Protein AF-A0A7S4MG39-F1 (afdb_monomer_lite)

Organism: NCBI:txid1487602

Radius of gyration: 35.63 Å; chains: 1; bounding box: 141×68×91 Å

Sequence (708 aa):
AGLAMSFFAPLKNFLKEFMDDNQGQSVKWNILSMRLEEVLQLLRQITNKKNCSSAPNVVKNCFRQFIHQMNDINPVLQSRHIQYGRDPQIFQQIRAGLLEIWNSLIIIIKSNNKYKHYLWRQERKKKAKLKATKEDKNAVLIPEDPASPVSPSAVLGSLPNMNDLSVIYNAVAFIMVREEFNIKHFQADTMDDIELRLAHSYRSLLCRTQGVAQSCLSAHVRSGQNGSRITFLFLAKVFAVCCFRLPKVLSLIVSAVGLSEDLHNEIACHLTDKIFEHSNNDTYYSTPQREMSTYYITSDSEQETNFLHDSVESTPVRDDDSPFGHNSGPKELTLPLTVSEGNVLPIPPQTDETPQSRVLKMAVEHPNLFQWNQFHSMVLEDKMDHDDDFITSGEWLEEFTKRDSMLYFLFLDEWVKHVRLVTGDSFNNIDWSTIRGFRAFVPAFVYCMNKTSNTFTKDLQDCSCSMLLTEPGLINFYFHHMFSRTNVYDTFSTANAITTTEIWLKFLDDNGRSLPKNFDHKFFGKALDIMFQTDHHQIMTRALSMLYSILQIFTGDARVYIVIDLLLHKYFFRLFLHWDTSVRNCYHQLLLFKSLHSRRSHLVSIRLSNDRNINGPSMHNLEHITDTVIYSKIESYLRMLEDQVLSDTKRQRKDFPQELEVYTRRSIEEFTSYKKFYFYWERTQSQKPNKVIPYSLLAEEFKPNKKQ

Foldseek 3Di:
DVVVVVPCVVVVVVVVVPPPPDPDQVVQLVVLVVLLVLLLVLLCCLLPPVNLPPDLVVNLVSLVVNLVSLVVCLVVLQPQDDDDPPDVVSLLVVLVSLLSSLVSLLSLLLVLLVLVLVVLVVVVVVVVVVVVCVVCVPDDDDDDDPPDDDDPCPNSVSDDDLVSNLSSLSSNLSSLLHPSLACVQVDPVDDDPSNLVSLLSSLLSLLSLLLSLLSNLLSVLVSVDADDLSSLLSSLSSLLLCVQQPVLSVVLLLVLLFDPPVLVVVLVCVCCVFQPVPDDPDDPDDDDDDDDDDDDDDDDDDDDDDDDDDDDDDDDDDDDDDDDDDDDDDDDDDDDDDPPDDCPPPPPPPPPCPLVNLLVVCCVLQVSQPVSVVSVVVSCVVPDDPSCVSDDDDPSSVQSNVLLHLSVLSNLLSNLVSCCSRNPPCLQVDPLVSGRSSSSSVSSLLVSLLPDALDDDPSNLSSVLSVCSSPVSCLSVLLCSNLVRADLVPLVSLLVSLVSNLSNLVSCVVVVHAHDPSPPLVSVLVSVVVQVVVLPVSSLLSNLQSCLQRVVSDDDPSLCCNQVVRLQPPCPLCQLLPPDQSSNLSSLLCLLFPNAPDQPVLLVVLVPDPDVVSVPDCVVVPSSVSRNVSVVSVVVVLVVLVVLVVCPDDPDDPPDDPVSNVRSVVSNQLSQLVNVVSVVCVVVVDPRPSGRDRSVRRDVVSHDDPPD

InterPro domains:
  IPR013887 Uncharacterised protein family UPF0592 [PF08578] (477-594)

Secondary structure (DSSP, 8-state):
-HHHHHHHHHHHHHHHHTTSS-TTTHHHHHHHHHHHHHHHHHHHHHH-TTTTTS-HHHHHHHHHHHHHHHHHHHHHHTSSS----S-HHHHHHHHHHHHHHHHHHHHHHHHHHHHHHHHHHHHHHHHHHHHHHHH-TT---PPPPTT----TTTTTTT---HHHHHHHHHHHHHHHH-GGG-GGG--GGG--HHHHHHHHHHHHHHHHHHHHHHHHHHHHHHHTPPPPHHHHHHHHHHHHHHHHH-HHHHHHHHHHHPPPHHHHHHHHHHHIIIIITTS----SS---------------------------------------------------------------------HHHHHHHHHHH-HHHHTHHHHHHHHHTT----GGGG---SGGGHHHHSTTSHHHHHHHHHHHHHHHHHHGGGGGG--GGGSTTHHHHHHHHHHHHHHS-SS--HHHHHHHHHHHTT-TTHHHHHHHHHHHH--TT-HHHHHHHHHHHHHHHHHHHHTTPPPPTT--HHHHHHHHHHHHHT--HHHHHHHHHHHHHHGGG--HHHHIIIIIIIIIIITHHHHHT-SSHHHHHHHHHIIIIIS-SS-HHHHHHHHH---TTTTSGGGG-HHHHHHHHHHHHHHHHHHHHHHHHH--S----TTS-GGGGGGHHHHHHHHHHHHHHHHHHHHHTPPPPSSPPPGGGS-TTTS--TT-

pLDDT: mean 80.45, std 21.55, range [23.78, 98.75]

Structure (mmCIF, N/CA/C/O backbone):
data_AF-A0A7S4MG39-F1
#
_entry.id   AF-A0A7S4MG39-F1
#
loop_
_atom_site.group_PDB
_atom_site.id
_atom_site.type_symbol
_atom_site.label_atom_id
_atom_site.label_alt_id
_atom_site.label_comp_id
_atom_site.label_asym_id
_atom_site.label_entity_id
_atom_site.label_seq_id
_atom_site.pdbx_PDB_ins_code
_atom_site.Cartn_x
_atom_site.Cartn_y
_atom_site.Cartn_z
_atom_site.occupancy
_atom_site.B_iso_or_equiv
_atom_site.auth_seq_id
_atom_site.auth_comp_id
_atom_site.auth_asym_id
_atom_site.auth_atom_id
_atom_site.pdbx_PDB_model_num
ATOM 1 N N . ALA A 1 1 ? 23.284 7.982 -35.932 1.00 32.84 1 ALA A N 1
ATOM 2 C CA . ALA A 1 1 ? 24.226 9.083 -36.236 1.00 32.84 1 ALA A CA 1
ATOM 3 C C . ALA A 1 1 ? 23.903 9.713 -37.592 1.00 32.84 1 ALA A C 1
ATOM 5 O O . ALA A 1 1 ? 23.135 10.662 -37.589 1.00 32.84 1 ALA A O 1
ATOM 6 N N . GLY A 1 2 ? 24.373 9.171 -38.728 1.00 30.27 2 GLY A N 1
ATOM 7 C CA . GLY A 1 2 ? 24.106 9.751 -40.061 1.00 30.27 2 GLY A CA 1
ATOM 8 C C . GLY A 1 2 ? 22.615 9.943 -40.382 1.00 30.27 2 GLY A C 1
ATOM 9 O O . GLY A 1 2 ? 22.191 11.061 -40.643 1.00 30.27 2 GLY A O 1
ATOM 10 N N . LEU A 1 3 ? 21.811 8.884 -40.230 1.00 28.36 3 LEU A N 1
ATOM 11 C CA . LEU A 1 3 ? 20.353 8.912 -40.454 1.00 28.36 3 LEU A CA 1
ATOM 12 C C . LEU A 1 3 ? 19.560 9.832 -39.505 1.00 28.36 3 LEU A C 1
ATOM 14 O O . LEU A 1 3 ? 18.456 10.238 -39.845 1.00 28.36 3 LEU A O 1
ATOM 18 N N . ALA A 1 4 ? 20.102 10.183 -38.334 1.00 32.12 4 ALA A N 1
ATOM 19 C CA . ALA A 1 4 ? 19.431 11.119 -37.428 1.00 32.12 4 ALA A CA 1
ATOM 20 C C . ALA A 1 4 ? 19.599 12.569 -37.918 1.00 32.12 4 ALA A C 1
ATOM 22 O O . ALA A 1 4 ? 18.647 13.341 -37.934 1.00 32.12 4 ALA A O 1
ATOM 23 N N . MET A 1 5 ? 20.794 12.926 -38.401 1.00 35.22 5 MET A N 1
ATOM 24 C CA . MET A 1 5 ? 21.089 14.284 -38.879 1.00 35.22 5 MET A CA 1
ATOM 25 C C . MET A 1 5 ? 20.243 14.686 -40.101 1.00 35.22 5 MET A C 1
ATOM 27 O O . MET A 1 5 ? 19.916 15.861 -40.242 1.00 35.22 5 MET A O 1
ATOM 31 N N . SER A 1 6 ? 19.853 13.735 -40.961 1.00 38.44 6 SER A N 1
ATOM 32 C CA . SER A 1 6 ? 19.002 14.011 -42.130 1.00 38.44 6 SER A CA 1
ATOM 33 C C . SER A 1 6 ? 17.514 14.176 -41.799 1.00 38.44 6 SER A C 1
ATOM 35 O O . SER A 1 6 ? 16.818 14.869 -42.532 1.00 38.44 6 SER A O 1
ATOM 37 N N . PHE A 1 7 ? 17.020 13.574 -40.711 1.00 38.91 7 PHE A N 1
ATOM 38 C CA . PHE A 1 7 ? 15.600 13.635 -40.327 1.00 38.91 7 PHE A CA 1
ATOM 39 C C . PHE A 1 7 ? 15.219 14.922 -39.575 1.00 38.91 7 PHE A C 1
ATOM 41 O O . PHE A 1 7 ? 14.099 15.404 -39.715 1.00 38.91 7 PHE A O 1
ATOM 48 N N . PHE A 1 8 ? 16.138 15.508 -38.800 1.00 40.91 8 PHE A N 1
ATOM 49 C CA . PHE A 1 8 ? 15.832 16.665 -37.942 1.00 40.91 8 PHE A CA 1
ATOM 50 C C . PHE A 1 8 ? 16.060 18.041 -38.598 1.00 40.91 8 PHE A C 1
ATOM 52 O O . PHE A 1 8 ? 15.508 19.038 -38.132 1.00 40.91 8 PHE A O 1
ATOM 59 N N . ALA A 1 9 ? 16.822 18.129 -39.695 1.00 45.44 9 ALA A N 1
ATOM 60 C CA . ALA A 1 9 ? 17.009 19.395 -40.413 1.00 45.44 9 ALA A CA 1
ATOM 61 C C . ALA A 1 9 ? 15.716 19.922 -41.087 1.00 45.44 9 ALA A C 1
ATOM 63 O O . ALA A 1 9 ? 15.439 21.114 -40.932 1.00 45.44 9 ALA A O 1
ATOM 64 N N . PRO A 1 10 ? 14.879 19.087 -41.745 1.00 42.19 10 PRO A N 1
ATOM 65 C CA . PRO A 1 10 ? 13.562 19.513 -42.230 1.00 42.19 10 PRO A CA 1
ATOM 66 C C . PRO A 1 10 ? 12.629 19.941 -41.093 1.00 42.19 10 PRO A C 1
ATOM 68 O O . PRO A 1 10 ? 11.932 20.945 -41.220 1.00 42.19 10 PRO A O 1
ATOM 71 N N . LEU A 1 11 ? 12.669 19.237 -39.952 1.00 40.06 11 LEU A N 1
ATOM 72 C CA . LEU A 1 11 ? 11.806 19.521 -38.804 1.00 40.06 11 LEU A CA 1
ATOM 73 C C . LEU A 1 11 ? 12.001 20.943 -38.258 1.00 40.06 11 LEU A C 1
ATOM 75 O O . LEU A 1 11 ? 11.028 21.603 -37.912 1.00 40.06 11 LEU A O 1
ATOM 79 N N . LYS A 1 12 ? 13.239 21.451 -38.233 1.00 44.31 12 LYS A N 1
ATOM 80 C CA . LYS A 1 12 ? 13.530 22.823 -37.784 1.00 44.31 12 LYS A CA 1
ATOM 81 C C . LYS A 1 12 ? 12.923 23.904 -38.692 1.00 44.31 12 LYS A C 1
ATOM 83 O O . LYS A 1 12 ? 12.639 24.998 -38.212 1.00 44.31 12 LYS A O 1
ATOM 88 N N . ASN A 1 13 ? 12.724 23.604 -39.976 1.00 46.12 13 ASN A N 1
ATOM 89 C CA . ASN A 1 13 ? 12.078 24.513 -40.925 1.00 46.12 13 ASN A CA 1
ATOM 90 C C . ASN A 1 13 ? 10.549 24.353 -40.889 1.00 46.12 13 ASN A C 1
ATOM 92 O O . ASN A 1 13 ? 9.845 25.352 -40.801 1.00 46.12 13 ASN A O 1
ATOM 96 N N . PHE A 1 14 ? 10.044 23.117 -40.831 1.00 44.31 14 PHE A N 1
ATOM 97 C CA . PHE A 1 14 ? 8.615 22.818 -40.675 1.00 44.31 14 PHE A CA 1
ATOM 98 C C . PHE A 1 14 ? 8.030 23.429 -39.390 1.00 44.31 14 PHE A C 1
ATOM 100 O O . PHE A 1 14 ? 7.019 24.124 -39.430 1.00 44.31 14 PHE A O 1
ATOM 107 N N . LEU A 1 15 ? 8.729 23.286 -38.255 1.00 40.50 15 LEU A N 1
ATOM 108 C CA . LEU A 1 15 ? 8.365 23.926 -36.984 1.00 40.50 15 LEU A CA 1
ATOM 109 C C . LEU A 1 15 ? 8.418 25.458 -37.023 1.00 40.50 15 LEU A C 1
ATOM 111 O O . LEU A 1 15 ? 7.944 26.077 -36.079 1.00 40.50 15 LEU A O 1
ATOM 115 N N . LYS A 1 16 ? 9.001 26.076 -38.059 1.00 45.59 16 LYS A N 1
ATOM 116 C CA . LYS A 1 16 ? 9.014 27.533 -38.241 1.00 45.59 16 LYS A CA 1
ATOM 117 C C . LYS A 1 16 ? 7.816 28.019 -39.063 1.00 45.59 16 LYS A C 1
ATOM 119 O O . LYS A 1 16 ? 7.329 29.108 -38.791 1.00 45.59 16 LYS A O 1
ATOM 124 N N . GLU A 1 17 ? 7.345 27.225 -40.024 1.00 42.69 17 GLU A N 1
ATOM 125 C CA . GLU A 1 17 ? 6.156 27.528 -40.841 1.00 42.69 17 GLU A CA 1
ATOM 126 C C . GLU A 1 17 ? 4.845 27.170 -40.120 1.00 42.69 17 GLU A C 1
ATOM 128 O O . GLU A 1 17 ? 3.853 27.875 -40.256 1.00 42.69 17 GLU A O 1
ATOM 133 N N . PHE A 1 18 ? 4.839 26.135 -39.274 1.00 41.53 18 PHE A N 1
ATOM 134 C CA . PHE A 1 18 ? 3.648 25.697 -38.528 1.00 41.53 18 PHE A CA 1
ATOM 135 C C . PHE A 1 18 ? 3.299 26.583 -37.303 1.00 41.53 18 PHE A C 1
ATOM 137 O O . PHE A 1 18 ? 2.414 26.239 -36.518 1.00 41.53 18 PHE A O 1
ATOM 144 N N . MET A 1 19 ? 4.007 27.700 -37.076 1.00 42.50 19 MET A N 1
ATOM 145 C CA . MET A 1 19 ? 3.851 28.507 -35.852 1.00 42.50 19 MET A CA 1
ATOM 146 C C . MET A 1 19 ? 2.641 29.449 -35.843 1.00 42.50 19 MET A C 1
ATOM 148 O O . MET A 1 19 ? 2.218 29.841 -34.754 1.00 42.50 19 MET A O 1
ATOM 152 N N . ASP A 1 20 ? 2.077 29.798 -37.000 1.00 46.97 20 ASP A N 1
ATOM 153 C CA . ASP A 1 20 ? 1.128 30.917 -37.080 1.00 46.97 20 ASP A CA 1
ATOM 154 C C . ASP A 1 20 ? -0.337 30.547 -36.737 1.00 46.97 20 ASP A C 1
ATOM 156 O O . ASP A 1 20 ? -1.082 31.416 -36.286 1.00 46.97 20 ASP A O 1
ATOM 160 N N . ASP A 1 21 ? -0.745 29.269 -36.829 1.00 44.06 21 ASP A N 1
ATOM 161 C CA . ASP A 1 21 ? -2.179 28.891 -36.869 1.00 44.06 21 ASP A CA 1
ATOM 162 C C . ASP A 1 21 ? -2.780 28.166 -35.633 1.00 44.06 21 ASP A C 1
ATOM 164 O O . ASP A 1 21 ? -3.986 27.923 -35.606 1.00 44.06 21 ASP A O 1
ATOM 168 N N . ASN A 1 22 ? -2.022 27.784 -34.588 1.00 43.00 22 ASN A N 1
ATOM 169 C CA . ASN A 1 22 ? -2.578 26.972 -33.474 1.00 43.00 22 ASN A CA 1
ATOM 170 C C . ASN A 1 22 ? -2.005 27.279 -32.068 1.00 43.00 22 ASN A C 1
ATOM 172 O O . ASN A 1 22 ? -1.153 26.559 -31.541 1.00 43.00 22 ASN A O 1
ATOM 176 N N . GLN A 1 23 ? -2.526 28.313 -31.396 1.00 49.12 23 GLN A N 1
ATOM 177 C CA . GLN A 1 23 ? -1.893 28.896 -30.194 1.00 49.12 23 GLN A CA 1
ATOM 178 C C . GLN A 1 23 ? -2.156 28.203 -28.834 1.00 49.12 23 GLN A C 1
ATOM 180 O O . GLN A 1 23 ? -1.520 28.560 -27.845 1.00 49.12 23 GLN A O 1
ATOM 185 N N . GLY A 1 24 ? -3.057 27.216 -28.734 1.00 49.66 24 GLY A N 1
ATOM 186 C CA . GLY A 1 24 ? -3.436 26.618 -27.436 1.00 49.66 24 GLY A CA 1
ATOM 187 C C . GLY A 1 24 ? -2.593 25.415 -26.982 1.00 49.66 24 GLY A C 1
ATOM 188 O O . GLY A 1 24 ? -2.059 25.392 -25.874 1.00 49.66 24 GLY A O 1
ATOM 189 N N . GLN A 1 25 ? -2.504 24.378 -27.822 1.00 50.22 25 GLN A N 1
ATOM 190 C CA . GLN A 1 25 ? -1.887 23.089 -27.457 1.00 50.22 25 GLN A CA 1
ATOM 191 C C . GLN A 1 25 ? -0.446 22.937 -27.982 1.00 50.22 25 GLN A C 1
ATOM 193 O O . GLN A 1 25 ? 0.374 22.302 -27.319 1.00 50.22 25 GLN A O 1
ATOM 198 N N . SER A 1 26 ? -0.110 23.591 -29.103 1.00 52.16 26 SER A N 1
ATOM 199 C CA . SER A 1 26 ? 1.224 23.567 -29.737 1.00 52.16 26 SER A CA 1
ATOM 200 C C . SER A 1 26 ? 2.353 24.007 -28.788 1.00 52.16 26 SER A C 1
ATOM 202 O O . SER A 1 26 ? 3.418 23.389 -28.725 1.00 52.16 26 SER A O 1
ATOM 204 N N . VAL A 1 27 ? 2.087 25.020 -27.953 1.00 54.56 27 VAL A N 1
ATOM 205 C CA . VAL A 1 27 ? 3.071 25.632 -27.041 1.00 54.56 27 VAL A CA 1
ATOM 206 C C . VAL A 1 27 ? 3.700 24.617 -26.075 1.00 54.56 27 VAL A C 1
ATOM 208 O O . VAL A 1 27 ? 4.893 24.704 -25.784 1.00 54.56 27 VAL A O 1
ATOM 211 N N . LYS A 1 28 ? 2.941 23.613 -25.607 1.00 65.81 28 LYS A N 1
ATOM 212 C CA . LYS A 1 28 ? 3.472 22.581 -24.698 1.00 65.81 28 LYS A CA 1
ATOM 213 C C . LYS A 1 28 ? 4.449 21.633 -25.394 1.00 65.81 28 LYS A C 1
ATOM 215 O O . LYS A 1 28 ? 5.446 21.252 -24.782 1.00 65.81 28 LYS A O 1
ATOM 220 N N . TRP A 1 29 ? 4.185 21.267 -26.651 1.00 71.69 29 TRP A N 1
ATOM 221 C CA . TRP A 1 29 ? 5.087 20.401 -27.410 1.00 71.69 29 TRP A CA 1
ATOM 222 C C . TRP A 1 29 ? 6.390 21.122 -27.754 1.00 71.69 29 TRP A C 1
ATOM 224 O O . TRP A 1 29 ? 7.453 20.551 -27.547 1.00 71.69 29 TRP A O 1
ATOM 234 N N . ASN A 1 30 ? 6.335 22.389 -28.171 1.00 71.50 30 ASN A N 1
ATOM 235 C CA . ASN A 1 30 ? 7.536 23.146 -28.547 1.00 71.50 30 ASN A CA 1
ATOM 236 C C . ASN A 1 30 ? 8.523 23.318 -27.377 1.00 71.50 30 ASN A C 1
ATOM 238 O O . ASN A 1 30 ? 9.731 23.180 -27.554 1.00 71.50 30 ASN A O 1
ATOM 242 N N . ILE A 1 31 ? 8.020 23.540 -26.157 1.00 79.12 31 ILE A N 1
ATOM 243 C CA . ILE A 1 31 ? 8.861 23.588 -24.948 1.00 79.12 31 ILE A CA 1
ATOM 244 C C . ILE A 1 31 ? 9.462 22.206 -24.642 1.00 79.12 31 ILE A C 1
ATOM 246 O O . ILE A 1 31 ? 10.627 22.107 -24.249 1.00 79.12 31 ILE A O 1
ATOM 250 N N . LEU A 1 32 ? 8.688 21.130 -24.819 1.00 79.06 32 LEU A N 1
ATOM 251 C CA . LEU A 1 32 ? 9.154 19.769 -24.563 1.00 79.06 32 LEU A CA 1
ATOM 252 C C . LEU A 1 32 ? 10.189 19.308 -25.599 1.00 79.06 32 LEU A C 1
ATOM 254 O O . LEU A 1 32 ? 11.209 18.747 -25.214 1.00 79.06 32 LEU A O 1
ATOM 258 N N . SER A 1 33 ? 9.971 19.572 -26.888 1.00 82.50 33 SER A N 1
ATOM 259 C CA . SER A 1 33 ? 10.872 19.172 -27.972 1.00 82.50 33 SER A CA 1
ATOM 260 C C . SER A 1 33 ? 12.232 19.867 -27.874 1.00 82.50 33 SER A C 1
ATOM 262 O O . SER A 1 33 ? 13.257 19.200 -28.013 1.00 82.50 33 SER A O 1
ATOM 264 N N . MET A 1 34 ? 12.263 21.158 -27.516 1.00 85.19 34 MET A N 1
ATOM 265 C CA . MET A 1 34 ? 13.507 21.871 -27.202 1.00 85.19 34 MET A CA 1
ATOM 266 C C . MET A 1 34 ? 14.271 21.209 -26.048 1.00 85.19 34 MET A C 1
ATOM 268 O O . MET A 1 34 ? 15.453 20.907 -26.195 1.00 85.19 34 MET A O 1
ATOM 272 N N . ARG A 1 35 ? 13.598 20.908 -24.928 1.00 84.75 35 ARG A N 1
ATOM 273 C CA . ARG A 1 35 ? 14.222 20.245 -23.766 1.00 84.75 35 ARG A CA 1
ATOM 274 C C . ARG A 1 35 ? 14.710 18.826 -24.075 1.00 84.75 35 ARG A C 1
ATOM 276 O O . ARG A 1 35 ? 15.774 18.426 -23.606 1.00 84.75 35 ARG A O 1
ATOM 283 N N . LEU A 1 36 ? 13.958 18.064 -24.871 1.00 83.75 36 LEU A N 1
ATOM 284 C CA . LEU A 1 36 ? 14.363 16.731 -25.325 1.00 83.75 36 LEU A CA 1
ATOM 285 C C . LEU A 1 36 ? 15.614 16.804 -26.213 1.00 83.75 36 LEU A C 1
ATOM 287 O O . LEU A 1 36 ? 16.524 15.999 -26.028 1.00 83.75 36 LEU A O 1
ATOM 291 N N . GLU A 1 37 ? 15.703 17.777 -27.123 1.00 88.06 37 GLU A N 1
ATOM 292 C CA . GLU A 1 37 ? 16.888 17.969 -27.968 1.00 88.06 37 GLU A CA 1
ATOM 293 C C . GLU A 1 37 ? 18.097 18.492 -27.166 1.00 88.06 37 GLU A C 1
ATOM 295 O O . GLU A 1 37 ? 19.208 18.014 -27.384 1.00 88.06 37 GLU A O 1
ATOM 300 N N . GLU A 1 38 ? 17.914 19.370 -26.170 1.00 89.94 38 GLU A N 1
ATOM 301 C CA . GLU A 1 38 ? 18.977 19.747 -25.216 1.00 89.94 38 GLU A CA 1
ATOM 302 C C . GLU A 1 38 ? 19.531 18.518 -24.472 1.00 89.94 38 GLU A C 1
ATOM 304 O O . GLU A 1 38 ? 20.749 18.316 -24.394 1.00 89.94 38 GLU A O 1
ATOM 309 N N . VAL A 1 39 ? 18.648 17.645 -23.975 1.00 87.38 39 VAL A N 1
ATOM 310 C CA . VAL A 1 39 ? 19.038 16.381 -23.335 1.00 87.38 39 VAL A CA 1
ATOM 311 C C . VAL A 1 39 ? 19.731 15.436 -24.313 1.00 87.38 39 VAL A C 1
ATOM 313 O O . VAL A 1 39 ? 20.758 14.854 -23.957 1.00 87.38 39 VAL A O 1
ATOM 316 N N . LEU A 1 40 ? 19.241 15.304 -25.547 1.00 87.75 40 LEU A N 1
ATOM 317 C CA . LEU A 1 40 ? 19.889 14.500 -26.584 1.00 87.75 40 LEU A CA 1
ATOM 318 C C . LEU A 1 40 ? 21.276 15.041 -26.938 1.00 87.75 40 LEU A C 1
ATOM 320 O O . LEU A 1 40 ? 22.209 14.255 -27.085 1.00 87.75 40 LEU A O 1
ATOM 324 N N . GLN A 1 41 ? 21.465 16.357 -27.016 1.00 90.69 41 GLN A N 1
ATOM 325 C CA . GLN A 1 41 ? 22.776 16.963 -27.256 1.00 90.69 41 GLN A CA 1
ATOM 326 C C . GLN A 1 41 ? 23.751 16.678 -26.111 1.00 90.69 41 GLN A C 1
ATOM 328 O O . GLN A 1 41 ? 24.877 16.247 -26.374 1.00 90.69 41 GLN A O 1
ATOM 333 N N . LEU A 1 42 ? 23.323 16.816 -24.853 1.00 87.75 42 LEU A N 1
ATOM 334 C CA . LEU A 1 42 ? 24.136 16.443 -23.690 1.00 87.75 42 LEU A CA 1
ATOM 335 C C . LEU A 1 42 ? 24.464 14.939 -23.682 1.00 87.75 42 LEU A C 1
ATOM 337 O O . LEU A 1 42 ? 25.617 14.559 -23.477 1.00 87.75 42 LEU A O 1
ATOM 341 N N . LEU A 1 43 ? 23.497 14.068 -23.983 1.00 85.50 43 LEU A N 1
ATOM 342 C CA . LEU A 1 43 ? 23.706 12.618 -24.087 1.00 85.50 43 LEU A CA 1
ATOM 343 C C . LEU A 1 43 ? 24.673 12.248 -25.219 1.00 85.50 43 LEU A C 1
ATOM 345 O O . LEU A 1 43 ? 25.573 11.430 -25.014 1.00 85.50 43 LEU A O 1
ATOM 349 N N . ARG A 1 44 ? 24.551 12.875 -26.394 1.00 88.62 44 ARG A N 1
ATOM 350 C CA . ARG A 1 44 ? 25.479 12.718 -27.528 1.00 88.62 44 ARG A CA 1
ATOM 351 C C . ARG A 1 44 ? 26.890 13.192 -27.147 1.00 88.62 44 ARG A C 1
ATOM 353 O O . ARG A 1 44 ? 27.860 12.518 -27.487 1.00 88.62 44 ARG A O 1
ATOM 360 N N . GLN A 1 45 ? 27.034 14.281 -26.385 1.00 87.50 45 GLN A N 1
ATOM 361 C CA . GLN A 1 45 ? 28.332 14.738 -25.861 1.00 87.50 45 GLN A CA 1
ATOM 362 C C . GLN A 1 45 ? 28.948 13.750 -24.854 1.00 87.50 45 GLN A C 1
ATOM 364 O O . GLN A 1 45 ? 30.144 13.474 -24.943 1.00 87.50 45 GLN A O 1
ATOM 369 N N . ILE A 1 46 ? 28.145 13.200 -23.934 1.00 83.56 46 ILE A N 1
ATOM 370 C CA . ILE A 1 46 ? 28.574 12.247 -22.892 1.00 83.56 46 ILE A CA 1
ATOM 371 C C . ILE A 1 46 ? 28.951 10.879 -23.486 1.00 83.56 46 ILE A C 1
ATOM 373 O O . ILE A 1 46 ? 29.896 10.241 -23.025 1.00 83.56 46 ILE A O 1
ATOM 377 N N . THR A 1 47 ? 28.219 10.408 -24.500 1.00 83.88 47 THR A N 1
ATOM 378 C CA . THR A 1 47 ? 28.414 9.074 -25.102 1.00 83.88 47 THR A CA 1
ATOM 379 C C . THR A 1 47 ? 29.445 9.048 -26.237 1.00 83.88 47 THR A C 1
ATOM 381 O O . THR A 1 47 ? 29.961 7.976 -26.575 1.00 83.88 47 THR A O 1
ATOM 384 N N . ASN A 1 48 ? 29.796 10.198 -26.823 1.00 86.06 48 ASN A N 1
ATOM 385 C CA . ASN A 1 48 ? 30.797 10.273 -27.885 1.00 86.06 48 ASN A CA 1
ATOM 386 C C . ASN A 1 48 ? 32.222 10.061 -27.343 1.00 86.06 48 ASN A C 1
ATOM 388 O O . ASN A 1 48 ? 32.846 10.965 -26.787 1.00 86.06 48 ASN A O 1
ATOM 392 N N . LYS A 1 49 ? 32.775 8.870 -27.612 1.00 70.25 49 LYS A N 1
ATOM 393 C CA . LYS A 1 49 ? 34.129 8.443 -27.212 1.00 70.25 49 LYS A CA 1
ATOM 394 C C . LYS A 1 49 ? 35.238 9.464 -27.498 1.00 70.25 49 LYS A C 1
ATOM 396 O O . LYS A 1 49 ? 36.199 9.503 -26.736 1.00 70.25 49 LYS A O 1
ATOM 401 N N . LYS A 1 50 ? 35.133 10.268 -28.567 1.00 73.62 50 LYS A N 1
ATOM 402 C CA . LYS A 1 50 ? 36.154 11.275 -28.923 1.00 73.62 50 LYS A CA 1
ATOM 403 C C . LYS A 1 50 ? 36.225 12.443 -27.931 1.00 73.62 50 LYS A C 1
ATOM 405 O O . LYS A 1 50 ? 37.269 13.074 -27.831 1.00 73.62 50 LYS A O 1
ATOM 410 N N . ASN A 1 51 ? 35.153 12.708 -27.185 1.00 60.94 51 ASN A N 1
ATOM 411 C CA . ASN A 1 51 ? 35.111 13.791 -26.201 1.00 60.94 51 ASN A CA 1
ATOM 412 C C . ASN A 1 51 ? 35.604 13.335 -24.818 1.00 60.94 51 ASN A C 1
ATOM 414 O O . ASN A 1 51 ? 36.101 14.152 -24.046 1.00 60.94 51 ASN A O 1
ATOM 418 N N . CYS A 1 52 ? 35.530 12.036 -24.507 1.00 58.06 52 CYS A N 1
ATOM 419 C CA . CYS A 1 52 ? 35.945 11.478 -23.214 1.00 58.06 52 CYS A CA 1
ATOM 420 C C . CYS A 1 52 ? 37.460 11.550 -22.942 1.00 58.06 52 CYS A C 1
ATOM 422 O O . CYS A 1 52 ? 37.874 11.300 -21.815 1.00 58.06 52 CYS A O 1
ATOM 424 N N . SER A 1 53 ? 38.285 11.870 -23.944 1.00 61.44 53 SER A N 1
ATOM 425 C CA . SER A 1 53 ? 39.715 12.173 -23.774 1.00 61.44 53 SER A CA 1
ATOM 426 C C . SER A 1 53 ? 39.994 13.627 -23.369 1.00 61.44 53 SER A C 1
ATOM 428 O O . SER A 1 53 ? 41.133 13.955 -23.050 1.00 61.44 53 SER A O 1
ATOM 430 N N . SER A 1 54 ? 38.981 14.502 -23.377 1.00 59.69 54 SER A N 1
ATOM 431 C CA . SER A 1 54 ? 39.080 15.852 -22.807 1.00 59.69 54 SER A CA 1
ATOM 432 C C . SER A 1 54 ? 38.925 15.826 -21.277 1.00 59.69 54 SER A C 1
ATOM 434 O O . SER A 1 54 ? 38.523 14.816 -20.697 1.00 59.69 54 SER A O 1
ATOM 436 N N . ALA A 1 55 ? 39.295 16.922 -20.605 1.00 73.69 55 ALA A N 1
ATOM 437 C CA . ALA A 1 55 ? 39.465 16.967 -19.150 1.00 73.69 55 ALA A CA 1
ATOM 438 C C . ALA A 1 55 ? 38.258 16.383 -18.363 1.00 73.69 55 ALA A C 1
ATOM 440 O O . ALA A 1 55 ? 37.128 16.824 -18.588 1.00 73.69 55 ALA A O 1
ATOM 441 N N . PRO A 1 56 ? 38.465 15.478 -17.375 1.00 75.44 56 PRO A N 1
ATOM 442 C CA . PRO A 1 56 ? 37.383 14.793 -16.645 1.00 75.44 56 PRO A CA 1
ATOM 443 C C . PRO A 1 56 ? 36.319 15.708 -16.013 1.00 75.44 56 PRO A C 1
ATOM 445 O O . PRO A 1 56 ? 35.171 15.300 -15.827 1.00 75.44 56 PRO A O 1
ATOM 448 N N . ASN A 1 57 ? 36.686 16.955 -15.702 1.00 78.19 57 ASN A N 1
ATOM 449 C CA . ASN A 1 57 ? 35.777 17.975 -15.178 1.00 78.19 57 ASN A CA 1
ATOM 450 C C . ASN A 1 57 ? 34.692 18.391 -16.188 1.00 78.19 57 ASN A C 1
ATOM 452 O O . ASN A 1 57 ? 33.575 18.687 -15.771 1.00 78.19 57 ASN A O 1
ATOM 456 N N . VAL A 1 58 ? 34.982 18.374 -17.495 1.00 78.75 58 VAL A N 1
ATOM 457 C CA . VAL A 1 58 ? 34.008 18.701 -18.550 1.00 78.75 58 VAL A CA 1
ATOM 458 C C . VAL A 1 58 ? 32.913 17.640 -18.583 1.00 78.75 58 VAL A C 1
ATOM 460 O O . VAL A 1 58 ? 31.745 17.971 -18.409 1.00 78.75 58 VAL A O 1
ATOM 463 N N . VAL A 1 59 ? 33.289 16.357 -18.670 1.00 75.44 59 VAL A N 1
ATOM 464 C CA . VAL A 1 59 ? 32.340 15.227 -18.643 1.00 75.44 59 VAL A CA 1
ATOM 465 C C . VAL A 1 59 ? 31.480 15.259 -17.375 1.00 75.44 59 VAL A C 1
ATOM 467 O O . VAL A 1 59 ? 30.264 15.094 -17.451 1.00 75.44 59 VAL A O 1
ATOM 470 N N . LYS A 1 60 ? 32.083 15.548 -16.213 1.00 79.50 60 LYS A N 1
ATOM 471 C CA . LYS A 1 60 ? 31.370 15.687 -14.933 1.00 79.50 60 LYS A CA 1
ATOM 472 C C . LYS A 1 60 ? 30.361 16.844 -14.936 1.00 79.50 60 LYS A C 1
ATOM 474 O O . LYS A 1 60 ? 29.278 16.701 -14.370 1.00 79.50 60 LYS A O 1
ATOM 479 N N . ASN A 1 61 ? 30.689 17.972 -15.563 1.00 84.25 61 ASN A N 1
ATOM 480 C CA . ASN A 1 61 ? 29.795 19.127 -15.661 1.00 84.25 61 ASN A CA 1
ATOM 481 C C . ASN A 1 61 ? 28.654 18.887 -16.662 1.00 84.25 61 ASN A C 1
ATOM 483 O O . ASN A 1 61 ? 27.501 19.099 -16.293 1.00 84.25 61 ASN A O 1
ATOM 487 N N . CYS A 1 62 ? 28.940 18.350 -17.854 1.00 82.88 62 CYS A N 1
ATOM 488 C CA . CYS A 1 62 ? 27.915 17.926 -18.817 1.00 82.88 62 CYS A CA 1
ATOM 489 C C . CYS A 1 62 ? 26.952 16.908 -18.190 1.00 82.88 62 CYS A C 1
ATOM 491 O O . CYS A 1 62 ? 25.740 17.015 -18.346 1.00 82.88 62 CYS A O 1
ATOM 493 N N . PHE A 1 63 ? 27.478 15.948 -17.422 1.00 81.81 63 PHE A N 1
ATOM 494 C CA . PHE A 1 63 ? 26.665 14.956 -16.726 1.00 81.81 63 PHE A CA 1
ATOM 495 C C . PHE A 1 63 ? 25.783 15.576 -15.627 1.00 81.81 63 PHE A C 1
ATOM 497 O O . PHE A 1 63 ? 24.614 15.222 -15.515 1.00 81.81 63 PHE A O 1
ATOM 504 N N . ARG A 1 64 ? 26.287 16.547 -14.852 1.00 84.88 64 ARG A N 1
ATOM 505 C CA . ARG A 1 64 ? 25.476 17.301 -13.873 1.00 84.88 64 ARG A CA 1
ATOM 506 C C . ARG A 1 64 ? 24.359 18.113 -14.532 1.00 84.88 64 ARG A C 1
ATOM 508 O O . ARG A 1 64 ? 23.235 18.086 -14.041 1.00 84.88 64 ARG A O 1
ATOM 515 N N . GLN A 1 65 ? 24.655 18.798 -15.638 1.00 87.75 65 GLN A N 1
ATOM 516 C CA . GLN A 1 65 ? 23.655 19.523 -16.434 1.00 87.75 65 GLN A CA 1
ATOM 517 C C . GLN A 1 65 ? 22.588 18.567 -16.977 1.00 87.75 65 GLN A C 1
ATOM 519 O O . GLN A 1 65 ? 21.398 18.841 -16.861 1.00 87.75 65 GLN A O 1
ATOM 524 N N . PHE A 1 66 ? 23.007 17.408 -17.483 1.00 88.06 66 PHE A N 1
ATOM 525 C CA . PHE A 1 66 ? 22.108 16.350 -17.926 1.00 88.06 66 PHE A CA 1
ATOM 526 C C . PHE A 1 66 ? 21.201 15.840 -16.788 1.00 88.06 66 PHE A C 1
ATOM 528 O O . PHE A 1 66 ? 19.995 15.744 -16.984 1.00 88.06 66 PHE A O 1
ATOM 535 N N . ILE A 1 67 ? 21.728 15.580 -15.584 1.00 84.69 67 ILE A N 1
ATOM 536 C CA . ILE A 1 67 ? 20.909 15.168 -14.428 1.00 84.69 67 ILE A CA 1
ATOM 537 C C . ILE A 1 67 ? 19.895 16.254 -14.028 1.00 84.69 67 ILE A C 1
ATOM 539 O O . ILE A 1 67 ? 18.760 15.916 -13.700 1.00 84.69 67 ILE A O 1
ATOM 543 N N . HIS A 1 68 ? 20.264 17.539 -14.093 1.00 87.12 68 HIS A N 1
ATOM 544 C CA . HIS A 1 68 ? 19.328 18.647 -13.860 1.00 87.12 68 HIS A CA 1
ATOM 545 C C . HIS A 1 68 ? 18.180 18.626 -14.877 1.00 87.12 68 HIS A C 1
ATOM 547 O O . HIS A 1 68 ? 17.022 18.516 -14.489 1.00 87.12 68 HIS A O 1
ATOM 553 N N . GLN A 1 69 ? 18.506 18.620 -16.171 1.00 86.12 69 GLN A N 1
ATOM 554 C CA . GLN A 1 69 ? 17.518 18.590 -17.254 1.00 86.12 69 GLN A CA 1
ATOM 555 C C . GLN A 1 69 ? 16.624 17.338 -17.193 1.00 86.12 69 GLN A C 1
ATOM 557 O O . GLN A 1 69 ? 15.420 17.413 -17.425 1.00 86.12 69 GLN A O 1
ATOM 562 N N . MET A 1 70 ? 17.169 16.182 -16.800 1.00 80.38 70 MET A N 1
ATOM 563 C CA . MET A 1 70 ? 16.367 14.978 -16.568 1.00 80.38 70 MET A CA 1
ATOM 564 C C . MET A 1 70 ? 15.420 15.108 -15.375 1.00 80.38 70 MET A C 1
ATOM 566 O O . MET A 1 70 ? 14.317 14.575 -15.439 1.00 80.38 70 MET A O 1
ATOM 570 N N . ASN A 1 71 ? 15.796 15.813 -14.305 1.00 82.62 71 ASN A N 1
ATOM 571 C CA . ASN A 1 71 ? 14.869 16.107 -13.210 1.00 82.62 71 ASN A CA 1
ATOM 572 C C . ASN A 1 71 ? 13.738 17.044 -13.660 1.00 82.62 71 ASN A C 1
ATOM 574 O O . ASN A 1 71 ? 12.600 16.834 -13.250 1.00 82.62 71 ASN A O 1
ATOM 578 N N . ASP A 1 72 ? 14.019 18.002 -14.546 1.00 82.50 72 ASP A N 1
ATOM 579 C CA . ASP A 1 72 ? 13.010 18.905 -15.118 1.00 82.50 72 ASP A CA 1
ATOM 580 C C . ASP A 1 72 ? 12.064 18.199 -16.110 1.00 82.50 72 ASP A C 1
ATOM 582 O O . ASP A 1 72 ? 10.911 18.604 -16.275 1.00 82.50 72 ASP A O 1
ATOM 586 N N . ILE A 1 73 ? 12.541 17.144 -16.781 1.00 81.31 73 ILE A N 1
ATOM 587 C CA . ILE A 1 73 ? 11.782 16.350 -17.762 1.00 81.31 73 ILE A CA 1
ATOM 588 C C . ILE A 1 73 ? 11.057 15.156 -17.117 1.00 81.31 73 ILE A C 1
ATOM 590 O O . ILE A 1 73 ? 9.996 14.758 -17.596 1.00 81.31 73 ILE A O 1
ATOM 594 N N . ASN A 1 74 ? 11.561 14.597 -16.012 1.00 77.00 74 ASN A N 1
ATOM 595 C CA . ASN A 1 74 ? 10.976 13.427 -15.342 1.00 77.00 74 ASN A CA 1
ATOM 596 C C . ASN A 1 74 ? 9.477 13.569 -14.993 1.00 77.00 74 ASN A C 1
ATOM 598 O O . ASN A 1 74 ? 8.752 12.608 -15.241 1.00 77.00 74 ASN A O 1
ATOM 602 N N . PRO A 1 75 ? 8.959 14.717 -14.504 1.00 80.62 75 PRO A N 1
ATOM 603 C CA . PRO A 1 75 ? 7.520 14.911 -14.298 1.00 80.62 75 PRO A CA 1
ATOM 604 C C . PRO A 1 75 ? 6.690 14.775 -15.584 1.00 80.62 75 PRO A C 1
ATOM 606 O O . PRO A 1 75 ? 5.556 14.303 -15.539 1.00 80.62 75 PRO A O 1
ATOM 609 N N . VAL A 1 76 ? 7.260 15.140 -16.738 1.00 79.06 76 VAL A N 1
ATOM 610 C CA . VAL A 1 76 ? 6.633 14.964 -18.058 1.00 79.06 76 VAL A CA 1
ATOM 611 C C . VAL A 1 76 ? 6.763 13.515 -18.537 1.00 79.06 76 VAL A C 1
ATOM 613 O O . VAL A 1 76 ? 5.816 12.958 -19.078 1.00 79.06 76 VAL A O 1
ATOM 616 N N . LEU A 1 77 ? 7.890 12.847 -18.269 1.00 76.69 77 LEU A N 1
ATOM 617 C CA . LEU A 1 77 ? 8.025 11.407 -18.534 1.00 76.69 77 LEU A CA 1
ATOM 618 C C . LEU A 1 77 ? 7.105 10.551 -17.651 1.00 76.69 77 LEU A C 1
ATOM 620 O O . LEU A 1 77 ? 6.738 9.449 -18.055 1.00 76.69 77 LEU A O 1
ATOM 624 N N . GLN A 1 78 ? 6.723 11.058 -16.478 1.00 75.81 78 GLN A N 1
ATOM 625 C CA . GLN A 1 78 ? 5.776 10.440 -15.555 1.00 75.81 78 GLN A CA 1
ATOM 626 C C . GLN A 1 78 ? 4.306 10.683 -15.951 1.00 75.81 78 GLN A C 1
ATOM 628 O O . GLN A 1 78 ? 3.436 9.934 -15.501 1.00 75.81 78 GLN A O 1
ATOM 633 N N . SER A 1 79 ? 3.992 11.677 -16.797 1.00 80.56 79 SER A N 1
ATOM 634 C CA . SER A 1 79 ? 2.629 11.812 -17.323 1.00 80.56 79 SER A CA 1
ATOM 635 C C . SER A 1 79 ? 2.326 10.642 -18.262 1.00 80.56 79 SER A C 1
ATOM 637 O O . SER A 1 79 ? 3.110 10.350 -19.171 1.00 80.56 79 SER A O 1
ATOM 639 N N . ARG A 1 80 ? 1.183 9.973 -18.030 1.00 72.81 80 ARG A N 1
ATOM 640 C CA . ARG A 1 80 ? 0.731 8.796 -18.801 1.00 72.81 80 ARG A CA 1
ATOM 641 C C . ARG A 1 80 ? 0.811 9.032 -20.314 1.00 72.81 80 ARG A C 1
ATOM 643 O O . ARG A 1 80 ? 1.347 8.198 -21.037 1.00 72.81 80 ARG A O 1
ATOM 650 N N . HIS A 1 81 ? 0.369 10.217 -20.730 1.00 78.50 81 HIS A N 1
ATOM 651 C CA . HIS A 1 81 ? 0.322 10.684 -22.109 1.00 78.50 81 HIS A CA 1
ATOM 652 C C . HIS A 1 81 ? 1.075 12.017 -22.247 1.00 78.50 81 HIS A C 1
ATOM 654 O O . HIS A 1 81 ? 0.953 12.884 -21.369 1.00 78.50 81 HIS A O 1
ATOM 660 N N . ILE A 1 82 ? 1.829 12.217 -23.332 1.00 79.12 82 ILE A N 1
ATOM 661 C CA . ILE A 1 82 ? 2.185 13.562 -23.816 1.00 79.12 82 ILE A CA 1
ATOM 662 C C . ILE A 1 82 ? 1.032 14.055 -24.690 1.00 79.12 82 ILE A C 1
ATOM 664 O O . ILE A 1 82 ? 0.605 13.353 -25.593 1.00 79.12 82 ILE A O 1
ATOM 668 N N . GLN A 1 83 ? 0.542 15.276 -24.465 1.00 76.00 83 GLN A N 1
ATOM 669 C CA . GLN A 1 83 ? -0.431 15.899 -25.369 1.00 76.00 83 GLN A CA 1
ATOM 670 C C . GLN A 1 83 ? 0.269 16.342 -26.664 1.00 76.00 83 GLN A C 1
ATOM 672 O O . GLN A 1 83 ? 0.731 17.479 -26.762 1.00 76.00 83 GLN A O 1
ATOM 677 N N . TYR A 1 84 ? 0.355 15.440 -27.641 1.00 71.56 84 TYR A N 1
ATOM 678 C CA . TYR A 1 84 ? 0.628 15.766 -29.040 1.00 71.56 84 TYR A CA 1
ATOM 679 C C . TYR A 1 84 ? -0.704 15.947 -29.787 1.00 71.56 84 TYR A C 1
ATOM 681 O O . TYR A 1 84 ? -1.726 15.378 -29.405 1.00 71.56 84 TYR A O 1
ATOM 689 N N . GLY A 1 85 ? -0.720 16.798 -30.818 1.00 74.38 85 GLY A N 1
ATOM 690 C CA . GLY A 1 85 ? -1.920 17.022 -31.634 1.00 74.38 85 GLY A CA 1
ATOM 691 C C . GLY A 1 85 ? -2.297 15.791 -32.469 1.00 74.38 85 GLY A C 1
ATOM 692 O O . GLY A 1 85 ? -1.641 14.757 -32.408 1.00 74.38 85 GLY A O 1
ATOM 693 N N . ARG A 1 86 ? -3.311 15.906 -33.333 1.00 81.62 86 ARG A N 1
ATOM 694 C CA . ARG A 1 86 ? -3.721 14.815 -34.249 1.00 81.62 86 ARG A CA 1
ATOM 695 C C . ARG A 1 86 ? -2.717 14.517 -35.384 1.00 81.62 86 ARG A C 1
ATOM 697 O O . ARG A 1 86 ? -3.098 13.891 -36.364 1.00 81.62 86 ARG A O 1
ATOM 704 N N . ASP A 1 87 ? -1.474 14.980 -35.275 1.00 86.62 87 ASP A N 1
ATOM 705 C CA . ASP A 1 87 ? -0.422 14.812 -36.281 1.00 86.62 87 ASP A CA 1
ATOM 706 C C . ASP A 1 87 ? 0.391 13.525 -36.011 1.00 86.62 87 ASP A C 1
ATOM 708 O O . ASP A 1 87 ? 1.116 13.457 -35.007 1.00 86.62 87 ASP A O 1
ATOM 712 N N . PRO A 1 88 ? 0.315 12.505 -36.893 1.00 86.69 88 PRO A N 1
ATOM 713 C CA . PRO A 1 88 ? 1.085 11.272 -36.749 1.00 86.69 88 PRO A CA 1
ATOM 714 C C . PRO A 1 88 ? 2.604 11.484 -36.825 1.00 86.69 88 PRO A C 1
ATOM 716 O O . PRO A 1 88 ? 3.351 10.745 -36.185 1.00 86.69 88 PRO A O 1
ATOM 719 N N . GLN A 1 89 ? 3.086 12.499 -37.552 1.00 88.88 89 GLN A N 1
ATOM 720 C CA . GLN A 1 89 ? 4.524 12.748 -37.697 1.00 88.88 89 GLN A CA 1
ATOM 721 C C . GLN A 1 89 ? 5.135 13.230 -36.381 1.00 88.88 89 GLN A C 1
ATOM 723 O O . GLN A 1 89 ? 6.203 12.760 -35.985 1.00 88.88 89 GLN A O 1
ATOM 728 N N . ILE A 1 90 ? 4.437 14.112 -35.657 1.00 86.94 90 ILE A N 1
ATOM 729 C CA . ILE A 1 90 ? 4.855 14.557 -34.319 1.00 86.94 90 ILE A CA 1
ATOM 730 C C . ILE A 1 90 ? 4.891 13.365 -33.350 1.00 86.94 90 ILE A C 1
ATOM 732 O O . ILE A 1 90 ? 5.853 13.213 -32.595 1.00 86.94 90 ILE A O 1
ATOM 736 N N . PHE A 1 91 ? 3.899 12.472 -33.407 1.00 88.06 91 PHE A N 1
ATOM 737 C CA . PHE A 1 91 ? 3.870 11.250 -32.596 1.00 88.06 91 PHE A CA 1
ATOM 738 C C . PHE A 1 91 ? 5.052 10.307 -32.885 1.00 88.06 91 PHE A C 1
ATOM 740 O O . PHE A 1 91 ? 5.718 9.829 -31.959 1.00 88.06 91 PHE A O 1
ATOM 747 N N . GLN A 1 92 ? 5.365 10.077 -34.163 1.00 89.81 92 GLN A N 1
ATOM 748 C CA . GLN A 1 92 ? 6.523 9.284 -34.587 1.00 89.81 92 GLN A CA 1
ATOM 749 C C . GLN A 1 92 ? 7.847 9.911 -34.121 1.00 89.81 92 GLN A C 1
ATOM 751 O O . GLN A 1 92 ? 8.717 9.204 -33.606 1.00 89.81 92 GLN A O 1
ATOM 756 N N . GLN A 1 93 ? 7.988 11.237 -34.215 1.00 88.44 93 GLN A N 1
ATOM 757 C CA . GLN A 1 93 ? 9.170 11.971 -33.743 1.00 88.44 93 GLN A CA 1
ATOM 758 C C . GLN A 1 93 ? 9.342 11.897 -32.220 1.00 88.44 93 GLN A C 1
ATOM 760 O O . GLN A 1 93 ? 10.461 11.679 -31.750 1.00 88.44 93 GLN A O 1
ATOM 765 N N . ILE A 1 94 ? 8.253 12.011 -31.446 1.00 88.44 94 ILE A N 1
ATOM 766 C CA . ILE A 1 94 ? 8.253 11.804 -29.987 1.00 88.44 94 ILE A CA 1
ATOM 767 C C . ILE A 1 94 ? 8.826 10.427 -29.655 1.00 88.44 94 ILE A C 1
ATOM 769 O O . ILE A 1 94 ? 9.763 10.315 -28.863 1.00 88.44 94 ILE A O 1
ATOM 773 N N . ARG A 1 95 ? 8.307 9.376 -30.297 1.00 91.75 95 ARG A N 1
ATOM 774 C CA . ARG A 1 95 ? 8.730 7.991 -30.054 1.00 91.75 95 ARG A CA 1
ATOM 775 C C . ARG A 1 95 ? 10.184 7.772 -30.457 1.00 91.75 95 ARG A C 1
ATOM 777 O O . ARG A 1 95 ? 10.945 7.231 -29.658 1.00 91.75 95 ARG A O 1
ATOM 784 N N . ALA A 1 96 ? 10.609 8.268 -31.618 1.00 92.62 96 ALA A N 1
ATOM 785 C CA . ALA A 1 96 ? 12.007 8.218 -32.049 1.00 92.62 96 ALA A CA 1
ATOM 786 C C . ALA A 1 96 ? 12.959 8.900 -31.043 1.00 92.62 96 ALA A C 1
ATOM 788 O O . ALA A 1 96 ? 13.971 8.312 -30.654 1.00 92.62 96 ALA A O 1
ATOM 789 N N . GLY A 1 97 ? 12.614 10.103 -30.569 1.00 89.31 97 GLY A N 1
ATOM 790 C CA . GLY A 1 97 ? 13.402 10.842 -29.578 1.00 89.31 97 GLY A CA 1
ATOM 791 C C . GLY A 1 97 ? 13.483 10.127 -28.226 1.00 89.31 97 GLY A C 1
ATOM 792 O O . GLY A 1 97 ? 14.571 9.983 -27.667 1.00 89.31 97 GLY A O 1
ATOM 793 N N . LEU A 1 98 ? 12.359 9.602 -27.726 1.00 91.50 98 LEU A N 1
ATOM 794 C CA . LEU A 1 98 ? 12.305 8.810 -26.491 1.00 91.50 98 LEU A CA 1
ATOM 795 C C . LEU A 1 98 ? 13.179 7.545 -26.576 1.00 91.50 98 LEU A C 1
ATOM 797 O O . LEU A 1 98 ? 13.884 7.223 -25.616 1.00 91.50 98 LEU A O 1
ATOM 801 N N . LEU A 1 99 ? 13.187 6.860 -27.724 1.00 94.56 99 LEU A N 1
ATOM 802 C CA . LEU A 1 99 ? 14.042 5.693 -27.972 1.00 94.56 99 LEU A CA 1
ATOM 803 C C . LEU A 1 99 ? 15.536 6.071 -28.032 1.00 94.56 99 LEU A C 1
ATOM 805 O O . LEU A 1 99 ? 16.364 5.351 -27.468 1.00 94.56 99 LEU A O 1
ATOM 809 N N . GLU A 1 100 ? 15.909 7.204 -28.645 1.00 93.50 100 GLU A N 1
ATOM 810 C CA . GLU A 1 100 ? 17.307 7.675 -28.659 1.00 93.50 100 GLU A CA 1
ATOM 811 C C . GLU A 1 100 ? 17.797 8.060 -27.249 1.00 93.50 100 GLU A C 1
ATOM 813 O O . GLU A 1 100 ? 18.914 7.683 -26.860 1.00 93.50 100 GLU A O 1
ATOM 818 N N . ILE A 1 101 ? 16.955 8.733 -26.453 1.00 90.25 101 ILE A N 1
ATOM 819 C CA . ILE A 1 101 ? 17.234 9.019 -25.037 1.00 90.25 101 ILE A CA 1
ATOM 820 C C . ILE A 1 101 ? 17.457 7.702 -24.295 1.00 90.25 101 ILE A C 1
ATOM 822 O O . ILE A 1 101 ? 18.537 7.492 -23.741 1.00 90.25 101 ILE A O 1
ATOM 826 N N . TRP A 1 102 ? 16.489 6.782 -24.331 1.00 95.00 102 TRP A N 1
ATOM 827 C CA . TRP A 1 102 ? 16.561 5.504 -23.619 1.00 95.00 102 TRP A CA 1
ATOM 828 C C . TRP A 1 102 ? 17.811 4.696 -23.993 1.00 95.00 102 TRP A C 1
ATOM 830 O O . TRP A 1 102 ? 18.558 4.293 -23.099 1.00 95.00 102 TRP A O 1
ATOM 840 N N . ASN A 1 103 ? 18.123 4.541 -25.284 1.00 94.75 103 ASN A N 1
ATOM 841 C CA . ASN A 1 103 ? 19.353 3.884 -25.739 1.00 94.75 103 ASN A CA 1
ATOM 842 C C . ASN A 1 103 ? 20.613 4.496 -25.097 1.00 94.75 103 ASN A C 1
ATOM 844 O O . ASN A 1 103 ? 21.493 3.781 -24.608 1.00 94.75 103 ASN A O 1
ATOM 848 N N . SER A 1 104 ? 20.678 5.826 -25.047 1.00 91.62 104 SER A N 1
ATOM 849 C CA . SER A 1 104 ? 21.798 6.561 -24.455 1.00 91.62 104 SER A CA 1
ATOM 850 C C . SER A 1 104 ? 21.897 6.344 -22.939 1.00 91.62 104 SER A C 1
ATOM 852 O O . SER A 1 104 ? 22.994 6.112 -22.424 1.00 91.62 104 SER A O 1
ATOM 854 N N . LEU A 1 105 ? 20.765 6.315 -22.222 1.00 92.06 105 LEU A N 1
ATOM 855 C CA . LEU A 1 105 ? 20.719 5.976 -20.791 1.00 92.06 105 LEU A CA 1
ATOM 856 C C . LEU A 1 105 ? 21.232 4.551 -20.531 1.00 92.06 105 LEU A C 1
ATOM 858 O O . LEU A 1 105 ? 22.042 4.341 -19.626 1.00 92.06 105 LEU A O 1
ATOM 862 N N . ILE A 1 106 ? 20.838 3.572 -21.353 1.00 94.44 106 ILE A N 1
ATOM 863 C CA . ILE A 1 106 ? 21.301 2.179 -21.238 1.00 94.44 106 ILE A CA 1
ATOM 864 C C . ILE A 1 106 ? 22.812 2.064 -21.472 1.00 94.44 106 ILE A C 1
ATOM 866 O O . ILE A 1 106 ? 23.488 1.326 -20.749 1.00 94.44 106 ILE A O 1
ATOM 870 N N . ILE A 1 107 ? 23.378 2.826 -22.413 1.00 91.44 107 ILE A N 1
ATOM 871 C CA . ILE A 1 107 ? 24.833 2.898 -22.628 1.00 91.44 107 ILE A CA 1
ATOM 872 C C . ILE A 1 107 ? 25.547 3.444 -21.380 1.00 91.44 107 ILE A C 1
ATOM 874 O O . ILE A 1 107 ? 26.576 2.886 -20.975 1.00 91.44 107 ILE A O 1
ATOM 878 N N . ILE A 1 108 ? 24.998 4.475 -20.729 1.00 89.25 108 ILE A N 1
ATOM 879 C CA . ILE A 1 108 ? 25.541 5.044 -19.485 1.00 89.25 108 ILE A CA 1
ATOM 880 C C . ILE A 1 108 ? 25.483 4.017 -18.341 1.00 89.25 108 ILE A C 1
ATOM 882 O O . ILE A 1 108 ? 26.509 3.758 -17.706 1.00 89.25 108 ILE A O 1
ATOM 886 N N . ILE A 1 109 ? 24.335 3.362 -18.121 1.00 92.00 109 ILE A N 1
ATOM 887 C CA . ILE A 1 109 ? 24.169 2.319 -17.091 1.00 92.00 109 ILE A CA 1
ATOM 888 C C . ILE A 1 109 ? 25.158 1.165 -17.327 1.00 92.00 109 ILE A C 1
ATOM 890 O O . ILE A 1 109 ? 25.920 0.794 -16.431 1.00 92.00 109 ILE A O 1
ATOM 894 N N . LYS A 1 110 ? 25.222 0.632 -18.555 1.00 92.12 110 LYS A N 1
ATOM 895 C CA . LYS A 1 110 ? 26.137 -0.460 -18.939 1.00 92.12 110 LYS A CA 1
ATOM 896 C C . LYS A 1 110 ? 27.606 -0.088 -18.707 1.00 92.12 110 LYS A C 1
ATOM 898 O O . LYS A 1 110 ? 28.394 -0.942 -18.298 1.00 92.12 110 LYS A O 1
ATOM 903 N N . SER A 1 111 ? 27.970 1.174 -18.925 1.00 88.88 111 SER A N 1
ATOM 904 C CA . SER A 1 111 ? 29.324 1.688 -18.683 1.00 88.88 111 SER A CA 1
ATOM 905 C C . SER A 1 111 ? 29.638 1.823 -17.187 1.00 88.88 111 SER A C 1
ATOM 907 O O . SER A 1 111 ? 30.704 1.383 -16.752 1.00 88.88 111 SER A O 1
ATOM 909 N N . ASN A 1 112 ? 28.692 2.320 -16.379 1.00 88.31 112 ASN A N 1
ATOM 910 C CA . ASN A 1 112 ? 28.805 2.378 -14.915 1.00 88.31 112 ASN A CA 1
ATOM 911 C C . ASN A 1 112 ? 29.029 0.977 -14.311 1.00 88.31 112 ASN A C 1
ATOM 913 O O . ASN A 1 112 ? 29.958 0.778 -13.529 1.00 88.31 112 ASN A O 1
ATOM 917 N N . ASN A 1 113 ? 28.247 -0.017 -14.742 1.00 87.94 113 ASN A N 1
ATOM 918 C CA . ASN A 1 113 ? 28.359 -1.397 -14.257 1.00 87.94 113 ASN A CA 1
ATOM 919 C C . ASN A 1 113 ? 29.705 -2.044 -14.608 1.00 87.94 113 ASN A C 1
ATOM 921 O O . ASN A 1 113 ? 30.336 -2.668 -13.751 1.00 87.94 113 ASN A O 1
ATOM 925 N N . LYS A 1 114 ? 30.187 -1.853 -15.845 1.00 88.44 114 LYS A N 1
ATOM 926 C CA . LYS A 1 114 ? 31.526 -2.309 -16.255 1.00 88.44 114 LYS A CA 1
ATOM 927 C C . LYS A 1 114 ? 32.621 -1.711 -15.370 1.00 88.44 114 LYS A C 1
ATOM 929 O O . LYS A 1 114 ? 33.541 -2.431 -14.984 1.00 88.44 114 LYS A O 1
ATOM 934 N N . TYR A 1 115 ? 32.509 -0.430 -15.017 1.00 86.19 115 TYR A N 1
ATOM 935 C CA . TYR A 1 115 ? 33.474 0.227 -14.140 1.00 86.19 115 TYR A CA 1
ATOM 936 C C . TYR A 1 115 ? 33.399 -0.253 -12.685 1.00 86.19 115 TYR A C 1
ATOM 938 O O . TYR A 1 115 ? 34.436 -0.570 -12.108 1.00 86.19 115 TYR A O 1
ATOM 946 N N . LYS A 1 116 ? 32.200 -0.401 -12.104 1.00 85.19 116 LYS A N 1
ATOM 947 C CA . LYS A 1 116 ? 32.029 -0.976 -10.754 1.00 85.19 116 LYS A CA 1
ATOM 948 C C . LYS A 1 116 ? 32.663 -2.364 -10.643 1.00 85.19 116 LYS A C 1
ATOM 950 O O . LYS A 1 116 ? 33.409 -2.633 -9.705 1.00 85.19 116 LYS A O 1
ATOM 955 N N . HIS A 1 117 ? 32.444 -3.218 -11.641 1.00 85.38 117 HIS A N 1
ATOM 956 C CA . HIS A 1 117 ? 33.061 -4.542 -11.704 1.00 85.38 117 HIS A CA 1
ATOM 957 C C . HIS A 1 117 ? 34.593 -4.482 -11.891 1.00 85.38 117 HIS A C 1
ATOM 959 O O . HIS A 1 117 ? 35.312 -5.299 -11.314 1.00 85.38 117 HIS A O 1
ATOM 965 N N . TYR A 1 118 ? 35.118 -3.499 -12.634 1.00 87.81 118 TYR A N 1
ATOM 966 C CA . TYR A 1 118 ? 36.561 -3.240 -12.712 1.00 87.81 118 TYR A CA 1
ATOM 967 C C . TYR A 1 118 ? 37.148 -2.824 -11.352 1.00 87.81 118 TYR A C 1
ATOM 969 O O . TYR A 1 118 ? 38.136 -3.420 -10.921 1.00 87.81 118 TYR A O 1
ATOM 977 N N . LEU A 1 119 ? 36.525 -1.873 -10.644 1.00 85.38 119 LEU A N 1
ATOM 978 C CA . LEU A 1 119 ? 36.952 -1.455 -9.304 1.00 85.38 119 LEU A CA 1
ATOM 979 C C . LEU A 1 119 ? 36.950 -2.625 -8.316 1.00 85.38 119 LEU A C 1
ATOM 981 O O . LEU A 1 119 ? 37.964 -2.873 -7.668 1.00 85.38 119 LEU A O 1
ATOM 985 N N . TRP A 1 120 ? 35.867 -3.404 -8.269 1.00 87.31 120 TRP A N 1
ATOM 986 C CA . TRP A 1 120 ? 35.768 -4.593 -7.418 1.00 87.31 120 TRP A CA 1
ATOM 987 C C . TRP A 1 120 ? 36.885 -5.611 -7.706 1.00 87.31 120 TRP A C 1
ATOM 989 O O . TRP A 1 120 ? 37.499 -6.138 -6.777 1.00 87.31 120 TRP A O 1
ATOM 999 N N . ARG A 1 121 ? 37.234 -5.842 -8.983 1.00 88.62 121 ARG A N 1
ATOM 1000 C CA . ARG A 1 121 ? 38.385 -6.689 -9.353 1.00 88.62 121 ARG A CA 1
ATOM 1001 C C . ARG A 1 121 ? 39.710 -6.129 -8.826 1.00 88.62 121 ARG A C 1
ATOM 1003 O O . ARG A 1 121 ? 40.536 -6.911 -8.354 1.00 88.62 121 ARG A O 1
ATOM 1010 N N . GLN A 1 122 ? 39.922 -4.813 -8.885 1.00 90.12 122 GLN A N 1
ATOM 1011 C CA . GLN A 1 122 ? 41.144 -4.184 -8.370 1.00 90.12 122 GLN A CA 1
ATOM 1012 C C . GLN A 1 122 ? 41.218 -4.230 -6.837 1.00 90.12 122 GLN A C 1
ATOM 1014 O O . GLN A 1 122 ? 42.265 -4.572 -6.288 1.00 90.12 122 GLN A O 1
ATOM 1019 N N . GLU A 1 123 ? 40.110 -3.997 -6.129 1.00 88.94 123 GLU A N 1
ATOM 1020 C CA . GLU A 1 123 ? 40.047 -4.186 -4.675 1.00 88.94 123 GLU A CA 1
ATOM 1021 C C . GLU A 1 123 ? 40.339 -5.631 -4.268 1.00 88.94 123 GLU A C 1
ATOM 1023 O O . GLU A 1 123 ? 41.087 -5.866 -3.317 1.00 88.94 123 GLU A O 1
ATOM 1028 N N . ARG A 1 124 ? 39.789 -6.613 -4.995 1.00 88.94 124 ARG A N 1
ATOM 1029 C CA . ARG A 1 124 ? 40.017 -8.036 -4.716 1.00 88.94 124 ARG A CA 1
ATOM 1030 C C . ARG A 1 124 ? 41.484 -8.417 -4.939 1.00 88.94 124 ARG A C 1
ATOM 1032 O O . ARG A 1 124 ? 42.052 -9.103 -4.094 1.00 88.94 124 ARG A O 1
ATOM 1039 N N . LYS A 1 125 ? 42.131 -7.888 -5.987 1.00 93.81 125 LYS A N 1
ATOM 1040 C CA . LYS A 1 125 ? 43.589 -8.000 -6.197 1.00 93.81 125 LYS A CA 1
ATOM 1041 C C . LYS A 1 125 ? 44.396 -7.347 -5.069 1.00 93.81 125 LYS A C 1
ATOM 1043 O O . LYS A 1 125 ? 45.333 -7.964 -4.573 1.00 93.81 125 LYS A O 1
ATOM 1048 N N . LYS A 1 126 ? 44.023 -6.143 -4.618 1.00 93.12 126 LYS A N 1
ATOM 1049 C CA . LYS A 1 126 ? 44.693 -5.446 -3.503 1.00 93.12 126 LYS A CA 1
ATOM 1050 C C . LYS A 1 126 ? 44.569 -6.223 -2.187 1.00 93.12 126 LYS A C 1
ATOM 1052 O O . LYS A 1 126 ? 45.559 -6.371 -1.477 1.00 93.12 126 LYS A O 1
ATOM 1057 N N . LYS A 1 127 ? 43.384 -6.768 -1.886 1.00 93.19 127 LYS A N 1
ATOM 1058 C CA . LYS A 1 127 ? 43.144 -7.639 -0.719 1.00 93.19 127 LYS A CA 1
ATOM 1059 C C . LYS A 1 127 ? 43.934 -8.950 -0.811 1.00 93.19 127 LYS A C 1
ATOM 1061 O O . LYS A 1 127 ? 44.487 -9.375 0.196 1.00 93.19 127 LYS A O 1
ATOM 1066 N N . ALA A 1 128 ? 44.042 -9.550 -2.000 1.00 93.75 128 ALA A N 1
ATOM 1067 C CA . ALA A 1 128 ? 44.856 -10.745 -2.225 1.00 93.75 128 ALA A CA 1
ATOM 1068 C C . ALA A 1 128 ? 46.360 -10.476 -2.027 1.00 93.75 128 ALA A C 1
ATOM 1070 O O . ALA A 1 128 ? 46.988 -11.201 -1.260 1.00 93.75 128 ALA A O 1
ATOM 1071 N N . LYS A 1 129 ? 46.911 -9.397 -2.617 1.00 93.62 129 LYS A N 1
ATOM 1072 C CA . LYS A 1 129 ? 48.295 -8.948 -2.354 1.00 93.62 129 LYS A CA 1
ATOM 1073 C C . LYS A 1 129 ? 48.532 -8.768 -0.848 1.00 93.62 129 LYS A C 1
ATOM 1075 O O . LYS A 1 129 ? 49.443 -9.372 -0.301 1.00 93.62 129 LYS A O 1
ATOM 1080 N N . LEU A 1 130 ? 47.661 -8.021 -0.160 1.00 93.19 130 LEU A N 1
ATOM 1081 C CA . LEU A 1 130 ? 47.791 -7.758 1.280 1.00 93.19 130 LEU A CA 1
ATOM 1082 C C . LEU A 1 130 ? 47.700 -9.027 2.150 1.00 93.19 130 LEU A C 1
ATOM 1084 O O . LEU A 1 130 ? 48.304 -9.064 3.218 1.00 93.19 130 LEU A O 1
ATOM 1088 N N . LYS A 1 131 ? 46.951 -10.055 1.725 1.00 94.00 131 LYS A N 1
ATOM 1089 C CA . LYS A 1 131 ? 46.906 -11.355 2.414 1.00 94.00 131 LYS A CA 1
ATOM 1090 C C . LYS A 1 131 ? 48.211 -12.127 2.214 1.00 94.00 131 LYS A C 1
ATOM 1092 O O . LYS A 1 131 ? 48.788 -12.561 3.203 1.00 94.00 131 LYS A O 1
ATOM 1097 N N . ALA A 1 132 ? 48.720 -12.193 0.981 1.00 91.94 132 ALA A N 1
ATOM 1098 C CA . ALA A 1 132 ? 50.002 -12.829 0.678 1.00 91.94 132 ALA A CA 1
ATOM 1099 C C . ALA A 1 132 ? 51.165 -12.191 1.465 1.00 91.94 132 ALA A C 1
ATOM 1101 O O . ALA A 1 132 ? 51.908 -12.901 2.132 1.00 91.94 132 ALA A O 1
ATOM 1102 N N . THR A 1 133 ? 51.256 -10.855 1.510 1.00 90.69 133 THR A N 1
ATOM 1103 C CA . THR A 1 133 ? 52.281 -10.135 2.301 1.00 90.69 133 THR A CA 1
ATOM 1104 C C . THR A 1 133 ? 52.146 -10.337 3.820 1.00 90.69 133 THR A C 1
ATOM 1106 O O . THR A 1 133 ? 53.093 -10.091 4.556 1.00 90.69 133 THR A O 1
ATOM 1109 N N . LYS A 1 134 ? 50.981 -10.766 4.329 1.00 89.88 134 LYS A N 1
ATOM 1110 C CA . LYS A 1 134 ? 50.805 -11.114 5.754 1.00 89.88 134 LYS A CA 1
ATOM 1111 C C . LYS A 1 134 ? 51.162 -12.564 6.074 1.00 89.88 134 LYS A C 1
ATOM 1113 O O . LYS A 1 134 ? 51.475 -12.861 7.227 1.00 89.88 134 LYS A O 1
ATOM 1118 N N . GLU A 1 135 ? 51.061 -13.450 5.090 1.00 88.38 135 GLU A N 1
ATOM 1119 C CA . GLU A 1 135 ? 51.421 -14.864 5.211 1.00 88.38 135 GLU A CA 1
ATOM 1120 C C . GLU A 1 135 ? 52.938 -15.047 5.038 1.00 88.38 135 GLU A C 1
ATOM 1122 O O . GLU A 1 135 ? 53.552 -15.781 5.810 1.00 88.38 135 GLU A O 1
ATOM 1127 N N . ASP A 1 136 ? 53.565 -14.283 4.138 1.00 85.25 136 ASP A N 1
ATOM 1128 C CA . ASP A 1 136 ? 55.020 -14.230 3.976 1.00 85.25 136 ASP A CA 1
ATOM 1129 C C . ASP A 1 136 ? 55.667 -13.160 4.875 1.00 85.25 136 ASP A C 1
ATOM 1131 O O . ASP A 1 136 ? 56.017 -12.058 4.448 1.00 85.25 136 ASP A O 1
ATOM 1135 N N . LYS A 1 137 ? 55.817 -13.487 6.165 1.00 72.62 137 LYS A N 1
ATOM 1136 C CA . LYS A 1 137 ? 56.386 -12.581 7.184 1.00 72.62 137 LYS A CA 1
ATOM 1137 C C . LYS A 1 137 ? 57.860 -12.199 6.966 1.00 72.62 137 LYS A C 1
ATOM 1139 O O . LYS A 1 137 ? 58.336 -11.316 7.677 1.00 72.62 137 LYS A O 1
ATOM 1144 N N . ASN A 1 138 ? 58.563 -12.838 6.028 1.00 72.62 138 ASN A N 1
ATOM 1145 C CA . ASN A 1 138 ? 59.989 -12.612 5.770 1.00 72.62 138 ASN A CA 1
ATOM 1146 C C . ASN A 1 138 ? 60.271 -11.965 4.397 1.00 72.62 138 ASN A C 1
ATOM 1148 O O . ASN A 1 138 ? 61.428 -11.661 4.102 1.00 72.62 138 ASN A O 1
ATOM 1152 N N . ALA A 1 139 ? 59.252 -11.716 3.566 1.00 61.53 139 ALA A N 1
ATOM 1153 C CA . ALA A 1 139 ? 59.429 -11.047 2.280 1.00 61.53 139 ALA A CA 1
ATOM 1154 C C . ALA A 1 139 ? 59.777 -9.556 2.443 1.00 61.53 139 ALA A C 1
ATOM 1156 O O . ALA A 1 139 ? 58.940 -8.727 2.810 1.00 61.53 139 ALA A O 1
ATOM 1157 N N . VAL A 1 140 ? 61.018 -9.201 2.103 1.00 67.69 140 VAL A N 1
ATOM 1158 C CA . VAL A 1 140 ? 61.475 -7.808 2.015 1.00 67.69 140 VAL A CA 1
ATOM 1159 C C . VAL A 1 140 ? 60.683 -7.075 0.926 1.00 67.69 140 VAL A C 1
ATOM 1161 O O . VAL A 1 140 ? 60.697 -7.465 -0.241 1.00 67.69 140 VAL A O 1
ATOM 1164 N N . LEU A 1 141 ? 60.000 -5.993 1.308 1.00 57.22 141 LEU A N 1
ATOM 1165 C CA . LEU A 1 141 ? 59.231 -5.144 0.396 1.00 57.22 141 LEU A CA 1
ATOM 1166 C C . LEU A 1 141 ? 60.154 -4.411 -0.589 1.00 57.22 141 LEU A C 1
ATOM 1168 O O . LEU A 1 141 ? 60.735 -3.379 -0.256 1.00 57.22 141 LEU A O 1
ATOM 1172 N N . ILE A 1 142 ? 60.233 -4.909 -1.823 1.00 71.69 142 ILE A N 1
ATOM 1173 C CA . ILE A 1 142 ? 60.771 -4.147 -2.955 1.00 71.69 142 ILE A CA 1
ATOM 1174 C C . ILE A 1 142 ? 59.716 -3.091 -3.346 1.00 71.69 142 ILE A C 1
ATOM 1176 O O . ILE A 1 142 ? 58.564 -3.465 -3.591 1.00 71.69 142 ILE A O 1
ATOM 1180 N N . PRO A 1 143 ? 60.049 -1.787 -3.392 1.00 62.25 143 PRO A N 1
ATOM 1181 C CA . PRO A 1 143 ? 59.094 -0.753 -3.787 1.00 62.25 143 PRO A CA 1
ATOM 1182 C C . PRO A 1 143 ? 58.674 -0.917 -5.259 1.00 62.25 143 PRO A C 1
ATOM 1184 O O . PRO A 1 143 ? 59.524 -1.013 -6.141 1.00 62.25 143 PRO A O 1
ATOM 1187 N N . GLU A 1 144 ? 57.361 -0.945 -5.526 1.00 58.69 144 GLU A N 1
ATOM 1188 C CA . GLU A 1 144 ? 56.829 -1.003 -6.898 1.00 58.69 144 GLU A CA 1
ATOM 1189 C C . GLU A 1 144 ? 57.095 0.319 -7.646 1.00 58.69 144 GLU A C 1
ATOM 1191 O O . GLU A 1 144 ? 56.859 1.410 -7.125 1.00 58.69 144 GLU A O 1
ATOM 1196 N N . ASP A 1 145 ? 57.575 0.191 -8.883 1.00 58.50 145 ASP A N 1
ATOM 1197 C CA . ASP A 1 145 ? 58.019 1.278 -9.760 1.00 58.50 145 ASP A CA 1
ATOM 1198 C C . ASP A 1 145 ? 56.847 2.222 -10.146 1.00 58.50 145 ASP A C 1
ATOM 1200 O O . ASP A 1 145 ? 55.824 1.744 -10.656 1.00 58.50 145 ASP A O 1
ATOM 1204 N N . PRO A 1 146 ? 56.928 3.553 -9.924 1.00 53.06 146 PRO A N 1
ATOM 1205 C CA . PRO A 1 146 ? 55.790 4.469 -10.098 1.00 53.06 146 PRO A CA 1
ATOM 1206 C C . PRO A 1 146 ? 55.326 4.689 -11.553 1.00 53.06 146 PRO A C 1
ATOM 1208 O O . PRO A 1 146 ? 54.352 5.409 -11.777 1.00 53.06 146 PRO A O 1
ATOM 1211 N N . ALA A 1 147 ? 55.980 4.083 -12.547 1.00 48.41 147 ALA A N 1
ATOM 1212 C CA . ALA A 1 147 ? 55.773 4.345 -13.974 1.00 48.41 147 ALA A CA 1
ATOM 1213 C C . ALA A 1 147 ? 54.697 3.476 -14.676 1.00 48.41 147 ALA A C 1
ATOM 1215 O O . ALA A 1 147 ? 54.697 3.364 -15.904 1.00 48.41 147 ALA A O 1
ATOM 1216 N N . SER A 1 148 ? 53.754 2.856 -13.950 1.00 53.47 148 SER A N 1
ATOM 1217 C CA . SER A 1 148 ? 52.668 2.100 -14.605 1.00 53.47 148 SER A CA 1
ATOM 1218 C C . SER A 1 148 ? 51.726 3.042 -15.385 1.00 53.47 148 SER A C 1
ATOM 1220 O O . SER A 1 148 ? 51.339 4.084 -14.845 1.00 53.47 148 SER A O 1
ATOM 1222 N N . PRO A 1 149 ? 51.311 2.707 -16.624 1.00 50.00 149 PRO A N 1
ATOM 1223 C CA . PRO A 1 149 ? 50.557 3.622 -17.479 1.00 50.00 149 PRO A CA 1
ATOM 1224 C C . PRO A 1 149 ? 49.219 4.034 -16.856 1.00 50.00 149 PRO A C 1
ATOM 1226 O O . PRO A 1 149 ? 48.493 3.206 -16.298 1.00 50.00 149 PRO A O 1
ATOM 1229 N N . VAL A 1 150 ? 48.873 5.320 -17.001 1.00 49.41 150 VAL A N 1
ATOM 1230 C CA . VAL A 1 150 ? 47.633 5.921 -16.484 1.00 49.41 150 VAL A CA 1
ATOM 1231 C C . VAL A 1 150 ? 46.426 5.136 -16.996 1.00 49.41 150 VAL A C 1
ATOM 1233 O O . VAL A 1 150 ? 46.004 5.271 -18.144 1.00 49.41 150 VAL A O 1
ATOM 1236 N N . SER A 1 151 ? 45.878 4.275 -16.135 1.00 54.28 151 SER A N 1
ATOM 1237 C CA . SER A 1 151 ? 44.776 3.396 -16.523 1.00 54.28 151 SER A CA 1
ATOM 1238 C C . SER A 1 151 ? 43.534 4.205 -16.941 1.00 54.28 151 SER A C 1
ATOM 1240 O O . SER A 1 151 ? 43.334 5.311 -16.426 1.00 54.28 151 SER A O 1
ATOM 1242 N N . PRO A 1 152 ? 42.615 3.641 -17.755 1.00 52.12 152 PRO A N 1
ATOM 1243 C CA . PRO A 1 152 ? 41.345 4.283 -18.146 1.00 52.12 152 PRO A CA 1
ATOM 1244 C C . PRO A 1 152 ? 40.392 4.674 -16.991 1.00 52.12 152 PRO A C 1
ATOM 1246 O O . PRO A 1 152 ? 39.258 5.085 -17.223 1.00 52.12 152 PRO A O 1
ATOM 1249 N N . SER A 1 153 ? 40.828 4.524 -15.737 1.00 51.19 153 SER A N 1
ATOM 1250 C CA . SER A 1 153 ? 40.082 4.791 -14.511 1.00 51.19 153 SER A CA 1
ATOM 1251 C C . SER A 1 153 ? 39.784 6.276 -14.268 1.00 51.19 153 SER A C 1
ATOM 1253 O O . SER A 1 153 ? 38.741 6.590 -13.699 1.00 51.19 153 SER A O 1
ATOM 1255 N N . ALA A 1 154 ? 40.652 7.202 -14.697 1.00 53.28 154 ALA A N 1
ATOM 1256 C CA . ALA A 1 154 ? 40.570 8.613 -14.291 1.00 53.28 154 ALA A CA 1
ATOM 1257 C C . ALA A 1 154 ? 39.274 9.330 -14.732 1.00 53.28 154 ALA A C 1
ATOM 1259 O O . ALA A 1 154 ? 38.751 10.162 -13.995 1.00 53.28 154 ALA A O 1
ATOM 1260 N N . VAL A 1 155 ? 38.724 8.978 -15.900 1.00 52.19 155 VAL A N 1
ATOM 1261 C CA . VAL A 1 155 ? 37.475 9.565 -16.432 1.00 52.19 155 VAL A CA 1
ATOM 1262 C C . VAL A 1 155 ? 36.225 8.904 -15.831 1.00 52.19 155 VAL A C 1
ATOM 1264 O O . VAL A 1 155 ? 35.162 9.510 -15.799 1.00 52.19 155 VAL A O 1
ATOM 1267 N N . LEU A 1 156 ? 36.342 7.675 -15.318 1.00 53.25 156 LEU A N 1
ATOM 1268 C CA . LEU A 1 156 ? 35.239 6.938 -14.685 1.00 53.25 156 LEU A CA 1
ATOM 1269 C C . LEU A 1 156 ? 35.226 7.082 -13.149 1.00 53.25 156 LEU A C 1
ATOM 1271 O O . LEU A 1 156 ? 34.209 6.822 -12.515 1.00 53.25 156 LEU A O 1
ATOM 1275 N N . GLY A 1 157 ? 36.302 7.580 -12.535 1.00 56.91 157 GLY A N 1
ATOM 1276 C CA . GLY A 1 157 ? 36.329 7.930 -11.108 1.00 56.91 157 GLY A CA 1
ATOM 1277 C C . GLY A 1 157 ? 35.418 9.109 -10.730 1.00 56.91 157 GLY A C 1
ATOM 1278 O O . GLY A 1 157 ? 35.188 9.351 -9.550 1.00 56.91 157 GLY A O 1
ATOM 1279 N N . SER A 1 158 ? 34.882 9.837 -11.716 1.00 59.16 158 SER A N 1
ATOM 1280 C CA . SER A 1 158 ? 33.948 10.959 -11.545 1.00 59.16 158 SER A CA 1
ATOM 1281 C C . SER A 1 158 ? 32.471 10.588 -11.751 1.00 59.16 158 SER A C 1
ATOM 1283 O O . SER A 1 158 ? 31.640 11.495 -11.837 1.00 59.16 158 SER A O 1
ATOM 1285 N N . LEU A 1 159 ? 32.148 9.288 -11.852 1.00 60.94 159 LEU A N 1
ATOM 1286 C CA . LEU A 1 159 ? 30.796 8.778 -12.119 1.00 60.94 159 LEU A CA 1
ATOM 1287 C C . LEU A 1 159 ? 29.722 9.326 -11.151 1.00 60.94 159 LEU A C 1
ATOM 1289 O O . LEU A 1 159 ? 30.045 9.699 -10.019 1.00 60.94 159 LEU A O 1
ATOM 1293 N N . PRO A 1 160 ? 28.439 9.309 -11.577 1.00 65.25 160 PRO A N 1
ATOM 1294 C CA . PRO A 1 160 ? 27.279 9.619 -10.750 1.00 65.25 160 PRO A CA 1
ATOM 1295 C C . PRO A 1 160 ? 27.361 9.075 -9.325 1.00 65.25 160 PRO A C 1
ATOM 1297 O O . PRO A 1 160 ? 27.672 7.897 -9.107 1.00 65.25 160 PRO A O 1
ATOM 1300 N N . ASN A 1 161 ? 26.965 9.916 -8.372 1.00 80.44 161 ASN A N 1
ATOM 1301 C CA . ASN A 1 161 ? 26.626 9.452 -7.034 1.00 80.44 161 ASN A CA 1
ATOM 1302 C C . ASN A 1 161 ? 25.355 8.564 -7.091 1.00 80.44 161 ASN A C 1
ATOM 1304 O O . ASN A 1 161 ? 24.700 8.429 -8.129 1.00 80.44 161 ASN A O 1
ATOM 1308 N N . MET A 1 162 ? 24.986 7.928 -5.977 1.00 72.94 162 MET A N 1
ATOM 1309 C CA . MET A 1 162 ? 23.831 7.015 -5.960 1.00 72.94 162 MET A CA 1
ATOM 1310 C C . MET A 1 162 ? 22.483 7.699 -6.259 1.00 72.94 162 MET A C 1
ATOM 1312 O O . MET A 1 162 ? 21.589 7.046 -6.799 1.00 72.94 162 MET A O 1
ATOM 1316 N N . ASN A 1 163 ? 22.349 8.997 -5.975 1.00 81.38 163 ASN A N 1
ATOM 1317 C CA . ASN A 1 163 ? 21.154 9.784 -6.282 1.00 81.38 163 ASN A CA 1
ATOM 1318 C C . ASN A 1 163 ? 21.086 10.072 -7.789 1.00 81.38 163 ASN A C 1
ATOM 1320 O O . ASN A 1 163 ? 20.045 9.853 -8.401 1.00 81.38 163 ASN A O 1
ATOM 1324 N N . ASP A 1 164 ? 22.199 10.448 -8.418 1.00 84.69 164 ASP A N 1
ATOM 1325 C CA . ASP A 1 164 ? 22.269 10.666 -9.868 1.00 84.69 164 ASP A CA 1
ATOM 1326 C C . ASP A 1 164 ? 21.892 9.388 -10.657 1.00 84.69 164 ASP A C 1
ATOM 1328 O O . ASP A 1 164 ? 21.179 9.447 -11.659 1.00 84.69 164 ASP A O 1
ATOM 1332 N N . LEU A 1 165 ? 22.318 8.204 -10.187 1.00 87.31 165 LEU A N 1
ATOM 1333 C CA . LEU A 1 165 ? 21.891 6.923 -10.774 1.00 87.31 165 LEU A CA 1
ATOM 1334 C C . LEU A 1 165 ? 20.382 6.688 -10.632 1.00 87.31 165 LEU A C 1
ATOM 1336 O O . LEU A 1 165 ? 19.772 6.151 -11.553 1.00 87.31 165 LEU A O 1
ATOM 1340 N N . SER A 1 166 ? 19.773 7.102 -9.518 1.00 89.62 166 SER A N 1
ATOM 1341 C CA . SER A 1 166 ? 18.326 6.965 -9.306 1.00 89.62 166 SER A CA 1
ATOM 1342 C C . SER A 1 166 ? 17.503 7.774 -10.317 1.00 89.62 166 SER A C 1
ATOM 1344 O O . SER A 1 166 ? 16.464 7.299 -10.773 1.00 89.62 166 SER A O 1
ATOM 1346 N N . VAL A 1 167 ? 17.999 8.947 -10.733 1.00 88.75 167 VAL A N 1
ATOM 1347 C CA . VAL A 1 167 ? 17.373 9.793 -11.763 1.00 88.75 167 VAL A CA 1
ATOM 1348 C C . VAL A 1 167 ? 17.375 9.068 -13.109 1.00 88.75 167 VAL A C 1
ATOM 1350 O O . VAL A 1 167 ? 16.331 8.954 -13.747 1.00 88.75 167 VAL A O 1
ATOM 1353 N N . ILE A 1 168 ? 18.523 8.507 -13.505 1.00 91.25 168 ILE A N 1
ATOM 1354 C CA . ILE A 1 168 ? 18.671 7.745 -14.757 1.00 91.25 168 ILE A CA 1
ATOM 1355 C C . ILE A 1 168 ? 17.802 6.481 -14.747 1.00 91.25 168 ILE A C 1
ATOM 1357 O O . ILE A 1 168 ? 17.128 6.185 -15.732 1.00 91.25 168 ILE A O 1
ATOM 1361 N N . TYR A 1 169 ? 17.801 5.737 -13.641 1.00 94.62 169 TYR A N 1
ATOM 1362 C CA . TYR A 1 169 ? 16.999 4.526 -13.483 1.00 94.62 169 TYR A CA 1
ATOM 1363 C C . TYR A 1 169 ? 15.495 4.803 -13.572 1.00 94.62 169 TYR A C 1
ATOM 1365 O O . TYR A 1 169 ? 14.782 4.076 -14.264 1.00 94.62 169 TYR A O 1
ATOM 1373 N N . ASN A 1 170 ? 15.010 5.857 -12.907 1.00 90.56 170 ASN A N 1
ATOM 1374 C CA . ASN A 1 170 ? 13.608 6.254 -12.999 1.00 90.56 170 ASN A CA 1
ATOM 1375 C C . ASN A 1 170 ? 13.251 6.717 -14.416 1.00 90.56 170 ASN A C 1
ATOM 1377 O O . ASN A 1 170 ? 12.230 6.279 -14.930 1.00 90.56 170 ASN A O 1
ATOM 1381 N N . ALA A 1 171 ? 14.107 7.499 -15.081 1.00 91.00 171 ALA A N 1
ATOM 1382 C CA . ALA A 1 171 ? 13.880 7.918 -16.463 1.00 91.00 171 ALA A CA 1
ATOM 1383 C C . ALA A 1 171 ? 13.755 6.733 -17.436 1.00 91.00 171 ALA A C 1
ATOM 1385 O O . ALA A 1 171 ? 12.817 6.694 -18.226 1.00 91.00 171 ALA A O 1
ATOM 1386 N N . VAL A 1 172 ? 14.645 5.733 -17.349 1.00 95.44 172 VAL A N 1
ATOM 1387 C CA . VAL A 1 172 ? 14.533 4.496 -18.147 1.00 95.44 172 VAL A CA 1
ATOM 1388 C C . VAL A 1 172 ? 13.210 3.785 -17.866 1.00 95.44 172 VAL A C 1
ATOM 1390 O O . VAL A 1 172 ? 12.485 3.461 -18.803 1.00 95.44 172 VAL A O 1
ATOM 1393 N N . ALA A 1 173 ? 12.865 3.577 -16.592 1.00 94.06 173 ALA A N 1
ATOM 1394 C CA . ALA A 1 173 ? 11.632 2.887 -16.225 1.00 94.06 173 ALA A CA 1
ATOM 1395 C C . ALA A 1 173 ? 10.367 3.648 -16.668 1.00 94.06 173 ALA A C 1
ATOM 1397 O O . ALA A 1 173 ? 9.409 3.020 -17.114 1.00 94.06 173 ALA A O 1
ATOM 1398 N N . PHE A 1 174 ? 10.370 4.984 -16.599 1.00 92.44 174 PHE A N 1
ATOM 1399 C CA . PHE A 1 174 ? 9.277 5.818 -17.096 1.00 92.44 174 PHE A CA 1
ATOM 1400 C C . PHE A 1 174 ? 9.157 5.746 -18.618 1.00 92.44 174 PHE A C 1
ATOM 1402 O O . PHE A 1 174 ? 8.055 5.513 -19.100 1.00 92.44 174 PHE A O 1
ATOM 1409 N N . ILE A 1 175 ? 10.261 5.864 -19.373 1.00 93.94 175 ILE A N 1
ATOM 1410 C CA . ILE A 1 175 ? 10.242 5.751 -20.844 1.00 93.94 175 ILE A CA 1
ATOM 1411 C C . ILE A 1 175 ? 9.749 4.368 -21.286 1.00 93.94 175 ILE A C 1
ATOM 1413 O O . ILE A 1 175 ? 8.977 4.283 -22.238 1.00 93.94 175 ILE A O 1
ATOM 1417 N N . MET A 1 176 ? 10.127 3.299 -20.575 1.00 94.88 176 MET A N 1
ATOM 1418 C CA . MET A 1 176 ? 9.598 1.962 -20.841 1.00 94.88 176 MET A CA 1
ATOM 1419 C C . MET A 1 176 ? 8.067 1.955 -20.775 1.00 94.88 176 MET A C 1
ATOM 1421 O O . MET A 1 176 ? 7.426 1.562 -21.743 1.00 94.88 176 MET A O 1
ATOM 1425 N N . VAL A 1 177 ? 7.449 2.376 -19.668 1.00 93.06 177 VAL A N 1
ATOM 1426 C CA . VAL A 1 177 ? 6.003 2.170 -19.431 1.00 93.06 177 VAL A CA 1
ATOM 1427 C C . VAL A 1 177 ? 5.052 3.083 -20.215 1.00 93.06 177 VAL A C 1
ATOM 1429 O O . VAL A 1 177 ? 3.844 2.915 -20.071 1.00 93.06 177 VAL A O 1
ATOM 1432 N N . ARG A 1 178 ? 5.549 4.022 -21.028 1.00 91.00 178 ARG A N 1
ATOM 1433 C CA . ARG A 1 178 ? 4.705 5.061 -21.639 1.00 91.00 178 ARG A CA 1
ATOM 1434 C C . ARG A 1 178 ? 3.632 4.531 -22.591 1.00 91.00 178 ARG A C 1
ATOM 1436 O O . ARG A 1 178 ? 3.814 3.511 -23.261 1.00 91.00 178 ARG A O 1
ATOM 1443 N N . GLU A 1 179 ? 2.539 5.286 -22.696 1.00 89.25 179 GLU A N 1
ATOM 1444 C CA . GLU A 1 179 ? 1.431 4.986 -23.606 1.00 89.25 179 GLU A CA 1
ATOM 1445 C C . GLU A 1 179 ? 1.823 5.082 -25.083 1.00 89.25 179 GLU A C 1
ATOM 1447 O O . GLU A 1 179 ? 1.259 4.353 -25.890 1.00 89.25 179 GLU A O 1
ATOM 1452 N N . GLU A 1 180 ? 2.831 5.870 -25.470 1.00 90.38 180 GLU A N 1
ATOM 1453 C CA . GLU A 1 180 ? 3.253 5.929 -26.878 1.00 90.38 180 GLU A CA 1
ATOM 1454 C C . GLU A 1 180 ? 3.907 4.615 -27.373 1.00 90.38 180 GLU A C 1
ATOM 1456 O O . GLU A 1 180 ? 4.115 4.434 -28.572 1.00 90.38 180 GLU A O 1
ATOM 1461 N N . PHE A 1 181 ? 4.184 3.660 -26.476 1.00 91.38 181 PHE A N 1
ATOM 1462 C CA . PHE A 1 181 ? 4.614 2.291 -26.801 1.00 91.38 181 PHE A CA 1
ATOM 1463 C C . PHE A 1 181 ? 3.551 1.226 -26.459 1.00 91.38 181 PHE A C 1
ATOM 1465 O O . PHE A 1 181 ? 3.862 0.048 -26.272 1.00 91.38 181 PHE A O 1
ATOM 1472 N N . ASN A 1 182 ? 2.288 1.642 -26.350 1.00 88.44 182 ASN A N 1
ATOM 1473 C CA . ASN A 1 182 ? 1.118 0.780 -26.191 1.00 88.44 182 ASN A CA 1
ATOM 1474 C C . ASN A 1 182 ? 0.873 -0.044 -27.467 1.00 88.44 182 ASN A C 1
ATOM 1476 O O . ASN A 1 182 ? 0.924 0.485 -28.577 1.00 88.44 182 ASN A O 1
ATOM 1480 N N . ILE A 1 183 ? 0.548 -1.329 -27.307 1.00 84.19 183 ILE A N 1
ATOM 1481 C CA . ILE A 1 183 ? 0.341 -2.261 -28.426 1.00 84.19 183 ILE A CA 1
ATOM 1482 C C . ILE A 1 183 ? -0.790 -1.842 -29.378 1.00 84.19 183 ILE A C 1
ATOM 1484 O O . ILE A 1 183 ? -0.749 -2.174 -30.559 1.00 84.19 183 ILE A O 1
ATOM 1488 N N . LYS A 1 184 ? -1.751 -1.034 -28.906 1.00 84.94 184 LYS A N 1
ATOM 1489 C CA . LYS A 1 184 ? -2.818 -0.451 -29.740 1.00 84.94 184 LYS A CA 1
ATOM 1490 C C . LYS A 1 184 ? -2.291 0.441 -30.878 1.00 84.94 184 LYS A C 1
ATOM 1492 O O . LYS A 1 184 ? -3.032 0.682 -31.821 1.00 84.94 184 LYS A O 1
ATOM 1497 N N . HIS A 1 185 ? -1.042 0.912 -30.811 1.00 83.12 185 HIS A N 1
ATOM 1498 C CA . HIS A 1 185 ? -0.398 1.692 -31.877 1.00 83.12 185 HIS A CA 1
ATOM 1499 C C . HIS A 1 185 ? 0.383 0.836 -32.892 1.00 83.12 185 HIS A C 1
ATOM 1501 O O . HIS A 1 185 ? 0.896 1.377 -33.863 1.00 83.12 185 HIS A O 1
ATOM 1507 N N . PHE A 1 186 ? 0.471 -0.483 -32.689 1.00 80.06 186 PHE A N 1
ATOM 1508 C CA . PHE A 1 186 ? 1.201 -1.425 -33.548 1.00 80.06 186 PHE A CA 1
ATOM 1509 C C . PHE A 1 186 ? 0.243 -2.415 -34.251 1.00 80.06 186 PHE A C 1
ATOM 1511 O O . PHE A 1 186 ? 0.515 -3.612 -34.318 1.00 80.06 186 PHE A O 1
ATOM 1518 N N . GLN A 1 187 ? -0.924 -1.944 -34.710 1.00 77.44 187 GLN A N 1
ATOM 1519 C CA . GLN A 1 187 ? -1.924 -2.798 -35.368 1.00 77.44 187 GLN A CA 1
ATOM 1520 C C . GLN A 1 187 ? -1.483 -3.188 -36.786 1.00 77.44 187 GLN A C 1
ATOM 1522 O O . GLN A 1 187 ? -1.214 -2.315 -37.610 1.00 77.44 187 GLN A O 1
ATOM 1527 N N . ALA A 1 188 ? -1.437 -4.501 -37.046 1.00 68.56 188 ALA A N 1
ATOM 1528 C CA . ALA A 1 188 ? -0.846 -5.118 -38.237 1.00 68.56 188 ALA A CA 1
ATOM 1529 C C . ALA A 1 188 ? -1.298 -4.491 -39.564 1.00 68.56 188 ALA A C 1
ATOM 1531 O O . ALA A 1 188 ? -0.464 -4.156 -40.400 1.00 68.56 188 ALA A O 1
ATOM 1532 N N . ASP A 1 189 ? -2.606 -4.282 -39.717 1.00 75.81 189 ASP A N 1
ATOM 1533 C CA . ASP A 1 189 ? -3.232 -3.879 -40.981 1.00 75.81 189 ASP A CA 1
ATOM 1534 C C . ASP A 1 189 ? -2.897 -2.435 -41.411 1.00 75.81 189 ASP A C 1
ATOM 1536 O O . ASP A 1 189 ? -3.261 -2.014 -42.509 1.00 75.81 189 ASP A O 1
ATOM 1540 N N . THR A 1 190 ? -2.224 -1.658 -40.552 1.00 74.69 190 THR A N 1
ATOM 1541 C CA . THR A 1 190 ? -1.944 -0.227 -40.766 1.00 74.69 190 THR A CA 1
ATOM 1542 C C . THR A 1 190 ? -0.501 0.191 -40.463 1.00 74.69 190 THR A C 1
ATOM 1544 O O . THR A 1 190 ? -0.228 1.389 -40.394 1.00 74.69 190 THR A O 1
ATOM 1547 N N . MET A 1 191 ? 0.431 -0.741 -40.231 1.00 80.75 191 MET A N 1
ATOM 1548 C CA . MET A 1 191 ? 1.825 -0.374 -39.939 1.00 80.75 191 MET A CA 1
ATOM 1549 C C . MET A 1 191 ? 2.563 0.073 -41.206 1.00 80.75 191 MET A C 1
ATOM 1551 O O . MET A 1 191 ? 2.764 -0.718 -42.123 1.00 80.75 191 MET A O 1
ATOM 1555 N N . ASP A 1 192 ? 3.016 1.328 -41.230 1.00 88.94 192 ASP A N 1
ATOM 1556 C CA . ASP A 1 192 ? 3.990 1.795 -42.219 1.00 88.94 192 ASP A CA 1
ATOM 1557 C C . ASP A 1 192 ? 5.429 1.346 -41.855 1.00 88.94 192 ASP A C 1
ATOM 1559 O O . ASP A 1 192 ? 5.716 0.904 -40.735 1.00 88.94 192 ASP A O 1
ATOM 1563 N N . ASP A 1 193 ? 6.371 1.493 -42.794 1.00 89.88 193 ASP A N 1
ATOM 1564 C CA . ASP A 1 193 ? 7.787 1.154 -42.578 1.00 89.88 193 ASP A CA 1
ATOM 1565 C C . ASP A 1 193 ? 8.434 1.931 -41.413 1.00 89.88 193 ASP A C 1
ATOM 1567 O O . ASP A 1 193 ? 9.486 1.539 -40.898 1.00 89.88 193 ASP A O 1
ATOM 1571 N N . ILE A 1 194 ? 7.902 3.095 -41.027 1.00 90.31 194 ILE A N 1
ATOM 1572 C CA . ILE A 1 194 ? 8.417 3.912 -39.918 1.00 90.31 194 ILE A CA 1
ATOM 1573 C C . ILE A 1 194 ? 7.946 3.309 -38.592 1.00 90.31 194 ILE A C 1
ATOM 1575 O O . ILE A 1 194 ? 8.775 3.065 -37.715 1.00 90.31 194 ILE A O 1
ATOM 1579 N N . GLU A 1 195 ? 6.659 2.994 -38.469 1.00 89.69 195 GLU A N 1
ATOM 1580 C CA . GLU A 1 195 ? 6.051 2.298 -37.336 1.00 89.69 195 GLU A CA 1
ATOM 1581 C C . GLU A 1 195 ? 6.705 0.943 -37.082 1.00 89.69 195 GLU A C 1
ATOM 1583 O O . GLU A 1 195 ? 7.049 0.636 -35.938 1.00 89.69 195 GLU A O 1
ATOM 1588 N N . LEU A 1 196 ? 6.966 0.164 -38.136 1.00 88.88 196 LEU A N 1
ATOM 1589 C CA . LEU A 1 196 ? 7.673 -1.110 -38.014 1.00 88.88 196 LEU A CA 1
ATOM 1590 C C . LEU A 1 196 ? 9.098 -0.895 -37.477 1.00 88.88 196 LEU A C 1
ATOM 1592 O O . LEU A 1 196 ? 9.494 -1.507 -36.484 1.00 88.88 196 LEU A O 1
ATOM 1596 N N . ARG A 1 197 ? 9.861 0.061 -38.022 1.00 90.25 197 ARG A N 1
ATOM 1597 C CA . ARG A 1 197 ? 11.206 0.388 -37.503 1.00 90.25 197 ARG A CA 1
ATOM 1598 C C . ARG A 1 197 ? 11.189 0.912 -36.063 1.00 90.25 197 ARG A C 1
ATOM 1600 O O . ARG A 1 197 ? 12.115 0.607 -35.303 1.00 90.25 197 ARG A O 1
ATOM 1607 N N . LEU A 1 198 ? 10.161 1.659 -35.656 1.00 91.75 198 LEU A N 1
ATOM 1608 C CA . LEU A 1 198 ? 9.964 2.087 -34.266 1.00 91.75 198 LEU A CA 1
ATOM 1609 C C . LEU A 1 198 ? 9.648 0.891 -33.354 1.00 91.75 198 LEU A C 1
ATOM 1611 O O . LEU A 1 198 ? 10.240 0.789 -32.278 1.00 91.75 198 LEU A O 1
ATOM 1615 N N . ALA A 1 199 ? 8.808 -0.048 -33.799 1.00 90.69 199 ALA A N 1
ATOM 1616 C CA . ALA A 1 199 ? 8.495 -1.295 -33.098 1.00 90.69 199 ALA A CA 1
ATOM 1617 C C . ALA A 1 199 ? 9.740 -2.172 -32.874 1.00 90.69 199 ALA A C 1
ATOM 1619 O O . ALA A 1 199 ? 10.014 -2.576 -31.740 1.00 90.69 199 ALA A O 1
ATOM 1620 N N . HIS A 1 200 ? 10.543 -2.401 -33.921 1.00 90.12 200 HIS A N 1
ATOM 1621 C CA . HIS A 1 200 ? 11.823 -3.116 -33.828 1.00 90.12 200 HIS A CA 1
ATOM 1622 C C . HIS A 1 200 ? 12.798 -2.414 -32.872 1.00 90.12 200 HIS A C 1
ATOM 1624 O O . HIS A 1 200 ? 13.361 -3.051 -31.979 1.00 90.12 200 HIS A O 1
ATOM 1630 N N . SER A 1 201 ? 12.960 -1.093 -33.005 1.00 92.06 201 SER A N 1
ATOM 1631 C CA . SER A 1 201 ? 13.852 -0.296 -32.149 1.00 92.06 201 SER A CA 1
ATOM 1632 C C . SER A 1 201 ? 13.448 -0.368 -30.674 1.00 92.06 201 SER A C 1
ATOM 1634 O O . SER A 1 201 ? 14.296 -0.540 -29.797 1.00 92.06 201 SER A O 1
ATOM 1636 N N . TYR A 1 202 ? 12.146 -0.291 -30.400 1.00 93.69 202 TYR A N 1
ATOM 1637 C CA . TYR A 1 202 ? 11.566 -0.438 -29.071 1.00 93.69 202 TYR A CA 1
ATOM 1638 C C . TYR A 1 202 ? 11.775 -1.848 -28.494 1.00 93.69 202 TYR A C 1
ATOM 1640 O O . TYR A 1 202 ? 12.254 -1.979 -27.365 1.00 93.69 202 TYR A O 1
ATOM 1648 N N . ARG A 1 203 ? 11.514 -2.910 -29.273 1.00 92.00 203 ARG A N 1
ATOM 1649 C CA . ARG A 1 203 ? 11.765 -4.301 -28.856 1.00 92.00 203 ARG A CA 1
ATOM 1650 C C . ARG A 1 203 ? 13.248 -4.546 -28.558 1.00 92.00 203 ARG A C 1
ATOM 1652 O O . ARG A 1 203 ? 13.568 -5.068 -27.494 1.00 92.00 203 ARG A O 1
ATOM 1659 N N . SER A 1 204 ? 14.156 -4.134 -29.444 1.00 91.62 204 SER A N 1
ATOM 1660 C CA . SER A 1 204 ? 15.601 -4.288 -29.223 1.00 91.62 204 SER A CA 1
ATOM 1661 C C . SER A 1 204 ? 16.062 -3.522 -27.972 1.00 91.62 204 SER A C 1
ATOM 1663 O O . SER A 1 204 ? 16.878 -4.023 -27.195 1.00 91.62 204 SER A O 1
ATOM 1665 N N . LEU A 1 205 ? 15.487 -2.346 -27.683 1.00 94.00 205 LEU A N 1
ATOM 1666 C CA . LEU A 1 205 ? 15.764 -1.620 -26.438 1.00 94.00 205 LEU A CA 1
ATOM 1667 C C . LEU A 1 205 ? 15.189 -2.291 -25.185 1.00 94.00 205 LEU A C 1
ATOM 1669 O O . LEU A 1 205 ? 15.882 -2.288 -24.162 1.00 94.00 205 LEU A O 1
ATOM 1673 N N . LEU A 1 206 ? 14.018 -2.936 -25.246 1.00 94.19 206 LEU A N 1
ATOM 1674 C CA . LEU A 1 206 ? 13.536 -3.813 -24.169 1.00 94.19 206 LEU A CA 1
ATOM 1675 C C . LEU A 1 206 ? 14.537 -4.950 -23.907 1.00 94.19 206 LEU A C 1
ATOM 1677 O O . LEU A 1 206 ? 15.019 -5.077 -22.779 1.00 94.19 206 LEU A O 1
ATOM 1681 N N . CYS A 1 207 ? 14.923 -5.719 -24.933 1.00 93.56 207 CYS A N 1
ATOM 1682 C CA . CYS A 1 207 ? 15.857 -6.846 -24.792 1.00 93.56 207 CYS A CA 1
ATOM 1683 C C . CYS A 1 207 ? 17.229 -6.400 -24.256 1.00 93.56 207 CYS A C 1
ATOM 1685 O O . CYS A 1 207 ? 17.782 -7.014 -23.341 1.00 93.56 207 CYS A O 1
ATOM 1687 N N . ARG A 1 208 ? 17.765 -5.271 -24.738 1.00 94.25 208 ARG A N 1
ATOM 1688 C CA . ARG A 1 208 ? 19.031 -4.694 -24.244 1.00 94.25 208 ARG A CA 1
ATOM 1689 C C . ARG A 1 208 ? 18.934 -4.194 -22.805 1.00 94.25 208 ARG A C 1
ATOM 1691 O O . ARG A 1 208 ? 19.893 -4.353 -22.049 1.00 94.25 208 ARG A O 1
ATOM 1698 N N . THR A 1 209 ? 17.804 -3.608 -22.416 1.00 95.81 209 THR A N 1
ATOM 1699 C CA . THR A 1 209 ? 17.556 -3.147 -21.039 1.00 95.81 209 THR A CA 1
ATOM 1700 C C . THR A 1 209 ? 17.446 -4.329 -20.085 1.00 95.81 209 THR A C 1
ATOM 1702 O O . THR A 1 209 ? 18.114 -4.339 -19.051 1.00 95.81 209 THR A O 1
ATOM 1705 N N . GLN A 1 210 ? 16.709 -5.368 -20.483 1.00 95.88 210 GLN A N 1
ATOM 1706 C CA . GLN A 1 210 ? 16.622 -6.648 -19.786 1.00 95.88 210 GLN A CA 1
ATOM 1707 C C . GLN A 1 210 ? 18.007 -7.294 -19.615 1.00 95.88 210 GLN A C 1
ATOM 1709 O O . GLN A 1 210 ? 18.393 -7.626 -18.496 1.00 95.88 210 GLN A O 1
ATOM 1714 N N . GLY A 1 211 ? 18.808 -7.398 -20.680 1.00 94.69 211 GLY A N 1
ATOM 1715 C CA . GLY A 1 211 ? 20.165 -7.954 -20.608 1.00 94.69 211 GLY A CA 1
ATOM 1716 C C . GLY A 1 211 ? 21.117 -7.136 -19.722 1.00 94.69 211 GLY A C 1
ATOM 1717 O O . GLY A 1 211 ? 21.986 -7.693 -19.045 1.00 94.69 211 GLY A O 1
ATOM 1718 N N . VAL A 1 212 ? 20.944 -5.809 -19.654 1.00 94.69 212 VAL A N 1
ATOM 1719 C CA . VAL A 1 212 ? 21.660 -4.960 -18.686 1.00 94.69 212 VAL A CA 1
ATOM 1720 C C . VAL A 1 212 ? 21.179 -5.220 -17.258 1.00 94.69 212 VAL A C 1
ATOM 1722 O O . VAL A 1 212 ? 22.030 -5.344 -16.380 1.00 94.69 212 VAL A O 1
ATOM 1725 N N . ALA A 1 213 ? 19.876 -5.377 -17.016 1.00 95.94 213 ALA A N 1
ATOM 1726 C CA . ALA A 1 213 ? 19.327 -5.728 -15.705 1.00 95.94 213 ALA A CA 1
ATOM 1727 C C . ALA A 1 213 ? 19.827 -7.101 -15.207 1.00 95.94 213 ALA A C 1
ATOM 1729 O O . ALA A 1 213 ? 20.333 -7.210 -14.089 1.00 95.94 213 ALA A O 1
ATOM 1730 N N . GLN A 1 214 ? 19.818 -8.125 -16.064 1.00 94.94 214 GLN A N 1
ATOM 1731 C CA . GLN A 1 214 ? 20.399 -9.445 -15.779 1.00 94.94 214 GLN A CA 1
ATOM 1732 C C . GLN A 1 214 ? 21.905 -9.358 -15.484 1.00 94.94 214 GLN A C 1
ATOM 1734 O O . GLN A 1 214 ? 22.397 -9.981 -14.539 1.00 94.94 214 GLN A O 1
ATOM 1739 N N . SER A 1 215 ? 22.643 -8.540 -16.245 1.00 93.25 215 SER A N 1
ATOM 1740 C CA . SER A 1 215 ? 24.077 -8.302 -16.021 1.00 93.25 215 SER A CA 1
ATOM 1741 C C . SER A 1 215 ? 24.355 -7.593 -14.690 1.00 93.25 215 SER A C 1
ATOM 1743 O O . SER A 1 215 ? 25.308 -7.958 -14.001 1.00 93.25 215 SER A O 1
ATOM 1745 N N . CYS A 1 216 ? 23.539 -6.600 -14.310 1.00 93.50 216 CYS A N 1
ATOM 1746 C CA . CYS A 1 216 ? 23.597 -5.953 -12.994 1.00 93.50 216 CYS A CA 1
ATOM 1747 C C . CYS A 1 216 ? 23.425 -6.982 -11.878 1.00 93.50 216 CYS A C 1
ATOM 1749 O O . CYS A 1 216 ? 24.205 -6.995 -10.929 1.00 93.50 216 CYS A O 1
ATOM 1751 N N . LEU A 1 217 ? 22.405 -7.834 -12.002 1.00 94.19 217 LEU A N 1
ATOM 1752 C CA . LEU A 1 217 ? 22.018 -8.776 -10.962 1.00 94.19 217 LEU A CA 1
ATOM 1753 C C . LEU A 1 217 ? 23.016 -9.935 -10.835 1.00 94.19 217 LEU A C 1
ATOM 1755 O O . LEU A 1 217 ? 23.445 -10.239 -9.731 1.00 94.19 217 LEU A O 1
ATOM 1759 N N . SER A 1 218 ? 23.518 -10.486 -11.943 1.00 93.50 218 SER A N 1
ATOM 1760 C CA . SER A 1 218 ? 24.597 -11.490 -11.898 1.00 93.50 218 SER A CA 1
ATOM 1761 C C . SER A 1 218 ? 25.892 -10.907 -11.314 1.00 93.50 218 SER A C 1
ATOM 1763 O O . SER A 1 218 ? 26.569 -11.538 -10.505 1.00 93.50 218 SER A O 1
ATOM 1765 N N . ALA A 1 219 ? 26.250 -9.666 -11.673 1.00 91.06 219 ALA A N 1
ATOM 1766 C CA . ALA A 1 219 ? 27.391 -8.984 -11.057 1.00 91.06 219 ALA A CA 1
ATOM 1767 C C . ALA A 1 219 ? 27.178 -8.755 -9.552 1.00 91.06 219 ALA A C 1
ATOM 1769 O O . ALA A 1 219 ? 28.144 -8.783 -8.788 1.00 91.06 219 ALA A O 1
ATOM 1770 N N . HIS A 1 220 ? 25.927 -8.562 -9.132 1.00 91.06 220 HIS A N 1
ATOM 1771 C CA . HIS A 1 220 ? 25.550 -8.441 -7.737 1.00 91.06 220 HIS A CA 1
ATOM 1772 C C . HIS A 1 220 ? 25.746 -9.758 -6.971 1.00 91.06 220 HIS A C 1
ATOM 1774 O O . HIS A 1 220 ? 26.542 -9.774 -6.030 1.00 91.06 220 HIS A O 1
ATOM 1780 N N . VAL A 1 221 ? 25.147 -10.858 -7.445 1.00 91.50 221 VAL A N 1
ATOM 1781 C CA . VAL A 1 221 ? 25.307 -12.225 -6.905 1.00 91.50 221 VAL A CA 1
ATOM 1782 C C . VAL A 1 221 ? 26.786 -12.567 -6.708 1.00 91.50 221 VAL A C 1
ATOM 1784 O O . VAL A 1 221 ? 27.229 -12.842 -5.594 1.00 91.50 221 VAL A O 1
ATOM 1787 N N . ARG A 1 222 ? 27.596 -12.423 -7.767 1.00 91.19 222 ARG A N 1
ATOM 1788 C CA . ARG A 1 222 ? 29.048 -12.697 -7.751 1.00 91.19 222 ARG A CA 1
ATOM 1789 C C . ARG A 1 222 ? 29.845 -11.833 -6.776 1.00 91.19 222 ARG A C 1
ATOM 1791 O O . ARG A 1 222 ? 30.950 -12.214 -6.384 1.00 91.19 222 ARG A O 1
ATOM 1798 N N . SER A 1 223 ? 29.347 -10.642 -6.447 1.00 89.19 223 SER A N 1
ATOM 1799 C CA . SER A 1 223 ? 30.035 -9.714 -5.549 1.00 89.19 223 SER A CA 1
ATOM 1800 C C . SER A 1 223 ? 29.848 -10.062 -4.073 1.00 89.19 223 SER A C 1
ATOM 1802 O O . SER A 1 223 ? 30.712 -9.695 -3.273 1.00 89.19 223 SER A O 1
ATOM 1804 N N . GLY A 1 224 ? 28.740 -10.730 -3.719 1.00 87.56 224 GLY A N 1
ATOM 1805 C CA . GLY A 1 224 ? 28.329 -10.987 -2.335 1.00 87.56 224 GLY A CA 1
ATOM 1806 C C . GLY A 1 224 ? 28.085 -9.724 -1.496 1.00 87.56 224 GLY A C 1
ATOM 1807 O O . GLY A 1 224 ? 28.049 -9.804 -0.272 1.00 87.56 224 GLY A O 1
ATOM 1808 N N . GLN A 1 225 ? 27.991 -8.546 -2.121 1.00 86.19 225 GLN A N 1
ATOM 1809 C CA . GLN A 1 225 ? 27.634 -7.299 -1.438 1.00 86.19 225 GLN A CA 1
ATOM 1810 C C . GLN A 1 225 ? 26.112 -7.222 -1.259 1.00 86.19 225 GLN A C 1
ATOM 1812 O O . GLN A 1 225 ? 25.385 -7.891 -1.980 1.00 86.19 225 GLN A O 1
ATOM 1817 N N . ASN A 1 226 ? 25.616 -6.367 -0.360 1.00 84.31 226 ASN A N 1
ATOM 1818 C CA . ASN A 1 226 ? 24.177 -6.097 -0.258 1.00 84.31 226 ASN A CA 1
ATOM 1819 C C . ASN A 1 226 ? 23.738 -5.082 -1.320 1.00 84.31 226 ASN A C 1
ATOM 1821 O O . ASN A 1 226 ? 24.406 -4.067 -1.544 1.00 84.31 226 ASN A O 1
ATOM 1825 N N . GLY A 1 227 ? 22.624 -5.363 -1.997 1.00 85.56 227 GLY A N 1
ATOM 1826 C CA . GLY A 1 227 ? 22.123 -4.536 -3.091 1.00 85.56 227 GLY A CA 1
ATOM 1827 C C . GLY A 1 227 ? 21.658 -3.184 -2.581 1.00 85.56 227 GLY A C 1
ATOM 1828 O O . GLY A 1 227 ? 20.978 -3.098 -1.561 1.00 85.56 227 GLY A O 1
ATOM 1829 N N . SER A 1 228 ? 21.982 -2.100 -3.293 1.00 92.31 228 SER A N 1
ATOM 1830 C CA . SER A 1 228 ? 21.316 -0.838 -2.981 1.00 92.31 228 SER A CA 1
ATOM 1831 C C . SER A 1 228 ? 19.841 -0.961 -3.367 1.00 92.31 228 SER A C 1
ATOM 1833 O O . SER A 1 228 ? 19.515 -1.396 -4.477 1.00 92.31 228 SER A O 1
ATOM 1835 N N . ARG A 1 229 ? 18.941 -0.533 -2.474 1.00 93.62 229 ARG A N 1
ATOM 1836 C CA . ARG A 1 229 ? 17.492 -0.534 -2.730 1.00 93.62 229 ARG A CA 1
ATOM 1837 C C . ARG A 1 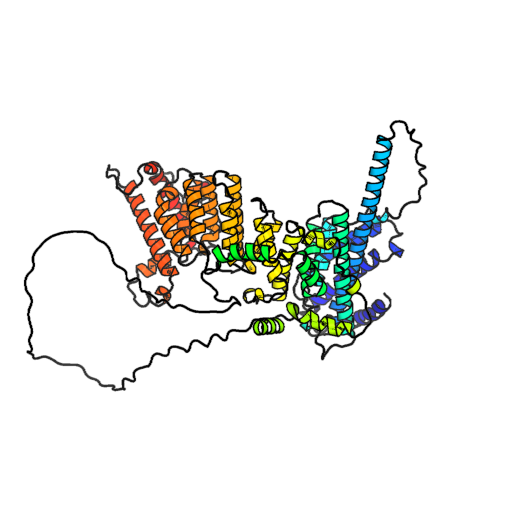229 ? 17.131 0.196 -4.029 1.00 93.62 229 ARG A C 1
ATOM 1839 O O . ARG A 1 229 ? 16.248 -0.239 -4.751 1.00 93.62 229 ARG A O 1
ATOM 1846 N N . ILE A 1 230 ? 17.863 1.263 -4.362 1.00 93.50 230 ILE A N 1
ATOM 1847 C CA . ILE A 1 230 ? 17.719 2.017 -5.620 1.00 93.50 230 ILE A CA 1
ATOM 1848 C C . ILE A 1 230 ? 17.990 1.126 -6.845 1.00 93.50 230 ILE A C 1
ATOM 1850 O O . ILE A 1 230 ? 17.228 1.167 -7.808 1.00 93.50 230 ILE A O 1
ATOM 1854 N N . THR A 1 231 ? 19.048 0.307 -6.816 1.00 94.00 231 THR A N 1
ATOM 1855 C CA . THR A 1 231 ? 19.333 -0.644 -7.901 1.00 94.00 231 THR A CA 1
ATOM 1856 C C . THR A 1 231 ? 18.270 -1.734 -7.959 1.00 94.00 231 THR A C 1
ATOM 1858 O O . THR A 1 231 ? 17.771 -2.011 -9.041 1.00 94.00 231 THR A O 1
ATOM 1861 N N . PHE A 1 232 ? 17.878 -2.334 -6.832 1.00 95.88 232 PHE A N 1
ATOM 1862 C CA . PHE A 1 232 ? 16.858 -3.390 -6.849 1.00 95.88 232 PHE A CA 1
ATOM 1863 C C . PHE A 1 232 ? 15.483 -2.881 -7.292 1.00 95.88 232 PHE A C 1
ATOM 1865 O O . PHE A 1 232 ? 14.835 -3.561 -8.075 1.00 95.88 232 PHE A O 1
ATOM 1872 N N . LEU A 1 233 ? 15.079 -1.666 -6.911 1.00 96.44 233 LEU A N 1
ATOM 1873 C CA . LEU A 1 233 ? 13.844 -1.040 -7.396 1.00 96.44 233 LEU A CA 1
ATOM 1874 C C . LEU A 1 233 ? 13.883 -0.790 -8.914 1.00 96.44 233 LEU A C 1
ATOM 1876 O O . LEU A 1 233 ? 12.882 -0.982 -9.597 1.00 96.44 233 LEU A O 1
ATOM 1880 N N . PHE A 1 234 ? 15.035 -0.396 -9.464 1.00 96.31 234 PHE A N 1
ATOM 1881 C CA . PHE A 1 234 ? 15.213 -0.294 -10.916 1.00 96.31 234 PHE A CA 1
ATOM 1882 C C 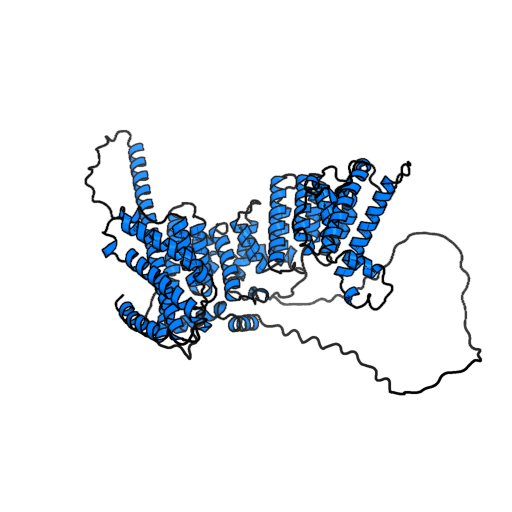. PHE A 1 234 ? 15.074 -1.653 -11.610 1.00 96.31 234 PHE A C 1
ATOM 1884 O O . PHE A 1 234 ? 14.346 -1.768 -12.593 1.00 96.31 234 PHE A O 1
ATOM 1891 N N . LEU A 1 235 ? 15.744 -2.684 -11.088 1.00 97.06 235 LEU A N 1
ATOM 1892 C CA . LEU A 1 235 ? 15.671 -4.040 -11.633 1.00 97.06 235 LEU A CA 1
ATOM 1893 C C . LEU A 1 235 ? 14.241 -4.590 -11.562 1.00 97.06 235 LEU A C 1
ATOM 1895 O O . LEU A 1 235 ? 13.738 -5.081 -12.565 1.00 97.06 235 LEU A O 1
ATOM 1899 N N . ALA A 1 236 ? 13.569 -4.428 -10.421 1.00 97.69 236 ALA A N 1
ATOM 1900 C CA . ALA A 1 236 ? 12.166 -4.768 -10.216 1.00 97.69 236 ALA A CA 1
ATOM 1901 C C . ALA A 1 236 ? 11.254 -4.122 -11.268 1.00 97.69 236 ALA A C 1
ATOM 1903 O O . ALA A 1 236 ? 10.512 -4.836 -11.935 1.00 97.69 236 ALA A O 1
ATOM 1904 N N . LYS A 1 237 ? 11.374 -2.804 -11.492 1.00 97.38 237 LYS A N 1
ATOM 1905 C CA . LYS A 1 237 ? 10.637 -2.085 -12.546 1.00 97.38 237 LYS A CA 1
ATOM 1906 C C . LYS A 1 237 ? 10.901 -2.654 -13.940 1.00 97.38 237 LYS A C 1
ATOM 1908 O O . LYS A 1 237 ? 9.956 -2.887 -14.687 1.00 97.38 237 LYS A O 1
ATOM 1913 N N . VAL A 1 238 ? 12.166 -2.901 -14.292 1.00 97.50 238 VAL A N 1
ATOM 1914 C CA . VAL A 1 238 ? 12.523 -3.483 -15.597 1.00 97.50 238 VAL A CA 1
ATOM 1915 C C . VAL A 1 238 ? 11.891 -4.867 -15.759 1.00 97.50 238 VAL A C 1
ATOM 1917 O O . VAL A 1 238 ? 11.201 -5.104 -16.748 1.00 97.50 238 VAL A O 1
ATOM 1920 N N . PHE A 1 239 ? 12.064 -5.762 -14.784 1.00 97.38 239 PHE A N 1
ATOM 1921 C CA . PHE A 1 239 ? 11.514 -7.117 -14.839 1.00 97.38 239 PHE A CA 1
ATOM 1922 C C . PHE A 1 239 ? 9.979 -7.132 -14.846 1.00 97.38 239 PHE A C 1
ATOM 1924 O O . PHE A 1 239 ? 9.399 -7.905 -15.605 1.00 97.38 239 PHE A O 1
ATOM 1931 N N . ALA A 1 240 ? 9.321 -6.264 -14.070 1.00 96.94 240 ALA A N 1
ATOM 1932 C CA . ALA A 1 240 ? 7.864 -6.124 -14.039 1.00 96.94 240 ALA A CA 1
ATOM 1933 C C . ALA A 1 240 ? 7.292 -5.796 -15.427 1.00 96.94 240 ALA A C 1
ATOM 1935 O O . ALA A 1 240 ? 6.376 -6.474 -15.888 1.00 96.94 240 ALA A O 1
ATOM 1936 N N . VAL A 1 241 ? 7.881 -4.825 -16.134 1.00 96.19 241 VAL A N 1
ATOM 1937 C CA . VAL A 1 241 ? 7.489 -4.476 -17.512 1.00 96.19 241 VAL A CA 1
ATOM 1938 C C . VAL A 1 241 ? 7.819 -5.606 -18.489 1.00 96.19 241 VAL A C 1
ATOM 1940 O O . VAL A 1 241 ? 6.988 -5.995 -19.312 1.00 96.19 241 VAL A O 1
ATOM 1943 N N . CYS A 1 242 ? 9.029 -6.161 -18.402 1.00 95.81 242 CYS A N 1
ATOM 1944 C CA . CYS A 1 242 ? 9.477 -7.227 -19.294 1.00 95.81 242 CYS A CA 1
ATOM 1945 C C . CYS A 1 242 ? 8.658 -8.520 -19.139 1.00 95.81 242 CYS A C 1
ATOM 1947 O O . CYS A 1 242 ? 8.514 -9.241 -20.117 1.00 95.81 242 CYS A O 1
ATOM 1949 N N . CYS A 1 243 ? 8.050 -8.804 -17.982 1.00 94.75 243 CYS A N 1
ATOM 1950 C CA . CYS A 1 243 ? 7.147 -9.953 -17.826 1.00 94.75 243 CYS A CA 1
ATOM 1951 C C . CYS A 1 243 ? 5.936 -9.906 -18.774 1.00 94.75 243 CYS A C 1
ATOM 1953 O O . CYS A 1 243 ? 5.508 -10.944 -19.276 1.00 94.75 243 CYS A O 1
ATOM 1955 N N . PHE A 1 244 ? 5.394 -8.720 -19.055 1.00 93.56 244 PHE A N 1
ATOM 1956 C CA . PHE A 1 244 ? 4.274 -8.573 -19.992 1.00 93.56 244 PHE A CA 1
ATOM 1957 C C . PHE A 1 244 ? 4.739 -8.404 -21.440 1.00 93.56 244 PHE A C 1
ATOM 1959 O O . PHE A 1 244 ? 4.048 -8.845 -22.356 1.00 93.56 244 PHE A O 1
ATOM 1966 N N . ARG A 1 245 ? 5.914 -7.793 -21.642 1.00 93.38 245 ARG A N 1
ATOM 1967 C CA . ARG A 1 245 ? 6.410 -7.349 -22.957 1.00 93.38 245 ARG A CA 1
ATOM 1968 C C . ARG A 1 245 ? 7.569 -8.152 -23.547 1.00 93.38 245 ARG A C 1
ATOM 1970 O O . ARG A 1 245 ? 8.105 -7.742 -24.567 1.00 93.38 245 ARG A O 1
ATOM 1977 N N . LEU A 1 246 ? 8.004 -9.222 -22.885 1.00 92.44 246 LEU A N 1
ATOM 1978 C CA . LEU A 1 246 ? 9.014 -10.180 -23.344 1.00 92.44 246 LEU A CA 1
ATOM 1979 C C . LEU A 1 246 ? 8.655 -11.564 -22.760 1.00 92.44 246 LEU A C 1
ATOM 1981 O O . LEU A 1 246 ? 9.086 -11.893 -21.652 1.00 92.44 246 LEU A O 1
ATOM 1985 N N . PRO A 1 247 ? 7.871 -12.407 -23.460 1.00 87.94 247 PRO A N 1
ATOM 1986 C CA . PRO A 1 247 ? 7.265 -13.618 -22.884 1.00 87.94 247 PRO A CA 1
ATOM 1987 C C . PRO A 1 247 ? 8.264 -14.598 -22.245 1.00 87.94 247 PRO A C 1
ATOM 1989 O O . PRO A 1 247 ? 7.963 -15.226 -21.230 1.00 87.94 247 PRO A O 1
ATOM 1992 N N . LYS A 1 248 ? 9.484 -14.668 -22.796 1.00 91.25 248 LYS A N 1
ATOM 1993 C CA . LYS A 1 248 ? 10.613 -15.468 -22.289 1.00 91.25 248 LYS A CA 1
ATOM 1994 C C . LYS A 1 248 ? 11.097 -15.026 -20.898 1.00 91.25 248 LYS A C 1
ATOM 1996 O O . LYS A 1 248 ? 11.622 -15.837 -20.145 1.00 91.25 248 LYS A O 1
ATOM 2001 N N . VAL A 1 249 ? 10.921 -13.754 -20.526 1.00 92.94 249 VAL A N 1
ATOM 2002 C CA . VAL A 1 249 ? 11.287 -13.242 -19.191 1.00 92.94 249 VAL A CA 1
ATOM 2003 C C . VAL A 1 249 ? 10.313 -13.752 -18.136 1.00 92.94 249 VAL A C 1
ATOM 2005 O O . VAL A 1 249 ? 10.747 -14.217 -17.084 1.00 92.94 249 VAL A O 1
ATOM 2008 N N . LEU A 1 250 ? 9.011 -13.721 -18.435 1.00 94.06 250 LEU A N 1
ATOM 2009 C CA . LEU A 1 250 ? 7.991 -14.246 -17.532 1.00 94.06 250 LEU A CA 1
ATOM 2010 C C . LEU A 1 250 ? 8.184 -15.741 -17.278 1.00 94.06 250 LEU A C 1
ATOM 2012 O O . LEU A 1 250 ? 8.155 -16.150 -16.122 1.00 94.06 250 LEU A O 1
ATOM 2016 N N . SER A 1 251 ? 8.388 -16.555 -18.320 1.00 93.69 251 SER A N 1
ATOM 2017 C CA . SER A 1 251 ? 8.554 -18.004 -18.141 1.00 93.69 251 SER A CA 1
ATOM 2018 C C . SER A 1 251 ? 9.775 -18.346 -17.282 1.00 93.69 251 SER A C 1
ATOM 2020 O O . SER A 1 251 ? 9.680 -19.216 -16.419 1.00 93.69 251 SER A O 1
ATOM 2022 N N . LEU A 1 252 ? 10.885 -17.615 -17.436 1.00 94.38 252 LEU A N 1
ATOM 2023 C CA . LEU A 1 252 ? 12.074 -17.769 -16.593 1.00 94.38 252 LEU A CA 1
ATOM 2024 C C . LEU A 1 252 ? 11.816 -17.375 -15.127 1.00 94.38 252 LEU A C 1
ATOM 2026 O O . LEU A 1 252 ? 12.199 -18.122 -14.230 1.00 94.38 252 LEU A O 1
ATOM 2030 N N . ILE A 1 253 ? 11.148 -16.245 -14.866 1.00 94.75 253 ILE A N 1
ATOM 2031 C CA . ILE A 1 253 ? 10.852 -15.802 -13.490 1.00 94.75 253 ILE A CA 1
ATOM 2032 C C . ILE A 1 253 ? 9.820 -16.726 -12.826 1.00 94.75 253 ILE A C 1
ATOM 2034 O O . ILE A 1 253 ? 10.020 -17.137 -11.687 1.00 94.75 253 ILE A O 1
ATOM 2038 N N . VAL A 1 254 ? 8.763 -17.128 -13.538 1.00 94.44 254 VAL A N 1
ATOM 2039 C CA . VAL A 1 254 ? 7.779 -18.110 -13.047 1.00 94.44 254 VAL A CA 1
ATOM 2040 C C . VAL A 1 254 ? 8.455 -19.446 -12.730 1.00 94.44 254 VAL A C 1
ATOM 2042 O O . VAL A 1 254 ? 8.202 -20.002 -11.666 1.00 94.44 254 VAL A O 1
ATOM 2045 N N . SER A 1 255 ? 9.372 -19.924 -13.578 1.00 93.69 255 SER A N 1
ATOM 2046 C CA . SER A 1 255 ? 10.139 -21.150 -13.314 1.00 93.69 255 SER A CA 1
ATOM 2047 C C . SER A 1 255 ? 11.093 -21.037 -12.118 1.00 93.69 255 SER A C 1
ATOM 2049 O O . SER A 1 255 ? 11.361 -22.050 -11.482 1.00 93.69 255 SER A O 1
ATOM 2051 N N . ALA A 1 256 ? 11.624 -19.848 -11.815 1.00 92.00 256 ALA A N 1
ATOM 2052 C CA . ALA A 1 256 ? 12.546 -19.631 -10.693 1.00 92.00 256 ALA A CA 1
ATOM 2053 C C . ALA A 1 256 ? 11.836 -19.391 -9.348 1.00 92.00 256 ALA A C 1
ATOM 2055 O O . ALA A 1 256 ? 12.412 -19.647 -8.287 1.00 92.00 256 ALA A O 1
ATOM 2056 N N . VAL A 1 257 ? 10.597 -18.892 -9.396 1.00 92.00 257 VAL A N 1
ATOM 2057 C CA . VAL A 1 257 ? 9.753 -18.589 -8.229 1.00 92.00 257 VAL A CA 1
ATOM 2058 C C . VAL A 1 257 ? 8.842 -19.766 -7.870 1.00 92.00 257 VAL A C 1
ATOM 2060 O O . VAL A 1 257 ? 8.590 -19.979 -6.683 1.00 92.00 257 VAL A O 1
ATOM 2063 N N . GLY A 1 258 ? 8.397 -20.536 -8.872 1.00 89.06 258 GLY A N 1
ATOM 2064 C CA . GLY A 1 258 ? 7.437 -21.636 -8.759 1.00 89.06 258 GLY A CA 1
ATOM 2065 C C . GLY A 1 258 ? 7.730 -22.603 -7.614 1.00 89.06 258 GLY A C 1
ATOM 2066 O O . GLY A 1 258 ? 8.886 -22.905 -7.304 1.00 89.06 258 GLY A O 1
ATOM 2067 N N . LEU A 1 259 ? 6.668 -23.049 -6.950 1.00 89.12 259 LEU A N 1
ATOM 2068 C CA . LEU A 1 259 ? 6.746 -23.954 -5.809 1.00 89.12 259 LEU A CA 1
ATOM 2069 C C . LEU A 1 259 ? 6.641 -25.408 -6.288 1.00 89.12 259 LEU A C 1
ATOM 2071 O O . LEU A 1 259 ? 6.132 -25.668 -7.377 1.00 89.12 259 LEU A O 1
ATOM 2075 N N . SER A 1 260 ? 7.114 -26.358 -5.478 1.00 89.50 260 SER A N 1
ATOM 2076 C CA . SER A 1 260 ? 6.773 -27.767 -5.689 1.00 89.50 260 SER A CA 1
ATOM 2077 C C . SER A 1 260 ? 5.273 -27.980 -5.478 1.00 89.50 260 SER A C 1
ATOM 2079 O O . SER A 1 260 ? 4.628 -27.205 -4.770 1.00 89.50 260 SER A O 1
ATOM 2081 N N . GLU A 1 261 ? 4.725 -29.038 -6.070 1.00 88.00 261 GLU A N 1
ATOM 2082 C CA . GLU A 1 261 ? 3.311 -29.398 -5.928 1.00 88.00 261 GLU A CA 1
ATOM 2083 C C . GLU A 1 261 ? 2.928 -29.614 -4.454 1.00 88.00 261 GLU A C 1
ATOM 2085 O O . GLU A 1 261 ? 1.960 -29.024 -3.986 1.00 88.00 261 GLU A O 1
ATOM 2090 N N . ASP A 1 262 ? 3.771 -30.312 -3.683 1.00 88.31 262 ASP A N 1
ATOM 2091 C CA . ASP A 1 262 ? 3.604 -30.494 -2.230 1.00 88.31 262 ASP A CA 1
ATOM 2092 C C . ASP A 1 262 ? 3.457 -29.163 -1.480 1.00 88.31 262 ASP A C 1
ATOM 2094 O O . ASP A 1 262 ? 2.618 -29.020 -0.594 1.00 88.31 262 ASP A O 1
ATOM 2098 N N . LEU A 1 263 ? 4.263 -28.167 -1.857 1.00 87.44 263 LEU A N 1
ATOM 2099 C CA . LEU A 1 263 ? 4.280 -26.862 -1.206 1.00 87.44 263 LEU A CA 1
ATOM 2100 C C . LEU A 1 263 ? 3.116 -25.979 -1.678 1.00 87.44 263 LEU A C 1
ATOM 2102 O O . LEU A 1 263 ? 2.579 -25.196 -0.898 1.00 87.44 263 LEU A O 1
ATOM 2106 N N . HIS A 1 264 ? 2.688 -26.126 -2.935 1.00 85.19 264 HIS A N 1
ATOM 2107 C CA . HIS A 1 264 ? 1.418 -25.574 -3.401 1.00 85.19 264 HIS A CA 1
ATOM 2108 C C . HIS A 1 264 ? 0.242 -26.154 -2.607 1.00 85.19 264 HIS A C 1
ATOM 2110 O O . HIS A 1 264 ? -0.634 -25.383 -2.229 1.00 85.19 264 HIS A O 1
ATOM 2116 N N . ASN A 1 265 ? 0.251 -27.454 -2.300 1.00 85.31 265 ASN A N 1
ATOM 2117 C CA . ASN A 1 265 ? -0.783 -28.114 -1.503 1.00 85.31 265 ASN A CA 1
ATOM 2118 C C . ASN A 1 265 ? -0.754 -27.663 -0.029 1.00 85.31 265 ASN A C 1
ATOM 2120 O O . ASN A 1 265 ? -1.800 -27.321 0.510 1.00 85.31 265 ASN A O 1
ATOM 2124 N N . GLU A 1 266 ? 0.424 -27.550 0.600 1.00 86.44 266 GLU A N 1
ATOM 2125 C CA . GLU A 1 266 ? 0.590 -26.988 1.958 1.00 86.44 266 GLU A CA 1
ATOM 2126 C C . GLU A 1 266 ? -0.022 -25.577 2.068 1.00 86.44 266 GLU A C 1
ATOM 2128 O O . GLU A 1 266 ? -0.770 -25.265 2.997 1.00 86.44 266 GLU A O 1
ATOM 2133 N N . ILE A 1 267 ? 0.257 -24.720 1.083 1.00 84.62 267 ILE A N 1
ATOM 2134 C CA . ILE A 1 267 ? -0.268 -23.350 1.032 1.00 84.62 267 ILE A CA 1
ATOM 2135 C C . ILE A 1 267 ? -1.749 -23.335 0.672 1.00 84.62 267 ILE A C 1
ATOM 2137 O O . ILE A 1 267 ? -2.481 -22.504 1.207 1.00 84.62 267 ILE A O 1
ATOM 2141 N N . ALA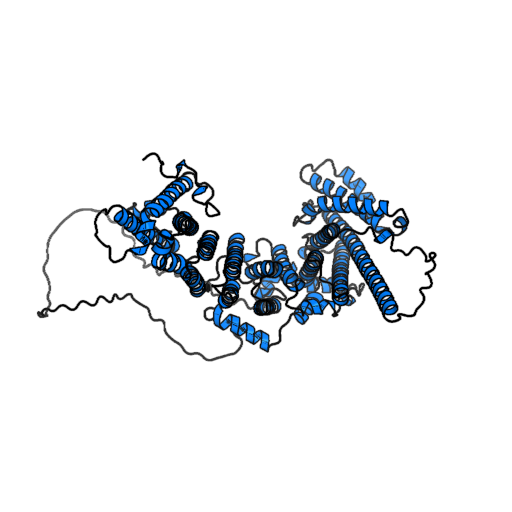 A 1 268 ? -2.197 -24.236 -0.205 1.00 81.75 268 ALA A N 1
ATOM 2142 C CA . ALA A 1 268 ? -3.607 -24.396 -0.520 1.00 81.75 268 ALA A CA 1
ATOM 2143 C C . ALA A 1 268 ? -4.383 -24.706 0.759 1.00 81.75 268 ALA A C 1
ATOM 2145 O O . ALA A 1 268 ? -5.259 -23.916 1.072 1.00 81.75 268 ALA A O 1
ATOM 2146 N N . CYS A 1 269 ? -3.986 -25.708 1.555 1.00 78.94 269 CYS A N 1
ATOM 2147 C CA . CYS A 1 269 ? -4.586 -25.995 2.867 1.00 78.94 269 CYS A CA 1
ATOM 2148 C C . CYS A 1 269 ? -4.586 -24.762 3.787 1.00 78.94 269 CYS A C 1
ATOM 2150 O O . CYS A 1 269 ? -5.621 -24.371 4.320 1.00 78.94 269 CYS A O 1
ATOM 2152 N N . HIS A 1 270 ? -3.457 -24.055 3.917 1.00 71.94 270 HIS A N 1
ATOM 2153 C CA . HIS A 1 270 ? -3.399 -22.834 4.733 1.00 71.94 270 HIS A CA 1
ATOM 2154 C C . HIS A 1 270 ? -4.340 -21.705 4.279 1.00 71.94 270 HIS A C 1
ATOM 2156 O O . HIS A 1 270 ? -4.739 -20.882 5.109 1.00 71.94 270 HIS A O 1
ATOM 2162 N N . LEU A 1 271 ? -4.685 -21.646 2.991 1.00 75.12 271 LEU A N 1
ATOM 2163 C CA . LEU A 1 271 ? -5.665 -20.709 2.451 1.00 75.12 271 LEU A CA 1
ATOM 2164 C C . LEU A 1 271 ? -7.092 -21.287 2.530 1.00 75.12 271 LEU A C 1
ATOM 2166 O O . LEU A 1 271 ? -8.009 -20.569 2.915 1.00 75.12 271 LEU A O 1
ATOM 2170 N N . THR A 1 272 ? -7.321 -22.563 2.219 1.00 67.00 272 THR A N 1
ATOM 2171 C CA . THR A 1 272 ? -8.658 -23.174 2.197 1.00 67.00 272 THR A CA 1
ATOM 2172 C C . THR A 1 272 ? -9.244 -23.308 3.588 1.00 67.00 272 THR A C 1
ATOM 2174 O O . THR A 1 272 ? -10.330 -22.779 3.821 1.00 67.00 272 THR A O 1
ATOM 2177 N N . ASP A 1 273 ? -8.478 -23.872 4.524 1.00 54.41 273 ASP A N 1
ATOM 2178 C CA . ASP A 1 273 ? -8.899 -24.236 5.886 1.00 54.41 273 ASP A CA 1
ATOM 2179 C C . ASP A 1 273 ? -9.179 -23.003 6.774 1.00 54.41 273 ASP A C 1
ATOM 2181 O O . ASP A 1 273 ? -9.527 -23.127 7.948 1.00 54.41 273 ASP A O 1
ATOM 2185 N N . LYS A 1 274 ? -8.965 -21.789 6.241 1.00 52.84 274 LYS A N 1
ATOM 2186 C CA . LYS A 1 274 ? -9.168 -20.511 6.944 1.00 52.84 274 LYS A CA 1
ATOM 2187 C C . LYS A 1 274 ? -9.817 -19.391 6.126 1.00 52.84 274 LYS A C 1
ATOM 2189 O O . LYS A 1 274 ? -10.206 -18.387 6.718 1.00 52.84 274 LYS A O 1
ATOM 2194 N N . ILE A 1 275 ? -9.900 -19.497 4.797 1.00 48.84 275 ILE A N 1
ATOM 2195 C CA . ILE A 1 275 ? -10.385 -18.404 3.929 1.00 48.84 275 ILE A CA 1
ATOM 2196 C C . ILE A 1 275 ? -11.507 -18.865 2.988 1.00 48.84 275 ILE A C 1
ATOM 2198 O O . ILE A 1 275 ? -12.415 -18.074 2.731 1.00 48.84 275 ILE A O 1
ATOM 2202 N N . PHE A 1 276 ? -11.502 -20.110 2.493 1.00 45.62 276 PHE A N 1
ATOM 2203 C CA . PHE A 1 276 ? -12.355 -20.500 1.353 1.00 45.62 276 PHE A CA 1
ATOM 2204 C C . PHE A 1 276 ? -13.502 -21.481 1.636 1.00 45.62 276 PHE A C 1
ATOM 2206 O O . PHE A 1 276 ? -14.295 -21.707 0.723 1.00 45.62 276 PHE A O 1
ATOM 2213 N N . GLU A 1 277 ? -13.693 -21.978 2.865 1.00 42.19 277 GLU A N 1
ATOM 2214 C CA . GLU A 1 277 ? -14.789 -22.922 3.192 1.00 42.19 277 GLU A CA 1
ATOM 2215 C C . GLU A 1 277 ? -16.216 -22.434 2.844 1.00 42.19 277 GLU A C 1
ATOM 2217 O O . GLU A 1 277 ? -17.150 -23.227 2.866 1.00 42.19 277 GLU A O 1
ATOM 2222 N N . HIS A 1 278 ? -16.414 -21.148 2.522 1.00 43.34 278 HIS A N 1
ATOM 2223 C CA . HIS A 1 278 ? -17.731 -20.571 2.217 1.00 43.34 278 HIS A CA 1
ATOM 2224 C C . HIS A 1 278 ? -17.860 -19.927 0.819 1.00 43.34 278 HIS A C 1
ATOM 2226 O O . HIS A 1 278 ? -18.895 -19.324 0.532 1.00 43.34 278 HIS A O 1
ATOM 2232 N N . SER A 1 279 ? -16.868 -20.053 -0.079 1.00 36.69 279 SER A N 1
ATOM 2233 C CA . SER A 1 279 ? -17.040 -19.650 -1.490 1.00 36.69 279 SER A CA 1
ATOM 2234 C C . SER A 1 279 ? -16.037 -20.294 -2.461 1.00 36.69 279 SER A C 1
ATOM 2236 O O . SER A 1 279 ? -15.037 -19.667 -2.818 1.00 36.69 279 SER A O 1
ATOM 2238 N N . ASN A 1 280 ? -16.317 -21.531 -2.894 1.00 34.25 280 ASN A N 1
ATOM 2239 C CA . ASN A 1 280 ? -16.386 -21.955 -4.310 1.00 34.25 280 ASN A CA 1
ATOM 2240 C C . ASN A 1 280 ? -16.258 -23.485 -4.453 1.00 34.25 280 ASN A C 1
ATOM 2242 O O . ASN A 1 280 ? -15.179 -24.046 -4.275 1.00 34.25 280 ASN A O 1
ATOM 2246 N N . ASN A 1 281 ? -17.341 -24.138 -4.892 1.00 33.94 281 ASN A N 1
ATOM 2247 C CA . ASN A 1 281 ? -17.308 -25.495 -5.451 1.00 33.94 281 ASN A CA 1
ATOM 2248 C C . ASN A 1 281 ? -16.726 -25.456 -6.875 1.00 33.94 281 ASN A C 1
ATOM 2250 O O . ASN A 1 281 ? -17.448 -25.648 -7.847 1.00 33.94 281 ASN A O 1
ATOM 2254 N N . ASP A 1 282 ? -15.430 -25.170 -6.990 1.00 34.66 282 ASP A N 1
ATOM 2255 C CA . ASP A 1 282 ? -14.729 -25.072 -8.275 1.00 34.66 282 ASP A CA 1
ATOM 2256 C C . ASP A 1 282 ? -13.411 -25.870 -8.228 1.00 34.66 282 ASP A C 1
ATOM 2258 O O . ASP A 1 282 ? -12.310 -25.370 -8.466 1.00 34.66 282 ASP A O 1
ATOM 2262 N N . THR A 1 283 ? -13.528 -27.154 -7.875 1.00 33.91 283 THR A N 1
ATOM 2263 C CA . THR A 1 283 ? -12.455 -28.150 -7.979 1.00 33.91 283 THR A CA 1
ATOM 2264 C C . THR A 1 283 ? -12.735 -29.126 -9.116 1.00 33.91 283 THR A C 1
ATOM 2266 O O . THR A 1 283 ? -13.721 -29.860 -9.126 1.00 33.91 283 THR A O 1
ATOM 2269 N N . TYR A 1 284 ? -11.800 -29.193 -10.065 1.00 31.30 284 TYR A N 1
ATOM 2270 C CA . TYR A 1 284 ? -11.690 -30.305 -11.008 1.00 31.30 284 TYR A CA 1
ATOM 2271 C C . TYR A 1 284 ? -11.305 -31.588 -10.247 1.00 31.30 284 TYR A C 1
ATOM 2273 O O . TYR A 1 284 ? -10.123 -31.886 -10.166 1.00 31.30 284 TYR A O 1
ATOM 2281 N N . TYR A 1 285 ? -12.280 -32.316 -9.688 1.00 29.88 285 TYR A N 1
ATOM 2282 C CA . TYR A 1 285 ? -12.318 -33.782 -9.499 1.00 29.88 285 TYR A CA 1
ATOM 2283 C C . TYR A 1 285 ? -13.750 -34.187 -9.080 1.00 29.88 285 TYR A C 1
ATOM 2285 O O . TYR A 1 285 ? -14.346 -33.563 -8.208 1.00 29.88 285 TYR A O 1
ATOM 2293 N N . SER A 1 286 ? -14.337 -35.200 -9.728 1.00 27.75 286 SER A N 1
ATOM 2294 C CA . SER A 1 286 ? -15.803 -35.347 -9.801 1.00 27.75 286 SER A CA 1
ATOM 2295 C C . SER A 1 286 ? -16.452 -36.327 -8.803 1.00 27.75 286 SER A C 1
ATOM 2297 O O . SER A 1 286 ? -16.095 -37.502 -8.785 1.00 27.75 286 SER A O 1
ATOM 2299 N N . THR A 1 287 ? -17.580 -35.892 -8.208 1.00 27.66 287 THR A N 1
ATOM 2300 C CA . THR A 1 287 ? -18.791 -36.675 -7.799 1.00 27.66 287 THR A CA 1
ATOM 2301 C C . THR A 1 287 ? -18.723 -37.737 -6.671 1.00 27.66 287 THR A C 1
ATOM 2303 O O . THR A 1 287 ? -17.669 -38.328 -6.462 1.00 27.66 287 THR A O 1
ATOM 2306 N N . PRO A 1 288 ? -19.861 -38.086 -6.000 1.00 32.41 288 PRO A N 1
ATOM 2307 C CA . PRO A 1 288 ? -21.228 -37.537 -6.105 1.00 32.41 288 PRO A CA 1
ATOM 2308 C C . PRO A 1 288 ? -21.864 -37.003 -4.789 1.00 32.41 288 PRO A C 1
ATOM 2310 O O . PRO A 1 288 ? -21.367 -37.182 -3.684 1.00 32.41 288 PRO A O 1
ATOM 2313 N N . GLN A 1 289 ? -23.015 -36.350 -4.976 1.00 26.97 289 GLN A N 1
ATOM 2314 C CA . GLN A 1 289 ? -23.844 -35.551 -4.058 1.00 26.97 289 GLN A CA 1
ATOM 2315 C C . GLN A 1 289 ? -24.307 -36.196 -2.733 1.00 26.97 289 GLN A C 1
ATOM 2317 O O . GLN A 1 289 ? -24.583 -37.395 -2.661 1.00 26.97 289 GLN A O 1
ATOM 2322 N N . ARG A 1 290 ? -24.628 -35.332 -1.752 1.00 25.72 290 ARG A N 1
ATOM 2323 C CA . ARG A 1 290 ? -25.782 -35.525 -0.853 1.00 25.72 290 ARG A CA 1
ATOM 2324 C C . ARG A 1 290 ? -26.407 -34.192 -0.420 1.00 25.72 290 ARG A C 1
ATOM 2326 O O . ARG A 1 290 ? -25.698 -33.212 -0.226 1.00 25.72 290 ARG A O 1
ATOM 2333 N N . GLU A 1 291 ? -27.731 -34.171 -0.303 1.00 27.42 291 GLU A N 1
ATOM 2334 C CA . GLU A 1 291 ? -28.553 -32.990 0.004 1.00 27.42 291 GLU A CA 1
ATOM 2335 C C . GLU A 1 291 ? -28.757 -32.799 1.517 1.00 27.42 291 GLU A C 1
ATOM 2337 O O . GLU A 1 291 ? -28.965 -33.786 2.218 1.00 27.42 291 GLU A O 1
ATOM 2342 N N . MET A 1 292 ? -28.806 -31.546 1.989 1.00 24.09 292 MET A N 1
ATOM 2343 C CA . MET A 1 292 ? -29.581 -31.058 3.153 1.00 24.09 292 MET A CA 1
ATOM 2344 C C . MET A 1 292 ? -29.791 -29.543 2.942 1.00 24.09 292 MET A C 1
ATOM 2346 O O . MET A 1 292 ? -28.830 -28.815 2.730 1.00 24.09 292 MET A O 1
ATOM 2350 N N . SER A 1 293 ? -31.017 -29.061 2.725 1.00 23.78 293 SER A N 1
ATOM 2351 C CA . SER A 1 293 ? -32.083 -28.828 3.718 1.00 23.78 293 SER A CA 1
ATOM 2352 C C . SER A 1 293 ? -31.799 -27.613 4.615 1.00 23.78 293 SER A C 1
ATOM 2354 O O . SER A 1 293 ? -31.041 -27.678 5.579 1.00 23.78 293 SER A O 1
ATOM 2356 N N . THR A 1 294 ? -32.428 -26.490 4.267 1.00 24.11 294 THR A N 1
ATOM 2357 C CA . THR A 1 294 ? -32.441 -25.237 5.027 1.00 24.11 294 THR A CA 1
ATOM 2358 C C . THR A 1 294 ? -33.470 -25.288 6.154 1.00 24.11 294 THR A C 1
ATOM 2360 O O . THR A 1 294 ? -34.654 -25.508 5.903 1.00 24.11 294 THR A O 1
ATOM 2363 N N . TYR A 1 295 ? -33.045 -24.984 7.382 1.00 25.48 295 TYR A N 1
ATOM 2364 C CA . TYR A 1 295 ? -33.950 -24.707 8.499 1.00 25.48 295 TYR A CA 1
ATOM 2365 C C . TYR A 1 295 ? -33.893 -23.232 8.896 1.00 25.48 295 TYR A C 1
ATOM 2367 O O . TYR A 1 295 ? -32.821 -22.656 9.083 1.00 25.48 295 TYR A O 1
ATOM 2375 N N . TYR A 1 296 ? -35.074 -22.633 9.026 1.00 24.27 296 TYR A N 1
ATOM 2376 C CA . TYR A 1 296 ? -35.258 -21.310 9.609 1.00 24.27 296 TYR A CA 1
ATOM 2377 C C . TYR A 1 296 ? -35.014 -21.378 11.120 1.00 24.27 296 TYR A C 1
ATOM 2379 O O . TYR A 1 296 ? -35.532 -22.276 11.781 1.00 24.27 296 TYR A O 1
ATOM 2387 N N . ILE A 1 297 ? -34.305 -20.392 11.673 1.00 24.31 297 ILE A N 1
ATOM 2388 C CA . ILE A 1 297 ? -34.346 -20.109 13.110 1.00 24.31 297 ILE A CA 1
ATOM 2389 C C . ILE A 1 297 ? -35.324 -18.955 13.306 1.00 24.31 297 ILE A C 1
ATOM 2391 O O . ILE A 1 297 ? -34.993 -17.791 13.076 1.00 24.31 297 ILE A O 1
ATOM 2395 N N . THR A 1 298 ? -36.549 -19.292 13.699 1.00 25.69 298 THR A N 1
ATOM 2396 C CA . THR A 1 298 ? -37.444 -18.341 14.354 1.00 25.69 298 THR A CA 1
ATOM 2397 C C . THR A 1 298 ? -36.910 -18.029 15.746 1.00 25.69 298 THR A C 1
ATOM 2399 O O . THR A 1 298 ? -36.351 -18.887 16.425 1.00 25.69 298 THR A O 1
ATOM 2402 N N . SER A 1 299 ? -37.075 -16.779 16.161 1.00 25.66 299 SER A N 1
ATOM 2403 C CA . SER A 1 299 ? -36.820 -16.343 17.528 1.00 25.66 299 SER A CA 1
ATOM 2404 C C . SER A 1 299 ? -37.743 -17.060 18.508 1.00 25.66 299 SER A C 1
ATOM 2406 O O . SER A 1 299 ? -38.955 -16.962 18.337 1.00 25.66 299 SER A O 1
ATOM 2408 N N . ASP A 1 300 ? -37.187 -17.634 19.571 1.00 25.36 300 ASP A N 1
ATOM 2409 C CA . ASP A 1 300 ? -37.934 -17.874 20.803 1.00 25.36 300 ASP A CA 1
ATOM 2410 C C . ASP A 1 300 ? -37.135 -17.415 22.021 1.00 25.36 300 ASP A C 1
ATOM 2412 O O . ASP A 1 300 ? -35.907 -17.508 22.084 1.00 25.36 300 ASP A O 1
ATOM 2416 N N . SER A 1 301 ? -37.869 -16.835 22.964 1.00 28.70 301 SER A N 1
ATOM 2417 C CA . SER A 1 301 ? -37.362 -16.236 24.189 1.00 28.70 301 SER A CA 1
ATOM 2418 C C . SER A 1 301 ? -37.591 -17.175 25.366 1.00 28.70 301 SER A C 1
ATOM 2420 O O . SER A 1 301 ? -38.728 -17.337 25.811 1.00 28.70 301 SER A O 1
ATOM 2422 N N . GLU A 1 302 ? -36.521 -17.726 25.930 1.00 26.86 302 GLU A N 1
ATOM 2423 C CA . GLU A 1 302 ? -36.602 -18.436 27.205 1.00 26.86 302 GLU A CA 1
ATOM 2424 C C . GLU A 1 302 ? -36.691 -17.425 28.361 1.00 26.86 302 GLU A C 1
ATOM 2426 O O . GLU A 1 302 ? -35.698 -16.839 28.794 1.00 26.86 302 GLU A O 1
ATOM 2431 N N . GLN A 1 303 ? -37.909 -17.215 28.868 1.00 29.73 303 GLN A N 1
ATOM 2432 C CA . GLN A 1 303 ? -38.132 -16.750 30.236 1.00 29.73 303 GLN A CA 1
ATOM 2433 C C . GLN A 1 303 ? -38.763 -17.881 31.047 1.00 29.73 303 GLN A C 1
ATOM 2435 O O . GLN A 1 303 ? -39.965 -18.129 30.978 1.00 29.73 303 GLN A O 1
ATOM 2440 N N . GLU A 1 304 ? -37.941 -18.547 31.855 1.00 27.62 304 GLU A N 1
ATOM 2441 C CA . GLU A 1 304 ? -38.422 -19.421 32.918 1.00 27.62 304 GLU A CA 1
ATOM 2442 C C . GLU A 1 304 ? -39.096 -18.586 34.023 1.00 27.62 304 GLU A C 1
ATOM 2444 O O . GLU A 1 304 ? -38.417 -17.984 34.855 1.00 27.62 304 GLU A O 1
ATOM 2449 N N . THR A 1 305 ? -40.429 -18.604 34.108 1.00 31.36 305 THR A N 1
ATOM 2450 C CA . THR A 1 305 ? -41.130 -18.352 35.381 1.00 31.36 305 THR A CA 1
ATOM 2451 C C . THR A 1 305 ? -42.304 -19.306 35.561 1.00 31.36 305 THR A C 1
ATOM 2453 O O . THR A 1 305 ? -43.358 -19.139 34.953 1.00 31.36 305 THR A O 1
ATOM 2456 N N . ASN A 1 306 ? -42.129 -20.283 36.453 1.00 29.03 306 ASN A N 1
ATOM 2457 C CA . ASN A 1 306 ? -43.206 -21.146 36.935 1.00 29.03 306 ASN A CA 1
ATOM 2458 C C . ASN A 1 306 ? -44.175 -20.358 37.830 1.00 29.03 306 ASN A C 1
ATOM 2460 O O . ASN A 1 306 ? -43.759 -19.874 38.881 1.00 29.03 306 ASN A O 1
ATOM 2464 N N . PHE A 1 307 ? -45.464 -20.329 37.485 1.00 30.28 307 PHE A N 1
ATOM 2465 C CA . PHE A 1 307 ? -46.553 -20.070 38.434 1.00 30.28 307 PHE A CA 1
ATOM 2466 C C . PHE A 1 307 ? -47.800 -20.886 38.066 1.00 30.28 307 PHE A C 1
ATOM 2468 O O . PHE A 1 307 ? -48.177 -20.972 36.901 1.00 30.28 307 PHE A O 1
ATOM 2475 N N . LEU A 1 308 ? -48.428 -21.495 39.076 1.00 29.30 308 LEU A N 1
ATOM 2476 C CA . LEU A 1 308 ? -49.697 -22.217 38.953 1.00 29.30 308 LEU A CA 1
ATOM 2477 C C . LEU A 1 308 ? -50.869 -21.225 38.862 1.00 29.30 308 LEU A C 1
ATOM 2479 O O . LEU A 1 308 ? -50.907 -20.296 39.667 1.00 29.30 308 LEU A O 1
ATOM 2483 N N . HIS A 1 309 ? -51.864 -21.484 38.004 1.00 31.39 309 HIS A N 1
ATOM 2484 C CA . HIS A 1 309 ? -53.198 -21.933 38.455 1.00 31.39 309 HIS A CA 1
ATOM 2485 C C . HIS A 1 309 ? -54.164 -22.257 37.293 1.00 31.39 309 HIS A C 1
ATOM 2487 O O . HIS A 1 309 ? -54.178 -21.590 36.265 1.00 31.39 309 HIS A O 1
ATOM 2493 N N . ASP A 1 310 ? -54.971 -23.289 37.537 1.00 27.62 310 ASP A N 1
ATOM 2494 C CA . ASP A 1 310 ? -56.330 -23.602 37.069 1.00 27.62 310 ASP A CA 1
ATOM 2495 C C . ASP A 1 310 ? -56.763 -23.471 35.595 1.00 27.62 310 ASP A C 1
ATOM 2497 O O . ASP A 1 310 ? -57.062 -22.416 35.042 1.00 27.62 310 ASP A O 1
ATOM 2501 N N . SER A 1 311 ? -57.004 -24.663 35.053 1.00 29.33 311 SER A N 1
ATOM 2502 C CA . SER A 1 311 ? -58.081 -25.034 34.133 1.00 29.33 311 SER A CA 1
ATOM 2503 C C . SER A 1 311 ? -59.450 -24.373 34.373 1.00 29.33 311 SER A C 1
ATOM 2505 O O . SER A 1 311 ? -59.940 -24.433 35.497 1.00 29.33 311 SER A O 1
ATOM 2507 N N . VAL A 1 312 ? -60.154 -24.008 33.288 1.00 32.34 312 VAL A N 1
ATOM 2508 C CA . VAL A 1 312 ? -61.583 -24.340 33.063 1.00 32.34 312 VAL A CA 1
ATOM 2509 C C . VAL A 1 312 ? -61.839 -24.557 31.557 1.00 32.34 312 VAL A C 1
ATOM 2511 O O . VAL A 1 312 ? -61.398 -23.769 30.733 1.00 32.34 312 VAL A O 1
ATOM 2514 N N . GLU A 1 313 ? -62.526 -25.669 31.278 1.00 29.72 313 GLU A N 1
ATOM 2515 C CA . GLU A 1 313 ? -63.405 -26.095 30.164 1.00 29.72 313 GLU A CA 1
ATOM 2516 C C . GLU A 1 313 ? -63.392 -25.463 28.751 1.00 29.72 313 GLU A C 1
ATOM 2518 O O . GLU A 1 313 ? -63.031 -24.324 28.483 1.00 29.72 313 GLU A O 1
ATOM 2523 N N . SER A 1 314 ? -63.867 -26.283 27.807 1.00 30.06 314 SER A N 1
ATOM 2524 C CA . SER A 1 314 ? -63.998 -25.997 26.375 1.00 30.06 314 SER A CA 1
ATOM 2525 C C . SER A 1 314 ? -65.436 -26.247 25.887 1.00 30.06 314 SER A C 1
ATOM 2527 O O . SER A 1 314 ? -66.270 -26.743 26.642 1.00 30.06 314 SER A O 1
ATOM 2529 N N . THR A 1 315 ? -65.676 -26.010 24.587 1.00 34.03 315 THR A N 1
ATOM 2530 C CA . THR A 1 315 ? -66.903 -26.307 23.799 1.00 34.03 315 THR A CA 1
ATOM 2531 C C . THR A 1 315 ? -67.973 -25.175 23.746 1.00 34.03 315 THR A C 1
ATOM 2533 O O . THR A 1 315 ? -67.795 -24.158 24.411 1.00 34.03 315 THR A O 1
ATOM 2536 N N . PRO A 1 316 ? -68.944 -25.195 22.798 1.00 44.19 316 PRO A N 1
ATOM 2537 C CA . PRO A 1 316 ? -68.657 -24.740 21.424 1.00 44.19 316 PRO A CA 1
ATOM 2538 C C . PRO A 1 316 ? -69.782 -23.901 20.749 1.00 44.19 316 PRO A C 1
ATOM 2540 O O . PRO A 1 316 ? -70.906 -23.888 21.222 1.00 44.19 316 PRO A O 1
ATOM 2543 N N . VAL A 1 317 ? -69.483 -23.331 19.564 1.00 32.72 317 VAL A N 1
ATOM 2544 C CA . VAL A 1 317 ? -70.384 -23.163 18.382 1.00 32.72 317 VAL A CA 1
ATOM 2545 C C . VAL A 1 317 ? -71.783 -22.523 18.588 1.00 32.72 317 VAL A C 1
ATOM 2547 O O . VAL A 1 317 ? -72.635 -23.124 19.231 1.00 32.72 317 VAL A O 1
ATOM 2550 N N . ARG A 1 318 ? -72.082 -21.404 17.889 1.00 29.62 318 ARG A N 1
ATOM 2551 C CA . ARG A 1 318 ? -73.064 -21.296 16.764 1.00 29.62 318 ARG A CA 1
ATOM 2552 C C . ARG A 1 318 ? -73.637 -19.876 16.512 1.00 29.62 318 ARG A C 1
ATOM 2554 O O . ARG A 1 318 ? -74.068 -19.220 17.447 1.00 29.62 318 ARG A O 1
ATOM 2561 N N . ASP A 1 319 ? -73.626 -19.505 15.227 1.00 30.06 319 ASP A N 1
ATOM 2562 C CA . ASP A 1 319 ? -74.528 -18.699 14.367 1.00 30.06 319 ASP A CA 1
ATOM 2563 C C . ASP A 1 319 ? -75.352 -17.483 14.883 1.00 30.06 319 ASP A C 1
ATOM 2565 O O . ASP A 1 319 ? -76.021 -17.535 15.906 1.00 30.06 319 ASP A O 1
ATOM 2569 N N . ASP A 1 320 ? -75.347 -16.446 14.025 1.00 33.34 320 ASP A N 1
ATOM 2570 C CA . ASP A 1 320 ? -76.358 -15.404 13.733 1.00 33.34 320 ASP A CA 1
ATOM 2571 C C . ASP A 1 320 ? -77.025 -14.574 14.857 1.00 33.34 320 ASP A C 1
ATOM 2573 O O . ASP A 1 320 ? -77.834 -15.068 15.633 1.00 33.34 320 ASP A O 1
ATOM 2577 N N . ASP A 1 321 ? -76.838 -13.242 14.803 1.00 33.00 321 ASP A N 1
ATOM 2578 C CA . ASP A 1 321 ? -77.905 -12.372 14.266 1.00 33.00 321 ASP A CA 1
ATOM 2579 C C . ASP A 1 321 ? -77.444 -10.932 13.919 1.00 33.00 321 ASP A C 1
ATOM 2581 O O . ASP A 1 321 ? -76.511 -10.372 14.498 1.00 33.00 321 ASP A O 1
ATOM 2585 N N . SER A 1 322 ? -78.127 -10.326 12.943 1.00 34.72 322 SER A N 1
ATOM 2586 C CA . SER A 1 322 ? -78.018 -8.907 12.515 1.00 34.72 322 SER A CA 1
ATOM 2587 C C . SER A 1 322 ? -79.188 -8.083 13.139 1.00 34.72 322 SER A C 1
ATOM 2589 O O . SER A 1 322 ? -79.820 -8.646 14.033 1.00 34.72 322 SER A O 1
ATOM 2591 N N . PRO A 1 323 ? -79.588 -6.829 12.756 1.00 50.66 323 PRO A N 1
ATOM 2592 C CA . PRO A 1 323 ? -79.139 -5.911 11.681 1.00 50.66 323 PRO A CA 1
ATOM 2593 C C . PRO A 1 323 ? -79.150 -4.374 12.017 1.00 50.66 323 PRO A C 1
ATOM 2595 O O . PRO A 1 323 ? -79.467 -3.965 13.128 1.00 50.66 323 PRO A O 1
ATOM 2598 N N . PHE A 1 324 ? -78.904 -3.533 10.984 1.00 34.09 324 PHE A N 1
ATOM 2599 C CA . PHE A 1 324 ? -79.096 -2.053 10.877 1.00 34.09 324 PHE A CA 1
ATOM 2600 C C . PHE A 1 324 ? -78.176 -1.143 11.735 1.00 34.09 324 PHE A C 1
ATOM 2602 O O . PHE A 1 324 ? -77.942 -1.415 12.901 1.00 34.09 324 PHE A O 1
ATOM 2609 N N . GLY A 1 325 ? -77.616 -0.006 11.283 1.00 31.28 325 GLY A N 1
ATOM 2610 C CA . GLY A 1 325 ? -77.561 0.735 9.998 1.00 31.28 325 GLY A CA 1
ATOM 2611 C C . GLY A 1 325 ? -76.407 1.781 10.078 1.00 31.28 325 GLY A C 1
ATOM 2612 O O . GLY A 1 325 ? -75.626 1.718 11.020 1.00 31.28 325 GLY A O 1
ATOM 2613 N N . HIS A 1 326 ? -76.187 2.781 9.209 1.00 32.97 326 HIS A N 1
ATOM 2614 C CA . HIS A 1 326 ? -76.859 3.285 7.997 1.00 32.97 326 HIS A CA 1
ATOM 2615 C C . HIS A 1 326 ? -75.882 4.163 7.150 1.00 32.97 326 HIS A C 1
ATOM 2617 O O . HIS A 1 326 ? -74.796 4.499 7.606 1.00 32.97 326 HIS A O 1
ATOM 2623 N N . ASN A 1 327 ? -76.311 4.535 5.931 1.00 30.03 327 ASN A N 1
ATOM 2624 C CA . ASN A 1 327 ? -76.055 5.744 5.099 1.00 30.03 327 ASN A CA 1
ATOM 2625 C C . ASN A 1 327 ? -74.992 6.784 5.574 1.00 30.03 327 ASN A C 1
ATOM 2627 O O . ASN A 1 327 ? -74.994 7.179 6.731 1.00 30.03 327 ASN A O 1
ATOM 2631 N N . SER A 1 328 ? -74.157 7.415 4.729 1.00 31.72 328 SER A N 1
ATOM 2632 C CA . SER A 1 328 ? -74.272 7.719 3.282 1.00 31.72 328 SER A CA 1
ATOM 2633 C C . SER A 1 328 ? -72.932 8.158 2.652 1.00 31.72 328 SER A C 1
ATOM 2635 O O . SER A 1 328 ? -72.185 8.891 3.296 1.00 31.72 328 SER A O 1
ATOM 2637 N N . GLY A 1 329 ? -72.692 7.876 1.362 1.00 30.53 329 GLY A N 1
ATOM 2638 C CA . GLY A 1 329 ? -71.606 8.517 0.593 1.00 30.53 329 GLY A CA 1
ATOM 2639 C C . GLY A 1 329 ? -71.372 7.898 -0.798 1.00 30.53 329 GLY A C 1
ATOM 2640 O O . GLY A 1 329 ? -70.995 6.731 -0.857 1.00 30.53 329 GLY A O 1
ATOM 2641 N N . PRO A 1 330 ? -71.586 8.621 -1.919 1.00 43.50 330 PRO A N 1
ATOM 2642 C CA . PRO A 1 330 ? -71.486 8.044 -3.262 1.00 43.50 330 PRO A CA 1
ATOM 2643 C C . PRO A 1 330 ? -70.197 8.432 -4.007 1.00 43.50 330 PRO A C 1
ATOM 2645 O O . PRO A 1 330 ? -69.835 9.609 -4.045 1.00 43.50 330 PRO A O 1
ATOM 2648 N N . LYS A 1 331 ? -69.599 7.475 -4.729 1.00 33.72 331 LYS A N 1
ATOM 2649 C CA . LYS A 1 331 ? -69.542 7.463 -6.211 1.00 33.72 331 LYS A CA 1
ATOM 2650 C C . LYS A 1 331 ? -68.669 6.320 -6.729 1.00 33.72 331 LYS A C 1
ATOM 2652 O O . LYS A 1 331 ? -67.557 6.107 -6.260 1.00 33.72 331 LYS A O 1
ATOM 2657 N N . GLU A 1 332 ? -69.190 5.622 -7.728 1.00 31.50 332 GLU A N 1
ATOM 2658 C CA . GLU A 1 332 ? -68.488 4.572 -8.461 1.00 31.50 332 GLU A CA 1
ATOM 2659 C C . GLU A 1 332 ? -67.338 5.140 -9.300 1.00 31.50 332 GLU A C 1
ATOM 2661 O O . GLU A 1 332 ? -67.484 6.174 -9.953 1.00 31.50 332 GLU A O 1
ATOM 2666 N N . LEU A 1 333 ? -66.243 4.385 -9.370 1.00 30.70 333 LEU A N 1
ATOM 2667 C CA . LEU A 1 333 ? -65.447 4.237 -10.587 1.00 30.70 333 LEU A CA 1
ATOM 2668 C C . LEU A 1 333 ? -64.880 2.814 -10.596 1.00 30.70 333 LEU A C 1
ATOM 2670 O O . LEU A 1 333 ? -63.899 2.500 -9.926 1.00 30.70 333 LEU A O 1
ATOM 2674 N N . THR A 1 334 ? -65.568 1.930 -11.312 1.00 32.94 334 THR A N 1
ATOM 2675 C CA . THR A 1 334 ? -65.223 0.518 -11.473 1.00 32.94 334 THR A CA 1
ATOM 2676 C C . THR A 1 334 ? -64.153 0.337 -12.549 1.00 32.94 334 THR A C 1
ATOM 2678 O O . THR A 1 334 ? -64.380 0.633 -13.718 1.00 32.94 334 THR A O 1
ATOM 2681 N N . LEU A 1 335 ? -63.005 -0.228 -12.170 1.00 34.16 335 LEU A N 1
ATOM 2682 C CA . LEU A 1 335 ? -62.066 -0.888 -13.084 1.00 34.16 335 LEU A CA 1
ATOM 2683 C C . LEU A 1 335 ? -61.557 -2.192 -12.435 1.00 34.16 335 LEU A C 1
ATOM 2685 O O . LEU A 1 335 ? -61.547 -2.293 -11.206 1.00 34.16 335 LEU A O 1
ATOM 2689 N N . PRO A 1 336 ? -61.224 -3.222 -13.234 1.00 34.47 336 PRO A N 1
ATOM 2690 C CA . PRO A 1 336 ? -61.153 -4.595 -12.748 1.00 34.47 336 PRO A CA 1
ATOM 2691 C C . PRO A 1 336 ? -59.845 -4.927 -12.023 1.00 34.47 336 PRO A C 1
ATOM 2693 O O . PRO A 1 336 ? -58.760 -4.499 -12.412 1.00 34.47 336 PRO A O 1
ATOM 2696 N N . LEU A 1 337 ? -59.960 -5.797 -11.018 1.00 32.09 337 LEU A N 1
ATOM 2697 C CA . LEU A 1 337 ? -58.836 -6.478 -10.380 1.00 32.09 337 LEU A CA 1
ATOM 2698 C C . LEU A 1 337 ? -58.219 -7.508 -11.340 1.00 32.09 337 LEU A C 1
ATOM 2700 O O . LEU A 1 337 ? -58.591 -8.680 -11.332 1.00 32.09 337 LEU A O 1
ATOM 2704 N N . THR A 1 338 ? -57.237 -7.095 -12.139 1.00 32.50 338 THR A N 1
ATOM 2705 C CA . THR A 1 338 ? -56.230 -8.034 -12.648 1.00 32.50 338 THR A CA 1
ATOM 2706 C C . THR A 1 338 ? -55.225 -8.316 -11.541 1.00 32.50 338 THR A C 1
ATOM 2708 O O . THR A 1 338 ? -54.528 -7.405 -11.089 1.00 32.50 338 THR A O 1
ATOM 2711 N N . VAL A 1 339 ? -55.138 -9.577 -11.118 1.00 35.91 339 VAL A N 1
ATOM 2712 C CA . VAL A 1 339 ? -54.069 -10.056 -10.237 1.00 35.91 339 VAL A CA 1
ATOM 2713 C C . VAL A 1 339 ? -52.738 -9.817 -10.945 1.00 35.91 339 VAL A C 1
ATOM 2715 O O . VAL A 1 339 ? -52.452 -10.443 -11.962 1.00 35.91 339 VAL A O 1
ATOM 2718 N N . SER A 1 340 ? -51.936 -8.887 -10.424 1.00 31.02 340 SER A N 1
ATOM 2719 C CA . SER A 1 340 ? -50.560 -8.707 -10.877 1.00 31.02 340 SER A CA 1
ATOM 2720 C C . SER A 1 340 ? -49.749 -9.899 -10.389 1.00 31.02 340 SER A C 1
ATOM 2722 O O . SER A 1 340 ? -49.296 -9.911 -9.244 1.00 31.02 340 SER A O 1
ATOM 2724 N N . GLU A 1 341 ? -49.544 -10.885 -11.260 1.00 34.59 341 GLU A N 1
ATOM 2725 C CA . GLU A 1 341 ? -48.481 -11.866 -11.067 1.00 34.59 341 GLU A CA 1
ATOM 2726 C C . GLU A 1 341 ? -47.170 -11.118 -10.798 1.00 34.59 341 GLU A C 1
ATOM 2728 O O . GLU A 1 341 ? -46.860 -10.099 -11.427 1.00 34.59 341 GLU A O 1
ATOM 2733 N N . GLY A 1 342 ? -46.439 -11.563 -9.777 1.00 33.47 342 GLY A N 1
ATOM 2734 C CA . GLY A 1 342 ? -45.227 -10.883 -9.356 1.00 33.47 342 GLY A CA 1
ATOM 2735 C C . GLY A 1 342 ? -44.175 -10.977 -10.451 1.00 33.47 342 GLY A C 1
ATOM 2736 O O . GLY A 1 342 ? -43.685 -12.069 -10.728 1.00 33.47 342 GLY A O 1
ATOM 2737 N N . ASN A 1 343 ? -43.782 -9.831 -11.015 1.00 32.91 343 ASN A N 1
ATOM 2738 C CA . ASN A 1 343 ? -42.577 -9.709 -11.832 1.00 32.91 343 ASN A CA 1
ATOM 2739 C C . ASN A 1 343 ? -41.339 -9.977 -10.961 1.00 32.91 343 ASN A C 1
ATOM 2741 O O . ASN A 1 343 ? -40.614 -9.061 -10.567 1.00 32.91 343 ASN A O 1
ATOM 2745 N N . VAL A 1 344 ? -41.082 -11.255 -10.680 1.00 40.44 344 VAL A N 1
ATOM 2746 C CA . VAL A 1 344 ? -39.737 -11.743 -10.403 1.00 40.44 344 VAL A CA 1
ATOM 2747 C C . VAL A 1 344 ? -38.959 -11.463 -11.678 1.00 40.44 344 VAL A C 1
ATOM 2749 O O . VAL A 1 344 ? -39.088 -12.189 -12.662 1.00 40.44 344 VAL A O 1
ATOM 2752 N N . LEU A 1 345 ? -38.206 -10.358 -11.681 1.00 36.16 345 LEU A N 1
ATOM 2753 C CA . LEU A 1 345 ? -37.248 -10.068 -12.741 1.00 36.16 345 LEU A CA 1
ATOM 2754 C C . LEU A 1 345 ? -36.422 -11.341 -12.948 1.00 36.16 345 LEU A C 1
ATOM 2756 O O . LEU A 1 345 ? -35.808 -11.793 -11.975 1.00 36.16 345 LEU A O 1
ATOM 2760 N N . PRO A 1 346 ? -36.431 -11.950 -14.149 1.00 39.12 346 PRO A N 1
ATOM 2761 C CA . PRO A 1 346 ? -35.670 -13.162 -14.377 1.00 39.12 346 PRO A CA 1
ATOM 2762 C C . PRO A 1 346 ? -34.216 -12.826 -14.083 1.00 39.12 346 PRO A C 1
ATOM 2764 O O . PRO A 1 346 ? -33.627 -11.974 -14.753 1.00 39.12 346 PRO A O 1
ATOM 2767 N N . ILE A 1 347 ? -33.666 -13.457 -13.041 1.00 43.75 347 ILE A N 1
ATOM 2768 C CA . ILE A 1 347 ? -32.243 -13.362 -12.731 1.00 43.75 347 ILE A CA 1
ATOM 2769 C C . ILE A 1 347 ? -31.549 -13.781 -14.027 1.00 43.75 347 ILE A C 1
ATOM 2771 O O . ILE A 1 347 ? -31.784 -14.913 -14.468 1.00 43.75 347 ILE A O 1
ATOM 2775 N N . PRO A 1 348 ? -30.790 -12.887 -14.692 1.00 42.12 348 PRO A N 1
ATOM 2776 C CA . PRO A 1 348 ? -30.159 -13.244 -15.949 1.00 42.12 348 PRO A CA 1
ATOM 2777 C C . PRO A 1 348 ? -29.306 -14.480 -15.665 1.00 42.12 348 PRO A C 1
ATOM 2779 O O . PRO A 1 348 ? -28.584 -14.470 -14.659 1.00 42.12 348 PRO A O 1
ATOM 2782 N N . PRO A 1 349 ? -29.434 -15.556 -16.465 1.00 54.28 349 PRO A N 1
ATOM 2783 C CA . PRO A 1 349 ? -28.720 -16.790 -16.193 1.00 54.28 349 PRO A CA 1
ATOM 2784 C C . PRO A 1 349 ? -27.249 -16.439 -16.023 1.00 54.28 349 PRO A C 1
ATOM 2786 O O . PRO A 1 349 ? -26.676 -15.772 -16.887 1.00 54.28 349 PRO A O 1
ATOM 2789 N N . GLN A 1 350 ? -26.667 -16.832 -14.888 1.00 49.97 350 GLN A N 1
ATOM 2790 C CA . GLN A 1 350 ? -25.236 -16.692 -14.673 1.00 49.97 350 GLN A CA 1
ATOM 2791 C C . GLN A 1 350 ? -24.564 -17.606 -15.690 1.00 49.97 350 GLN A C 1
ATOM 2793 O O . GLN A 1 350 ? -24.436 -18.807 -15.489 1.00 49.97 350 GLN A O 1
ATOM 2798 N N . THR A 1 351 ? -24.236 -17.040 -16.849 1.00 61.25 351 THR A N 1
ATOM 2799 C CA . THR A 1 351 ? -23.456 -17.722 -17.865 1.00 61.25 351 THR A CA 1
ATOM 2800 C C . THR A 1 351 ? -22.068 -17.881 -17.283 1.00 61.25 351 THR A C 1
ATOM 2802 O O . THR A 1 351 ? -21.342 -16.889 -17.187 1.00 61.25 351 THR A O 1
ATOM 2805 N N . ASP A 1 352 ? -21.727 -19.101 -16.877 1.00 69.94 352 ASP A N 1
ATOM 2806 C CA . ASP A 1 352 ? -20.402 -19.446 -16.374 1.00 69.94 352 ASP A CA 1
ATOM 2807 C C . ASP A 1 352 ? -19.353 -19.117 -17.448 1.00 69.94 352 ASP A C 1
ATOM 2809 O O . ASP A 1 352 ? -19.086 -19.899 -18.366 1.00 69.94 352 ASP A O 1
ATOM 2813 N N . GLU A 1 353 ? -18.785 -17.906 -17.381 1.00 80.12 353 GLU A N 1
ATOM 2814 C CA . GLU A 1 353 ? -17.753 -17.463 -18.312 1.00 80.12 353 GLU A CA 1
ATOM 2815 C C . GLU A 1 353 ? -16.531 -18.362 -18.110 1.00 80.12 353 GLU A C 1
ATOM 2817 O O . GLU A 1 353 ? -15.781 -18.238 -17.130 1.00 80.12 353 GLU A O 1
ATOM 2822 N N . THR A 1 354 ? -16.329 -19.279 -19.061 1.00 87.31 354 THR A N 1
ATOM 2823 C CA . THR A 1 354 ? -15.200 -20.210 -19.045 1.00 87.31 354 THR A CA 1
ATOM 2824 C C . THR A 1 354 ? -13.887 -19.444 -18.845 1.00 87.31 354 THR A C 1
ATOM 2826 O O . THR A 1 354 ? -13.758 -18.309 -19.322 1.00 87.31 354 THR A O 1
ATOM 2829 N N . PRO A 1 355 ? -12.873 -20.022 -18.173 1.00 80.94 355 PRO A N 1
ATOM 2830 C CA . PRO A 1 355 ? -11.596 -19.338 -17.957 1.00 80.94 355 PRO A CA 1
ATOM 2831 C C . PRO A 1 355 ? -10.978 -18.791 -19.254 1.00 80.94 355 PRO A C 1
ATOM 2833 O O . PRO A 1 355 ? -10.384 -17.716 -19.258 1.00 80.94 355 PRO A O 1
ATOM 2836 N N . GLN A 1 356 ? -11.171 -19.493 -20.374 1.00 83.75 356 GLN A N 1
ATOM 2837 C CA . GLN A 1 356 ? -10.771 -19.060 -21.711 1.00 83.75 356 GLN A CA 1
ATOM 2838 C C . GLN A 1 356 ? -11.549 -17.819 -22.175 1.00 83.75 356 GLN A C 1
ATOM 2840 O O . GLN A 1 356 ? -10.928 -16.879 -22.664 1.00 83.75 356 GLN A O 1
ATOM 2845 N N . SER A 1 357 ? -12.874 -17.779 -21.988 1.00 86.44 357 SER A N 1
ATOM 2846 C CA . SER A 1 357 ? -13.702 -16.601 -22.291 1.00 86.44 357 SER A CA 1
ATOM 2847 C C . SER A 1 357 ? -13.235 -15.371 -21.505 1.00 86.44 357 SER A C 1
ATOM 2849 O O . SER A 1 357 ? -12.999 -14.313 -22.089 1.00 86.44 357 SER A O 1
ATOM 2851 N N . ARG A 1 358 ? -12.974 -15.531 -20.198 1.00 83.56 358 ARG A N 1
ATOM 2852 C CA . ARG A 1 358 ? -12.464 -14.457 -19.327 1.00 83.56 358 ARG A CA 1
ATOM 2853 C C . ARG A 1 358 ? -11.098 -13.932 -19.777 1.00 83.56 358 ARG A C 1
ATOM 2855 O O . ARG A 1 358 ? -10.907 -12.720 -19.860 1.00 83.56 358 ARG A O 1
ATOM 2862 N N . VAL A 1 359 ? -10.170 -14.820 -20.149 1.00 84.00 359 VAL A N 1
ATOM 2863 C CA . VAL A 1 359 ? -8.866 -14.432 -20.725 1.00 84.00 359 VAL A CA 1
ATOM 2864 C C . VAL A 1 359 ? -9.033 -13.695 -22.059 1.00 84.00 359 VAL A C 1
ATOM 2866 O O . VAL A 1 359 ? -8.352 -12.696 -22.279 1.00 84.00 359 VAL A O 1
ATOM 2869 N N . LEU A 1 360 ? -9.924 -14.147 -22.948 1.00 86.88 360 LEU A N 1
ATOM 2870 C CA . LEU A 1 360 ? -10.165 -13.501 -24.246 1.00 86.88 360 LEU A CA 1
ATOM 2871 C C . LEU A 1 360 ? -10.764 -12.097 -24.078 1.00 86.88 360 LEU A C 1
ATOM 2873 O O . LEU A 1 360 ? -10.259 -11.145 -24.670 1.00 86.88 360 LEU A O 1
ATOM 2877 N N . LYS A 1 361 ? -11.771 -11.954 -23.215 1.00 87.12 361 LYS A N 1
ATOM 2878 C CA . LYS A 1 361 ? -12.380 -10.677 -22.818 1.00 87.12 361 LYS A CA 1
ATOM 2879 C C . LYS A 1 361 ? -11.330 -9.704 -22.272 1.00 87.12 361 LYS A C 1
ATOM 2881 O O . LYS A 1 361 ? -11.177 -8.601 -22.796 1.00 87.12 361 LYS A O 1
ATOM 2886 N N . MET A 1 362 ? -10.498 -10.157 -21.331 1.00 87.06 362 MET A N 1
ATOM 2887 C CA . MET A 1 362 ? -9.385 -9.362 -20.797 1.00 87.06 362 MET A CA 1
ATOM 2888 C C . MET A 1 362 ? -8.316 -9.022 -21.850 1.00 87.06 362 MET A C 1
ATOM 2890 O O . MET A 1 362 ? -7.755 -7.927 -21.822 1.00 87.06 362 MET A O 1
ATOM 2894 N N . ALA A 1 363 ? -8.048 -9.909 -22.812 1.00 86.00 363 ALA A N 1
ATOM 2895 C CA . ALA A 1 363 ? -7.117 -9.647 -23.909 1.00 86.00 363 ALA A CA 1
ATOM 2896 C C . ALA A 1 363 ? -7.643 -8.615 -24.923 1.00 86.00 363 ALA A C 1
ATOM 2898 O O . ALA A 1 363 ? -6.832 -7.933 -25.551 1.00 86.00 363 ALA A O 1
ATOM 2899 N N . VAL A 1 364 ? -8.965 -8.480 -25.074 1.00 86.44 364 VAL A N 1
ATOM 2900 C CA . VAL A 1 364 ? -9.613 -7.437 -25.889 1.00 86.44 364 VAL A CA 1
ATOM 2901 C C . VAL A 1 364 ? -9.613 -6.092 -25.155 1.00 86.44 364 VAL A C 1
ATOM 2903 O O . VAL A 1 364 ? -9.211 -5.076 -25.724 1.00 86.44 364 VAL A O 1
ATOM 2906 N N . GLU A 1 365 ? -10.005 -6.073 -23.880 1.00 83.56 365 GLU A N 1
ATOM 2907 C CA . GLU A 1 365 ? -10.059 -4.849 -23.070 1.00 83.56 365 GLU A CA 1
ATOM 2908 C C . GLU A 1 365 ? -8.655 -4.275 -22.792 1.00 83.56 365 GLU A C 1
ATOM 2910 O O . GLU A 1 365 ? -8.423 -3.060 -22.884 1.00 83.56 365 GLU A O 1
ATOM 2915 N N . HIS A 1 366 ? -7.690 -5.144 -22.472 1.00 87.12 366 HIS A N 1
ATOM 2916 C CA . HIS A 1 366 ? -6.349 -4.791 -21.993 1.00 87.12 366 HIS A CA 1
ATOM 2917 C C . HIS A 1 366 ? -5.239 -5.466 -22.818 1.00 87.12 366 HIS A C 1
ATOM 2919 O O . HIS A 1 366 ? -4.429 -6.234 -22.288 1.00 87.12 366 HIS A O 1
ATOM 2925 N N . PRO A 1 367 ? -5.118 -5.141 -24.120 1.00 86.00 367 PRO A N 1
ATOM 2926 C CA . PRO A 1 367 ? -4.224 -5.848 -25.035 1.00 86.00 367 PRO A CA 1
ATOM 2927 C C . PRO A 1 367 ? -2.746 -5.780 -24.617 1.00 86.00 367 PRO A C 1
ATOM 2929 O O . PRO A 1 367 ? -2.005 -6.739 -24.818 1.00 86.00 367 PRO A O 1
ATOM 2932 N N . ASN A 1 368 ? -2.323 -4.712 -23.930 1.00 86.12 368 ASN A N 1
ATOM 2933 C CA . ASN A 1 368 ? -0.968 -4.563 -23.378 1.00 86.12 368 ASN A CA 1
ATOM 2934 C C . ASN A 1 368 ? -0.551 -5.637 -22.362 1.00 86.12 368 ASN A C 1
ATOM 2936 O O . ASN A 1 368 ? 0.637 -5.727 -22.063 1.00 86.12 368 ASN A O 1
ATOM 2940 N N . LEU A 1 369 ? -1.485 -6.403 -21.796 1.00 86.81 369 LEU A N 1
ATOM 2941 C CA . LEU A 1 369 ? -1.184 -7.469 -20.836 1.00 86.81 369 LEU A CA 1
ATOM 2942 C C . LEU A 1 369 ? -1.090 -8.851 -21.510 1.00 86.81 369 LEU A C 1
ATOM 2944 O O . LEU A 1 369 ? -0.501 -9.772 -20.943 1.00 86.81 369 LEU A O 1
ATOM 2948 N N . PHE A 1 370 ? -1.638 -9.001 -22.724 1.00 88.19 370 PHE A N 1
ATOM 2949 C CA . PHE A 1 370 ? -1.884 -10.311 -23.344 1.00 88.19 370 PHE A CA 1
ATOM 2950 C C . PHE A 1 370 ? -1.387 -10.446 -24.795 1.00 88.19 370 PHE A C 1
ATOM 2952 O O . PHE A 1 370 ? -0.897 -11.514 -25.170 1.00 88.19 370 PHE A O 1
ATOM 2959 N N . GLN A 1 371 ? -1.470 -9.391 -25.609 1.00 87.00 371 GLN A N 1
ATOM 2960 C CA . GLN A 1 371 ? -1.243 -9.457 -27.061 1.00 87.00 371 GLN A CA 1
ATOM 2961 C C . GLN A 1 371 ? 0.234 -9.336 -27.481 1.00 87.00 371 GLN A C 1
ATOM 2963 O O . GLN A 1 371 ? 0.555 -9.588 -28.639 1.00 87.00 371 GLN A O 1
ATOM 2968 N N . TRP A 1 372 ? 1.170 -9.045 -26.564 1.00 86.69 372 TRP A N 1
ATOM 2969 C CA . TRP A 1 372 ? 2.603 -8.931 -26.903 1.00 86.69 372 TRP A CA 1
ATOM 2970 C C . TRP A 1 372 ? 3.189 -10.182 -27.570 1.00 86.69 372 TRP A C 1
ATOM 2972 O O . TRP A 1 372 ? 4.098 -10.056 -28.381 1.00 86.69 372 TRP A O 1
ATOM 2982 N N . ASN A 1 373 ? 2.643 -11.377 -27.311 1.00 85.44 373 ASN A N 1
ATOM 2983 C CA . ASN A 1 373 ? 3.041 -12.591 -28.036 1.00 85.44 373 ASN A CA 1
ATOM 2984 C C . ASN A 1 373 ? 2.819 -12.449 -29.551 1.00 85.44 373 ASN A C 1
ATOM 2986 O O . ASN A 1 373 ? 3.707 -12.794 -30.321 1.00 85.44 373 ASN A O 1
ATOM 2990 N N . GLN A 1 374 ? 1.657 -11.928 -29.962 1.00 85.06 374 GLN A N 1
ATOM 2991 C CA . GLN A 1 374 ? 1.289 -11.748 -31.371 1.00 85.06 374 GLN A CA 1
ATOM 2992 C C . GLN A 1 374 ? 2.182 -10.688 -32.024 1.00 85.06 374 GLN A C 1
ATOM 2994 O O . GLN A 1 374 ? 2.758 -10.935 -33.079 1.00 85.06 374 GLN A O 1
ATOM 2999 N N . PHE A 1 375 ? 2.393 -9.561 -31.333 1.00 85.50 375 PHE A N 1
ATOM 3000 C CA . PHE A 1 375 ? 3.343 -8.527 -31.751 1.00 85.50 375 PHE A CA 1
ATOM 3001 C C . PHE A 1 375 ? 4.760 -9.084 -31.957 1.00 85.50 375 PHE A C 1
ATOM 3003 O O . PHE A 1 375 ? 5.404 -8.768 -32.953 1.00 85.50 375 PHE A O 1
ATOM 3010 N N . HIS A 1 376 ? 5.260 -9.938 -31.056 1.00 83.44 376 HIS A N 1
ATOM 3011 C CA . HIS A 1 376 ? 6.579 -10.547 -31.236 1.00 83.44 376 HIS A CA 1
ATOM 3012 C C . HIS A 1 376 ? 6.642 -11.503 -32.421 1.00 83.44 376 HIS A C 1
ATOM 3014 O O . HIS A 1 376 ? 7.654 -11.484 -33.110 1.00 83.44 376 HIS A O 1
ATOM 3020 N N . SER A 1 377 ? 5.600 -12.302 -32.674 1.00 84.69 377 SER A N 1
ATOM 3021 C CA . SER A 1 377 ? 5.539 -13.148 -33.871 1.00 84.69 377 SER A CA 1
ATOM 3022 C C . SER A 1 377 ? 5.660 -12.303 -35.142 1.00 84.69 377 SER A C 1
ATOM 3024 O O . SER A 1 377 ? 6.574 -12.541 -35.925 1.00 84.69 377 SER A O 1
ATOM 3026 N N . MET A 1 378 ? 4.852 -11.245 -35.273 1.00 82.69 378 MET A N 1
ATOM 3027 C CA . MET A 1 378 ? 4.911 -10.321 -36.417 1.00 82.69 378 MET A CA 1
ATOM 3028 C C . MET A 1 378 ? 6.298 -9.679 -36.594 1.00 82.69 378 MET A C 1
ATOM 3030 O O . MET A 1 378 ? 6.852 -9.676 -37.686 1.00 82.69 378 MET A O 1
ATOM 3034 N N . VAL A 1 379 ? 6.889 -9.160 -35.511 1.00 81.81 379 VAL A N 1
ATOM 3035 C CA . VAL A 1 379 ? 8.199 -8.475 -35.538 1.00 81.81 379 VAL A CA 1
ATOM 3036 C C . VAL A 1 379 ? 9.374 -9.443 -35.780 1.00 81.81 379 VAL A C 1
ATOM 3038 O O . VAL A 1 379 ? 10.460 -9.016 -36.165 1.00 81.81 379 VAL A O 1
ATOM 3041 N N . LEU A 1 380 ? 9.198 -10.749 -35.558 1.00 77.94 380 LEU A N 1
ATOM 3042 C CA . LEU A 1 380 ? 10.239 -11.763 -35.771 1.00 77.94 380 LEU A CA 1
ATOM 3043 C C . LEU A 1 380 ? 10.208 -12.410 -37.162 1.00 77.94 380 LEU A C 1
ATOM 3045 O O . LEU A 1 380 ? 11.221 -12.974 -37.581 1.00 77.94 380 LEU A O 1
ATOM 3049 N N . GLU A 1 381 ? 9.098 -12.312 -37.895 1.00 77.81 381 GLU A N 1
ATOM 3050 C CA . GLU A 1 381 ? 8.989 -12.843 -39.262 1.00 77.81 381 GLU A CA 1
ATOM 3051 C C . GLU A 1 381 ? 9.952 -12.151 -40.251 1.00 77.81 381 GLU A C 1
ATOM 3053 O O . GLU A 1 381 ? 10.385 -12.780 -41.218 1.00 77.81 381 GLU A O 1
ATOM 3058 N N . ASP A 1 382 ? 10.403 -10.925 -39.948 1.00 67.38 382 ASP A N 1
ATOM 3059 C CA . ASP A 1 382 ? 11.365 -10.137 -40.745 1.00 67.38 382 ASP A CA 1
ATOM 3060 C C . ASP A 1 382 ? 12.854 -10.544 -40.558 1.00 67.38 382 ASP A C 1
ATOM 3062 O O . ASP A 1 382 ? 13.774 -9.870 -41.014 1.00 67.38 382 ASP A O 1
ATOM 3066 N N . LYS A 1 383 ? 13.133 -11.674 -39.886 1.00 58.25 383 LYS A N 1
ATOM 3067 C CA . LYS A 1 383 ? 14.434 -12.400 -39.859 1.00 58.25 383 LYS A CA 1
ATOM 3068 C C . LYS A 1 383 ? 15.711 -11.648 -39.420 1.00 58.25 383 LYS A C 1
ATOM 3070 O O . LYS A 1 383 ? 16.779 -12.260 -39.433 1.00 58.25 383 LYS A O 1
ATOM 3075 N N . MET A 1 384 ? 15.658 -10.377 -39.020 1.00 56.88 384 MET A N 1
ATOM 3076 C CA . MET A 1 384 ? 16.870 -9.551 -38.860 1.00 56.88 384 MET A CA 1
ATOM 3077 C C . MET A 1 384 ? 17.581 -9.583 -37.489 1.00 56.88 384 MET A C 1
ATOM 3079 O O . MET A 1 384 ? 18.729 -9.147 -37.443 1.00 56.88 384 MET A O 1
ATOM 3083 N N . ASP A 1 385 ? 16.988 -10.089 -36.394 1.00 55.34 385 ASP A N 1
ATOM 3084 C CA . ASP A 1 385 ? 17.598 -9.982 -35.047 1.00 55.34 385 ASP A CA 1
ATOM 3085 C C . ASP A 1 385 ? 17.537 -11.254 -34.176 1.00 55.34 385 ASP A C 1
ATOM 3087 O O . ASP A 1 385 ? 16.473 -11.679 -33.721 1.00 55.34 385 ASP A O 1
ATOM 3091 N N . HIS A 1 386 ? 18.720 -11.744 -33.789 1.00 63.12 386 HIS A N 1
ATOM 3092 C CA . HIS A 1 386 ? 18.950 -12.768 -32.753 1.00 63.12 386 HIS A CA 1
ATOM 3093 C C . HIS A 1 386 ? 18.862 -12.220 -31.304 1.00 63.12 386 HIS A C 1
ATOM 3095 O O . HIS A 1 386 ? 19.312 -12.861 -30.358 1.00 63.12 386 HIS A O 1
ATOM 3101 N N . ASP A 1 387 ? 18.292 -11.026 -31.089 1.00 61.53 387 ASP A N 1
ATOM 3102 C CA . ASP A 1 387 ? 18.327 -10.323 -29.791 1.00 61.53 387 ASP A CA 1
ATOM 3103 C C . ASP A 1 387 ? 17.636 -11.093 -28.626 1.00 61.53 387 ASP A C 1
ATOM 3105 O O . ASP A 1 387 ? 17.913 -10.811 -27.458 1.00 61.53 387 ASP A O 1
ATOM 3109 N N . ASP A 1 388 ? 16.789 -12.098 -28.901 1.00 60.09 388 ASP A N 1
ATOM 3110 C CA . ASP A 1 388 ? 16.192 -12.966 -27.862 1.00 60.09 388 ASP A CA 1
ATOM 3111 C C . ASP A 1 388 ? 17.172 -14.004 -27.284 1.00 60.09 388 ASP A C 1
ATOM 3113 O O . ASP A 1 388 ? 16.936 -14.531 -26.186 1.00 60.09 388 ASP A O 1
ATOM 3117 N N . ASP A 1 389 ? 18.298 -14.267 -27.954 1.00 61.56 389 ASP A N 1
ATOM 3118 C CA . ASP A 1 389 ? 19.368 -15.139 -27.450 1.00 61.56 389 ASP A CA 1
ATOM 3119 C C . ASP A 1 389 ? 20.105 -14.508 -26.255 1.00 61.56 389 ASP A C 1
ATOM 3121 O O . ASP A 1 389 ? 20.700 -15.220 -25.447 1.00 61.56 389 ASP A O 1
ATOM 3125 N N . PHE A 1 390 ? 19.997 -13.186 -26.060 1.00 69.81 390 PHE A N 1
ATOM 3126 C CA . PHE A 1 390 ? 20.530 -12.509 -24.872 1.00 69.81 390 PHE A CA 1
ATOM 3127 C C . PHE A 1 390 ? 19.727 -12.778 -23.593 1.00 69.81 390 PHE A C 1
ATOM 3129 O O . PHE A 1 390 ? 20.256 -12.585 -22.499 1.00 69.81 390 PHE A O 1
ATOM 3136 N N . ILE A 1 391 ? 18.469 -13.217 -23.700 1.00 86.38 391 ILE A N 1
ATOM 3137 C CA . ILE A 1 391 ? 17.618 -13.520 -22.544 1.00 86.38 391 ILE A CA 1
ATOM 3138 C C . ILE A 1 391 ? 17.795 -14.999 -22.196 1.00 86.38 391 ILE A C 1
ATOM 3140 O O . ILE A 1 391 ? 17.033 -15.853 -22.651 1.00 86.38 391 ILE A O 1
ATOM 3144 N N . THR A 1 392 ? 18.805 -15.311 -21.385 1.00 87.94 392 THR A N 1
ATOM 3145 C CA . THR A 1 392 ? 19.063 -16.677 -20.904 1.00 87.94 392 THR A CA 1
ATOM 3146 C C . THR A 1 392 ? 18.694 -16.849 -19.431 1.00 87.94 392 THR A C 1
ATOM 3148 O O . THR A 1 392 ? 18.625 -15.886 -18.657 1.00 87.94 392 THR A O 1
ATOM 3151 N N . SER A 1 393 ? 18.510 -18.103 -19.017 1.00 89.50 393 SER A N 1
ATOM 3152 C CA . SER A 1 393 ? 18.682 -18.489 -17.617 1.00 89.50 393 SER A CA 1
ATOM 3153 C C . SER A 1 393 ? 20.131 -18.237 -17.165 1.00 89.50 393 SER A C 1
ATOM 3155 O O . SER A 1 393 ? 21.042 -18.070 -17.983 1.00 89.50 393 SER A O 1
ATOM 3157 N N . GLY A 1 394 ? 20.345 -18.158 -15.853 1.00 91.19 394 GLY A N 1
ATOM 3158 C CA . GLY A 1 394 ? 21.662 -17.951 -15.254 1.00 91.19 394 GLY A CA 1
ATOM 3159 C C . GLY A 1 394 ? 21.563 -17.432 -13.823 1.00 91.19 394 GLY A C 1
ATOM 3160 O O . GLY A 1 394 ? 20.465 -17.286 -13.291 1.00 91.19 394 GLY A O 1
ATOM 3161 N N . GLU A 1 395 ? 22.714 -17.095 -13.240 1.00 91.44 395 GLU A N 1
ATOM 3162 C CA . GLU A 1 395 ? 22.884 -16.675 -11.834 1.00 91.44 395 GLU A CA 1
ATOM 3163 C C . GLU A 1 395 ? 21.919 -15.564 -11.375 1.00 91.44 395 GLU A C 1
ATOM 3165 O O . GLU A 1 395 ? 21.564 -15.488 -10.206 1.00 91.44 395 GLU A O 1
ATOM 3170 N N . TRP A 1 396 ? 21.454 -14.698 -12.283 1.00 93.06 396 TRP A N 1
ATOM 3171 C CA . TRP A 1 396 ? 20.492 -13.642 -11.949 1.00 93.06 396 TRP A CA 1
ATOM 3172 C C . TRP A 1 396 ? 19.134 -14.174 -11.453 1.00 93.06 396 TRP A C 1
ATOM 3174 O O . TRP A 1 396 ? 18.452 -13.468 -10.713 1.00 93.06 396 TRP A O 1
ATOM 3184 N N . LEU A 1 397 ? 18.742 -15.395 -11.837 1.00 92.94 397 LEU A N 1
ATOM 3185 C CA . LEU A 1 397 ? 17.514 -16.040 -11.359 1.00 92.94 397 LEU A CA 1
ATOM 3186 C C . LEU A 1 397 ? 17.642 -16.545 -9.917 1.00 92.94 397 LEU A C 1
ATOM 3188 O O . LEU A 1 397 ? 16.631 -16.644 -9.228 1.00 92.94 397 LEU A O 1
ATOM 3192 N N . GLU A 1 398 ? 18.858 -16.796 -9.423 1.00 90.62 398 GLU A N 1
ATOM 3193 C CA . GLU A 1 398 ? 19.075 -17.270 -8.049 1.00 90.62 398 GLU A CA 1
ATOM 3194 C C . GLU A 1 398 ? 18.558 -16.259 -7.011 1.00 90.62 398 GLU A C 1
ATOM 3196 O O . GLU A 1 398 ? 18.077 -16.655 -5.955 1.00 90.62 398 GLU A O 1
ATOM 3201 N N . GLU A 1 399 ? 18.570 -14.958 -7.320 1.00 89.56 399 GLU A N 1
ATOM 3202 C CA . GLU A 1 399 ? 18.000 -13.900 -6.464 1.00 89.56 399 GLU A CA 1
ATOM 3203 C C . GLU A 1 399 ? 16.463 -13.886 -6.439 1.00 89.56 399 GLU A C 1
ATOM 3205 O O .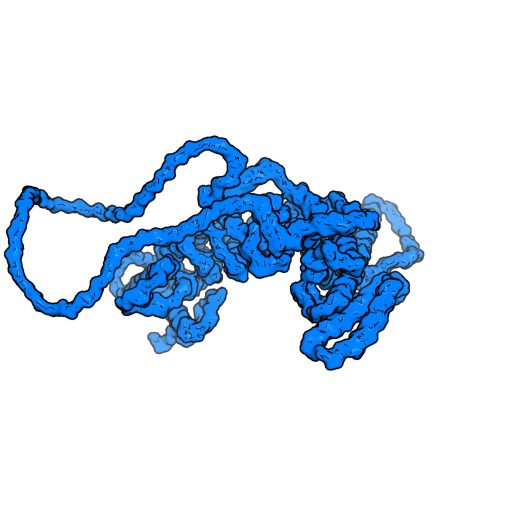 GLU A 1 399 ? 15.877 -13.389 -5.479 1.00 89.56 399 GLU A O 1
ATOM 3210 N N . PHE A 1 400 ? 15.804 -14.450 -7.456 1.00 88.50 400 PHE A N 1
ATOM 3211 C CA . PHE A 1 400 ? 14.358 -14.699 -7.446 1.00 88.50 400 PHE A CA 1
ATOM 3212 C C . PHE A 1 400 ? 14.012 -16.001 -6.711 1.00 88.50 400 PHE A C 1
ATOM 3214 O O . PHE A 1 400 ? 12.967 -16.092 -6.070 1.00 88.50 400 PHE A O 1
ATOM 3221 N N . THR A 1 401 ? 14.903 -16.994 -6.756 1.00 88.25 401 THR A N 1
ATOM 3222 C CA . THR A 1 401 ? 14.787 -18.237 -5.976 1.00 88.25 401 THR A CA 1
ATOM 3223 C C . THR A 1 401 ? 15.099 -18.016 -4.488 1.00 88.25 401 THR A C 1
ATOM 3225 O O . THR A 1 401 ? 14.526 -18.699 -3.636 1.00 88.25 401 THR A O 1
ATOM 3228 N N . LYS A 1 402 ? 15.910 -17.003 -4.144 1.00 87.56 402 LYS A N 1
ATOM 3229 C CA . LYS A 1 402 ? 15.946 -16.366 -2.813 1.00 87.56 402 LYS A CA 1
ATOM 3230 C C . LYS A 1 402 ? 14.640 -15.605 -2.584 1.00 87.56 402 LYS A C 1
ATOM 3232 O O . LYS A 1 402 ? 14.552 -14.389 -2.715 1.00 87.56 402 LYS A O 1
ATOM 3237 N N . ARG A 1 403 ? 13.600 -16.374 -2.287 1.00 76.50 403 ARG A N 1
ATOM 3238 C CA . ARG A 1 403 ? 12.207 -15.952 -2.098 1.00 76.50 403 ARG A CA 1
ATOM 3239 C C . ARG A 1 403 ? 12.022 -14.898 -0.990 1.00 76.50 403 ARG A C 1
ATOM 3241 O O . ARG A 1 403 ? 11.064 -14.136 -1.018 1.00 76.50 403 ARG A O 1
ATOM 3248 N N . ASP A 1 404 ? 12.956 -14.817 -0.050 1.00 78.06 404 ASP A N 1
ATOM 3249 C CA . ASP A 1 404 ? 13.064 -13.811 1.012 1.00 78.06 404 ASP A CA 1
ATOM 3250 C C . ASP A 1 404 ? 13.842 -12.538 0.603 1.00 78.06 404 ASP A C 1
ATOM 3252 O O . ASP A 1 404 ? 14.028 -11.631 1.418 1.00 78.06 404 ASP A O 1
ATOM 3256 N N . SER A 1 405 ? 14.304 -12.433 -0.650 1.00 87.56 405 SER A N 1
ATOM 3257 C CA . SER A 1 405 ? 15.109 -11.300 -1.105 1.00 87.56 405 SER A CA 1
ATOM 3258 C C . SER A 1 405 ? 14.301 -10.004 -1.229 1.00 87.56 405 SER A C 1
ATOM 3260 O O . SER A 1 405 ? 13.158 -9.967 -1.689 1.00 87.56 405 SER A O 1
ATOM 3262 N N . MET A 1 406 ? 14.957 -8.882 -0.911 1.00 93.69 406 MET A N 1
ATOM 3263 C CA . MET A 1 406 ? 14.429 -7.534 -1.159 1.00 93.69 406 MET A CA 1
ATOM 3264 C C . MET A 1 406 ? 14.033 -7.329 -2.633 1.00 93.69 406 MET A C 1
ATOM 3266 O O . MET A 1 406 ? 13.102 -6.579 -2.916 1.00 93.69 406 MET A O 1
ATOM 3270 N N . LEU A 1 407 ? 14.716 -7.988 -3.579 1.00 94.81 407 LEU A N 1
ATOM 3271 C CA . LEU A 1 407 ? 14.379 -7.897 -5.000 1.00 94.81 407 LEU A CA 1
ATOM 3272 C C . LEU A 1 407 ? 13.021 -8.536 -5.309 1.00 94.81 407 LEU A C 1
ATOM 3274 O O . LEU A 1 407 ? 12.265 -7.955 -6.084 1.00 94.81 407 LEU A O 1
ATOM 3278 N N . TYR A 1 408 ? 12.707 -9.692 -4.718 1.00 95.31 408 TYR A N 1
ATOM 3279 C CA . TYR A 1 408 ? 11.456 -10.401 -4.982 1.00 95.31 408 TYR A CA 1
ATOM 3280 C C . TYR A 1 408 ? 10.230 -9.574 -4.566 1.00 95.31 408 TYR A C 1
ATOM 3282 O O . TYR A 1 408 ? 9.324 -9.368 -5.374 1.00 95.31 408 TYR A O 1
ATOM 3290 N N . PHE A 1 409 ? 10.241 -9.008 -3.355 1.00 96.38 409 PHE A N 1
ATOM 3291 C CA . PHE A 1 409 ? 9.151 -8.149 -2.878 1.00 96.38 409 PHE A CA 1
ATOM 3292 C C . PHE A 1 409 ? 9.013 -6.860 -3.700 1.00 96.38 409 PHE A C 1
ATOM 3294 O O . PHE A 1 409 ? 7.905 -6.496 -4.090 1.00 96.38 409 PHE A O 1
ATOM 3301 N N . LEU A 1 410 ? 10.131 -6.206 -4.046 1.00 97.00 410 LEU A N 1
ATOM 3302 C CA . LEU A 1 410 ? 10.113 -5.033 -4.929 1.00 97.00 410 LEU A CA 1
ATOM 3303 C C . LEU A 1 410 ? 9.586 -5.372 -6.333 1.00 97.00 410 LEU A C 1
ATOM 3305 O O . LEU A 1 410 ? 8.888 -4.560 -6.935 1.00 97.00 410 LEU A O 1
ATOM 3309 N N . PHE A 1 411 ? 9.908 -6.555 -6.865 1.00 97.62 411 PHE A N 1
ATOM 3310 C CA . PHE A 1 411 ? 9.403 -7.021 -8.156 1.00 97.62 411 PHE A CA 1
ATOM 3311 C C . PHE A 1 411 ? 7.888 -7.226 -8.136 1.00 97.62 411 PHE A C 1
ATOM 3313 O O . PHE A 1 411 ? 7.220 -6.731 -9.039 1.00 97.62 411 PHE A O 1
ATOM 3320 N N . LEU A 1 412 ? 7.341 -7.907 -7.125 1.00 97.19 412 LEU A N 1
ATOM 3321 C CA . LEU A 1 412 ? 5.895 -8.122 -7.010 1.00 97.19 412 LEU A CA 1
ATOM 3322 C C . LEU A 1 412 ? 5.128 -6.803 -6.861 1.00 97.19 412 LEU A C 1
ATOM 3324 O O . LEU A 1 412 ? 4.127 -6.588 -7.543 1.00 97.19 412 LEU A O 1
ATOM 3328 N N . ASP A 1 413 ? 5.631 -5.900 -6.021 1.00 97.62 413 ASP A N 1
ATOM 3329 C CA . ASP A 1 413 ? 5.081 -4.559 -5.836 1.00 97.62 413 ASP A CA 1
ATOM 3330 C C . ASP A 1 413 ? 5.029 -3.774 -7.165 1.00 97.62 413 ASP A C 1
ATOM 3332 O O . ASP A 1 413 ? 3.971 -3.300 -7.589 1.00 97.62 413 ASP A O 1
ATOM 3336 N N . GLU A 1 414 ? 6.149 -3.700 -7.892 1.00 97.56 414 GLU A N 1
ATOM 3337 C CA . GLU A 1 414 ? 6.204 -3.016 -9.191 1.00 97.56 414 GLU A CA 1
ATOM 3338 C C . GLU A 1 414 ? 5.447 -3.769 -10.307 1.00 97.56 414 GLU A C 1
ATOM 3340 O O . GLU A 1 414 ? 4.965 -3.134 -11.246 1.00 97.56 414 GLU A O 1
ATOM 3345 N N . TRP A 1 415 ? 5.250 -5.088 -10.195 1.00 97.69 415 TRP A N 1
ATOM 3346 C CA . TRP A 1 415 ? 4.405 -5.887 -11.093 1.00 97.69 415 TRP A CA 1
ATOM 3347 C C . TRP A 1 415 ? 2.920 -5.535 -10.936 1.00 97.69 415 TRP A C 1
ATOM 3349 O O . TRP A 1 415 ? 2.268 -5.216 -11.933 1.00 97.69 415 TRP A O 1
ATOM 3359 N N . VAL A 1 416 ? 2.398 -5.464 -9.703 1.00 97.25 416 VAL A N 1
ATOM 3360 C CA . VAL A 1 416 ? 1.020 -4.993 -9.442 1.00 97.25 416 VAL A CA 1
ATOM 3361 C C . VAL A 1 416 ? 0.844 -3.543 -9.900 1.00 97.25 416 VAL A C 1
ATOM 3363 O O . VAL A 1 416 ? -0.138 -3.218 -10.574 1.00 97.25 416 VAL A O 1
ATOM 3366 N N . LYS A 1 417 ? 1.803 -2.662 -9.586 1.00 95.88 417 LYS A N 1
ATOM 3367 C CA . LYS A 1 417 ? 1.784 -1.260 -10.040 1.00 95.88 417 LYS A CA 1
ATOM 3368 C C . LYS A 1 417 ? 1.794 -1.141 -11.562 1.00 95.88 417 LYS A C 1
ATOM 3370 O O . LYS A 1 417 ? 1.110 -0.268 -12.092 1.00 95.88 417 LYS A O 1
ATOM 3375 N N . HIS A 1 418 ? 2.530 -2.001 -12.269 1.00 95.88 418 HIS A N 1
ATOM 3376 C CA . HIS A 1 418 ? 2.531 -2.014 -13.729 1.00 95.88 418 HIS A CA 1
ATOM 3377 C C . HIS A 1 418 ? 1.168 -2.428 -14.292 1.00 95.88 418 HIS A C 1
ATOM 3379 O O . HIS A 1 418 ? 0.654 -1.739 -15.170 1.00 95.88 418 HIS A O 1
ATOM 3385 N N . VAL A 1 419 ? 0.538 -3.474 -13.742 1.00 95.88 419 VAL A N 1
ATOM 3386 C CA . VAL A 1 419 ? -0.837 -3.855 -14.114 1.00 95.88 419 VAL A CA 1
ATOM 3387 C C . VAL A 1 419 ? -1.792 -2.675 -13.897 1.00 95.88 419 VAL A C 1
ATOM 3389 O O . VAL A 1 419 ? -2.476 -2.272 -14.836 1.00 95.88 419 VAL A O 1
ATOM 3392 N N . ARG A 1 420 ? -1.753 -2.027 -12.722 1.00 94.62 420 ARG A N 1
ATOM 3393 C CA . ARG A 1 420 ? -2.561 -0.830 -12.410 1.00 94.62 420 ARG A CA 1
ATOM 3394 C C . ARG A 1 420 ? -2.333 0.338 -13.362 1.00 94.62 420 ARG A C 1
ATOM 3396 O O . ARG A 1 420 ? -3.272 1.055 -13.703 1.00 94.62 420 ARG A O 1
ATOM 3403 N N . LEU A 1 421 ? -1.088 0.558 -13.770 1.00 92.31 421 LEU A N 1
ATOM 3404 C CA . LEU A 1 421 ? -0.740 1.604 -14.724 1.00 92.31 421 LEU A CA 1
ATOM 3405 C C . LEU A 1 421 ? -1.335 1.318 -16.108 1.00 92.31 421 LEU A C 1
ATOM 3407 O O . LEU A 1 421 ? -1.837 2.242 -16.740 1.00 92.31 421 LEU A O 1
ATOM 3411 N N . VAL A 1 422 ? -1.295 0.058 -16.546 1.00 90.81 422 VAL A N 1
ATOM 3412 C CA . VAL A 1 422 ? -1.748 -0.386 -17.872 1.00 90.81 422 VAL A CA 1
ATOM 3413 C C . VAL A 1 422 ? -3.273 -0.438 -17.997 1.00 90.81 422 VAL A C 1
ATOM 3415 O O . VAL A 1 422 ? -3.794 -0.136 -19.070 1.00 90.81 422 VAL A O 1
ATOM 3418 N N . THR A 1 423 ? -3.993 -0.814 -16.939 1.00 90.44 423 THR A N 1
ATOM 3419 C CA . THR A 1 423 ? -5.468 -0.857 -16.950 1.00 90.44 423 THR A CA 1
ATOM 3420 C C . THR A 1 423 ? -6.102 0.493 -16.636 1.00 90.44 423 THR A C 1
ATOM 3422 O O . THR A 1 423 ? -7.204 0.782 -17.090 1.00 90.44 423 THR A O 1
ATOM 3425 N N . GLY A 1 424 ? -5.420 1.344 -15.865 1.00 90.38 424 GLY A N 1
ATOM 3426 C CA . GLY A 1 424 ? -5.970 2.626 -15.446 1.00 90.38 424 GLY A CA 1
ATOM 3427 C C . GLY A 1 424 ? -7.202 2.441 -14.561 1.00 90.38 424 GLY A C 1
ATOM 3428 O O . GLY A 1 424 ? -7.137 1.760 -13.539 1.00 90.38 424 GLY A O 1
ATOM 3429 N N . ASP A 1 425 ? -8.315 3.057 -14.944 1.00 81.50 425 ASP A N 1
ATOM 3430 C CA . ASP A 1 425 ? -9.495 3.188 -14.083 1.00 81.50 425 ASP A CA 1
ATOM 3431 C C . ASP A 1 425 ? -10.305 1.879 -13.980 1.00 81.50 425 ASP A C 1
ATOM 3433 O O . ASP A 1 425 ? -11.000 1.654 -12.991 1.00 81.50 425 ASP A O 1
ATOM 3437 N N . SER A 1 426 ? -10.142 0.954 -14.935 1.00 84.19 426 SER A N 1
ATOM 3438 C CA . SER A 1 426 ? -10.732 -0.395 -14.886 1.00 84.19 426 SER A CA 1
ATOM 3439 C C . SER A 1 426 ? -10.006 -1.357 -13.938 1.00 84.19 426 SER A C 1
ATOM 3441 O O . SER A 1 426 ? -10.413 -2.510 -13.820 1.00 84.19 426 SER A O 1
ATOM 3443 N N . PHE A 1 427 ? -8.950 -0.916 -13.242 1.00 86.00 427 PHE A N 1
ATOM 3444 C CA . PHE A 1 427 ? -8.140 -1.757 -12.349 1.00 86.00 427 PHE A CA 1
ATOM 3445 C C . PHE A 1 427 ? -8.959 -2.543 -11.315 1.00 86.00 427 PHE A C 1
ATOM 3447 O O . PHE A 1 427 ? -8.606 -3.663 -10.943 1.00 86.00 427 PHE A O 1
ATOM 3454 N N . ASN A 1 428 ? -10.079 -1.976 -10.867 1.00 86.00 428 ASN A N 1
ATOM 3455 C CA . ASN A 1 428 ? -10.940 -2.628 -9.891 1.00 86.00 428 ASN A CA 1
ATOM 3456 C C . ASN A 1 428 ? -11.713 -3.835 -10.449 1.00 86.00 428 ASN A C 1
ATOM 3458 O O . ASN A 1 428 ? -12.138 -4.662 -9.643 1.00 86.00 428 ASN A O 1
ATOM 3462 N N . ASN A 1 429 ? -11.817 -3.957 -11.778 1.00 87.06 429 ASN A N 1
ATOM 3463 C CA . ASN A 1 429 ? -12.578 -4.975 -12.510 1.00 87.06 429 ASN A CA 1
ATOM 3464 C C . ASN A 1 429 ? -11.691 -6.095 -13.094 1.00 87.06 429 ASN A C 1
ATOM 3466 O O . ASN A 1 429 ? -12.190 -6.949 -13.823 1.00 87.06 429 ASN A O 1
ATOM 3470 N N . ILE A 1 430 ? -10.381 -6.089 -12.820 1.00 91.50 430 ILE A N 1
ATOM 3471 C CA . ILE A 1 430 ? -9.453 -7.104 -13.334 1.00 91.50 430 ILE A CA 1
ATOM 3472 C C . ILE A 1 430 ? -9.742 -8.464 -12.694 1.00 91.50 430 ILE A C 1
ATOM 3474 O O . ILE A 1 430 ? -9.643 -8.612 -11.474 1.00 91.50 430 ILE A O 1
ATOM 3478 N N . ASP A 1 431 ? -9.963 -9.488 -13.521 1.00 91.31 431 ASP A N 1
ATOM 3479 C CA . ASP A 1 431 ? -9.848 -10.878 -13.080 1.00 91.31 431 ASP A CA 1
ATOM 3480 C C . ASP A 1 431 ? -8.365 -11.260 -12.964 1.00 91.31 431 ASP A C 1
ATOM 3482 O O . ASP A 1 431 ? -7.726 -11.719 -13.919 1.00 91.31 431 ASP A O 1
ATOM 3486 N N . TRP A 1 432 ? -7.807 -11.075 -11.768 1.00 93.31 432 TRP A N 1
ATOM 3487 C CA . TRP A 1 432 ? -6.407 -11.377 -11.470 1.00 93.31 432 TRP A CA 1
ATOM 3488 C C . TRP A 1 432 ? -6.015 -12.827 -11.758 1.00 93.31 432 TRP A C 1
ATOM 3490 O O . TRP A 1 432 ? -4.865 -13.077 -12.118 1.00 93.31 432 TRP A O 1
ATOM 3500 N N . SER A 1 433 ? -6.959 -13.773 -11.706 1.00 91.31 433 SER A N 1
ATOM 3501 C CA . SER A 1 433 ? -6.693 -15.188 -11.995 1.00 91.31 433 SER A CA 1
ATOM 3502 C C . SER A 1 433 ? -6.290 -15.451 -13.454 1.00 91.31 433 SER A C 1
ATOM 3504 O O . SER A 1 433 ? -5.670 -16.485 -13.736 1.00 91.31 433 SER A O 1
ATOM 3506 N N . THR A 1 434 ? -6.602 -14.507 -14.356 1.00 91.12 434 THR A N 1
ATOM 3507 C CA . THR A 1 434 ? -6.200 -14.495 -15.774 1.00 91.12 434 THR A CA 1
ATOM 3508 C C . THR A 1 434 ? -4.836 -13.843 -16.011 1.00 91.12 434 THR A C 1
ATOM 3510 O O . THR A 1 434 ? -4.195 -14.109 -17.032 1.00 91.12 434 THR A O 1
ATOM 3513 N N . ILE A 1 435 ? -4.363 -13.000 -15.086 1.00 93.31 435 ILE A N 1
ATOM 3514 C CA . ILE A 1 435 ? -3.132 -12.227 -15.258 1.00 93.31 435 ILE A CA 1
ATOM 3515 C C . ILE A 1 435 ? -1.923 -13.166 -15.221 1.00 93.31 435 ILE A C 1
ATOM 3517 O O . ILE A 1 435 ? -1.722 -13.968 -14.304 1.00 93.31 435 ILE A O 1
ATOM 3521 N N . ARG A 1 436 ? -1.081 -13.066 -16.250 1.00 90.88 436 ARG A N 1
ATOM 3522 C CA . ARG A 1 436 ? 0.040 -13.984 -16.458 1.00 90.88 436 ARG A CA 1
ATOM 3523 C C . ARG A 1 436 ? 1.042 -13.925 -15.298 1.00 90.88 436 ARG A C 1
ATOM 3525 O O . ARG A 1 436 ? 1.550 -12.861 -14.963 1.00 90.88 436 ARG A O 1
ATOM 3532 N N . GLY A 1 437 ? 1.345 -15.084 -14.713 1.00 92.56 437 GLY A N 1
ATOM 3533 C CA . GLY A 1 437 ? 2.234 -15.223 -13.551 1.00 92.56 437 GLY A CA 1
ATOM 3534 C C . GLY A 1 437 ? 1.530 -15.185 -12.189 1.00 92.56 437 GLY A C 1
ATOM 3535 O O . GLY A 1 437 ? 2.065 -15.752 -11.240 1.00 92.56 437 GLY A O 1
ATOM 3536 N N . PHE A 1 438 ? 0.310 -14.639 -12.089 1.00 94.56 438 PHE A N 1
ATOM 3537 C CA . PHE A 1 438 ? -0.429 -14.485 -10.824 1.00 94.56 438 PHE A CA 1
ATOM 3538 C C . PHE A 1 438 ? -0.504 -15.782 -10.000 1.00 94.56 438 PHE A C 1
ATOM 3540 O O . PHE A 1 438 ? -0.148 -15.794 -8.822 1.00 94.56 438 PHE A O 1
ATOM 3547 N N . ARG A 1 439 ? -0.868 -16.898 -10.649 1.00 91.56 439 ARG A N 1
ATOM 3548 C CA . ARG A 1 439 ? -0.998 -18.227 -10.019 1.00 91.56 439 ARG A CA 1
ATOM 3549 C C . ARG A 1 439 ? 0.307 -18.783 -9.429 1.00 91.56 439 ARG A C 1
ATOM 3551 O O . ARG A 1 439 ? 0.247 -19.619 -8.537 1.00 91.56 439 ARG A O 1
ATOM 3558 N N . ALA A 1 440 ? 1.468 -18.328 -9.903 1.00 92.31 440 ALA A N 1
ATOM 3559 C CA . ALA A 1 440 ? 2.767 -18.677 -9.324 1.00 92.31 440 ALA A CA 1
ATOM 3560 C C . ALA A 1 440 ? 3.207 -17.657 -8.262 1.00 92.31 440 ALA A C 1
ATOM 3562 O O . ALA A 1 440 ? 3.807 -18.022 -7.254 1.00 92.31 440 ALA A O 1
ATOM 3563 N N . PHE A 1 441 ? 2.898 -16.376 -8.477 1.00 94.75 441 PHE A N 1
ATOM 3564 C CA . PHE A 1 441 ? 3.338 -15.281 -7.619 1.00 94.75 441 PHE A CA 1
ATOM 3565 C C . PHE A 1 441 ? 2.581 -15.202 -6.290 1.00 94.75 441 PHE A C 1
ATOM 3567 O O . PHE A 1 441 ? 3.233 -15.001 -5.270 1.00 94.75 441 PHE A O 1
ATOM 3574 N N . VAL A 1 442 ? 1.257 -15.408 -6.257 1.00 93.44 442 VAL A N 1
ATOM 3575 C CA . VAL A 1 442 ? 0.490 -15.353 -4.995 1.00 93.44 442 VAL A CA 1
ATOM 3576 C C . VAL A 1 442 ? 0.915 -16.453 -4.013 1.00 93.44 442 VAL A C 1
ATOM 3578 O O . VAL A 1 442 ? 1.261 -16.103 -2.884 1.00 93.44 442 VAL A O 1
ATOM 3581 N N . PRO A 1 443 ? 0.976 -17.751 -4.385 1.00 93.50 443 PRO A N 1
ATOM 3582 C CA . PRO A 1 443 ? 1.375 -18.789 -3.435 1.00 93.50 443 PRO A CA 1
ATOM 3583 C C . PRO A 1 443 ? 2.827 -18.618 -2.992 1.00 93.50 443 PRO A C 1
ATOM 3585 O O . PRO A 1 443 ? 3.128 -18.746 -1.808 1.00 93.50 443 PRO A O 1
ATOM 3588 N N . ALA A 1 444 ? 3.728 -18.248 -3.911 1.00 93.94 444 ALA A N 1
ATOM 3589 C CA . ALA A 1 444 ? 5.110 -17.967 -3.550 1.00 93.94 444 ALA A CA 1
ATOM 3590 C C . ALA A 1 444 ? 5.217 -16.791 -2.567 1.00 93.94 444 ALA A C 1
ATOM 3592 O O . ALA A 1 444 ? 5.883 -16.937 -1.549 1.00 93.94 444 ALA A O 1
ATOM 3593 N N . PHE A 1 445 ? 4.492 -15.690 -2.779 1.00 95.50 445 PHE A N 1
ATOM 3594 C CA . PHE A 1 445 ? 4.417 -14.582 -1.823 1.00 95.50 445 PHE A CA 1
ATOM 3595 C C . PHE A 1 445 ? 3.901 -15.025 -0.442 1.00 95.50 445 PHE A C 1
ATOM 3597 O O . PHE A 1 445 ? 4.516 -14.691 0.572 1.00 95.50 445 PHE A O 1
ATOM 3604 N N . VAL A 1 446 ? 2.819 -15.813 -0.391 1.00 94.56 446 VAL A N 1
ATOM 3605 C CA . VAL A 1 446 ? 2.256 -16.363 0.858 1.00 94.56 446 VAL A CA 1
ATOM 3606 C C . VAL A 1 446 ? 3.290 -17.223 1.594 1.00 94.56 446 VAL A C 1
ATOM 3608 O O . VAL A 1 446 ? 3.478 -17.058 2.799 1.00 94.56 446 VAL A O 1
ATOM 3611 N N . TYR A 1 447 ? 4.043 -18.061 0.877 1.00 93.00 447 TYR A N 1
ATOM 3612 C CA . TYR A 1 447 ? 5.166 -18.829 1.425 1.00 93.00 447 TYR A CA 1
ATOM 3613 C C . TYR A 1 447 ? 6.293 -17.944 1.975 1.00 93.00 447 TYR A C 1
ATOM 3615 O O . TYR A 1 447 ? 6.776 -18.187 3.084 1.00 93.00 447 TYR A O 1
ATOM 3623 N N . CYS A 1 448 ? 6.705 -16.907 1.238 1.00 92.12 448 CYS A N 1
ATOM 3624 C CA . CYS A 1 448 ? 7.728 -15.959 1.690 1.00 92.12 448 CYS A CA 1
ATOM 3625 C C . CYS A 1 448 ? 7.301 -15.268 2.985 1.00 92.12 448 CYS A C 1
ATOM 3627 O O . CYS A 1 448 ? 8.072 -15.203 3.944 1.00 92.12 448 CYS A O 1
ATOM 3629 N N . MET A 1 449 ? 6.058 -14.787 3.025 1.00 92.12 449 MET A N 1
ATOM 3630 C CA . MET A 1 449 ? 5.475 -14.144 4.196 1.00 92.12 449 MET A CA 1
ATOM 3631 C C . MET A 1 449 ? 5.406 -15.124 5.373 1.00 92.12 449 MET A C 1
ATOM 3633 O O . MET A 1 449 ? 5.847 -14.773 6.463 1.00 92.12 449 MET A O 1
ATOM 3637 N N . ASN A 1 450 ? 4.989 -16.377 5.147 1.00 90.88 450 ASN A N 1
ATOM 3638 C CA . ASN A 1 450 ? 4.943 -17.398 6.196 1.00 90.88 450 ASN A CA 1
ATOM 3639 C C . ASN A 1 450 ? 6.333 -17.715 6.790 1.00 90.88 450 ASN A C 1
ATOM 3641 O O . ASN A 1 450 ? 6.472 -17.912 7.999 1.00 90.88 450 ASN A O 1
ATOM 3645 N N . LYS A 1 451 ? 7.380 -17.718 5.953 1.00 90.06 451 LYS A N 1
ATOM 3646 C CA . LYS A 1 451 ? 8.770 -17.944 6.383 1.00 90.06 451 LYS A CA 1
ATOM 3647 C C . LYS A 1 451 ? 9.458 -16.731 7.002 1.00 90.06 451 LYS A C 1
ATOM 3649 O O . LYS A 1 451 ? 10.422 -16.916 7.743 1.00 90.06 451 LYS A O 1
ATOM 3654 N N . THR A 1 452 ? 8.993 -15.517 6.724 1.00 87.12 452 THR A N 1
ATOM 3655 C CA . THR A 1 452 ? 9.587 -14.299 7.293 1.00 87.12 452 THR A CA 1
ATOM 3656 C C . THR A 1 452 ? 9.361 -14.261 8.811 1.00 87.12 452 THR A C 1
ATOM 3658 O O . THR A 1 452 ? 8.415 -14.854 9.328 1.00 87.12 452 THR A O 1
ATOM 3661 N N . SER A 1 453 ? 10.250 -13.613 9.563 1.00 79.94 453 SER A N 1
ATOM 3662 C CA . SER A 1 453 ? 10.044 -13.337 10.990 1.00 79.94 453 SER A CA 1
ATOM 3663 C C . SER A 1 453 ? 8.967 -12.261 11.205 1.00 79.94 453 SER A C 1
ATOM 3665 O O . SER A 1 453 ? 8.568 -11.562 10.279 1.00 79.94 453 SER A O 1
ATOM 3667 N N . ASN A 1 454 ? 8.544 -12.043 12.454 1.00 74.56 454 ASN A N 1
ATOM 3668 C CA . ASN A 1 454 ? 7.566 -10.996 12.805 1.00 74.56 454 ASN A CA 1
ATOM 3669 C C . ASN A 1 454 ? 8.020 -9.558 12.456 1.00 74.56 454 ASN A C 1
ATOM 3671 O O . ASN A 1 454 ? 7.235 -8.615 12.537 1.00 74.56 454 ASN A O 1
ATOM 3675 N N . THR A 1 455 ? 9.292 -9.357 12.106 1.00 81.69 455 THR A N 1
ATOM 3676 C CA . THR A 1 455 ? 9.848 -8.060 11.708 1.00 81.69 455 THR A CA 1
ATOM 3677 C C . THR A 1 455 ? 9.619 -7.814 10.219 1.00 81.69 455 THR A C 1
ATOM 3679 O O . THR A 1 455 ? 10.445 -8.189 9.385 1.00 81.69 455 THR A O 1
ATOM 3682 N N . PHE A 1 456 ? 8.515 -7.148 9.889 1.00 86.69 456 PHE A N 1
ATOM 3683 C CA . PHE A 1 456 ? 8.209 -6.755 8.516 1.00 86.69 456 PHE A CA 1
ATOM 3684 C C . PHE A 1 456 ? 9.222 -5.724 8.011 1.00 86.69 456 PHE A C 1
ATOM 3686 O O . PHE A 1 456 ? 9.348 -4.626 8.556 1.00 86.69 456 PHE A O 1
ATOM 3693 N N . THR A 1 457 ? 9.953 -6.077 6.952 1.00 91.38 457 THR A N 1
ATOM 3694 C CA . THR A 1 457 ? 10.765 -5.108 6.213 1.00 91.38 457 THR A CA 1
ATOM 3695 C C . THR A 1 457 ? 9.837 -4.155 5.464 1.00 91.38 457 THR A C 1
ATOM 3697 O O . THR A 1 457 ? 8.727 -4.528 5.081 1.00 91.38 457 THR A O 1
ATOM 3700 N N . LYS A 1 458 ? 10.293 -2.921 5.210 1.00 92.88 458 LYS A N 1
ATOM 3701 C CA . LYS A 1 458 ? 9.495 -1.958 4.441 1.00 92.88 458 LYS A CA 1
ATOM 3702 C C . LYS A 1 458 ? 9.100 -2.512 3.067 1.00 92.88 458 LYS A C 1
ATOM 3704 O O . LYS A 1 458 ? 7.983 -2.292 2.627 1.00 92.88 458 LYS A O 1
ATOM 3709 N N . ASP A 1 459 ? 9.993 -3.246 2.411 1.00 94.31 459 ASP A N 1
ATOM 3710 C CA . ASP A 1 459 ? 9.746 -3.777 1.069 1.00 94.31 459 ASP A CA 1
ATOM 3711 C C . ASP A 1 459 ? 8.720 -4.920 1.071 1.00 94.31 459 ASP A C 1
ATOM 3713 O O . ASP A 1 459 ? 7.867 -4.966 0.188 1.00 94.31 459 ASP A O 1
ATOM 3717 N N . LEU A 1 460 ? 8.725 -5.782 2.099 1.00 95.00 460 LEU A N 1
ATOM 3718 C CA . LEU A 1 460 ? 7.645 -6.750 2.322 1.00 95.00 460 LEU A CA 1
ATOM 3719 C C . LEU A 1 460 ? 6.323 -6.041 2.651 1.00 95.00 460 LEU A C 1
ATOM 3721 O O . LEU A 1 460 ? 5.276 -6.465 2.171 1.00 95.00 460 LEU A O 1
ATOM 3725 N N . GLN A 1 461 ? 6.352 -4.956 3.430 1.00 95.31 461 GLN A N 1
ATOM 3726 C CA . GLN A 1 461 ? 5.155 -4.177 3.744 1.00 95.31 461 GLN A CA 1
ATOM 3727 C C . GLN A 1 461 ? 4.559 -3.513 2.492 1.00 95.31 461 GLN A C 1
ATOM 3729 O O . GLN A 1 461 ? 3.387 -3.748 2.196 1.00 95.31 461 GLN A O 1
ATOM 3734 N N . ASP A 1 462 ? 5.360 -2.762 1.730 1.00 95.94 462 ASP A N 1
ATOM 3735 C CA . ASP A 1 462 ? 4.967 -2.130 0.462 1.00 95.94 462 ASP A CA 1
ATOM 3736 C C . ASP A 1 462 ? 4.396 -3.198 -0.510 1.00 95.94 462 ASP A C 1
ATOM 3738 O O . ASP A 1 462 ? 3.300 -3.032 -1.050 1.00 95.94 462 ASP A O 1
ATOM 3742 N N . CYS A 1 463 ? 5.066 -4.353 -0.636 1.00 97.38 463 CYS A N 1
ATOM 3743 C CA . CYS A 1 463 ? 4.592 -5.503 -1.415 1.00 97.38 463 CYS A CA 1
ATOM 3744 C C . CYS A 1 463 ? 3.262 -6.076 -0.906 1.00 97.38 463 CYS A C 1
ATOM 3746 O O . CYS A 1 463 ? 2.364 -6.324 -1.705 1.00 97.38 463 CYS A O 1
ATOM 3748 N N . SER A 1 464 ? 3.105 -6.289 0.402 1.00 97.19 464 SER A N 1
ATOM 3749 C CA . SER A 1 464 ? 1.877 -6.850 0.985 1.00 97.19 464 SER A CA 1
ATOM 3750 C C . SER A 1 464 ? 0.661 -5.942 0.765 1.00 97.19 464 SER A C 1
ATOM 3752 O O . SER A 1 464 ? -0.421 -6.426 0.447 1.00 97.19 464 SER A O 1
ATOM 3754 N N . CYS A 1 465 ? 0.846 -4.618 0.815 1.00 97.69 465 CYS A N 1
ATOM 3755 C CA . CYS A 1 465 ? -0.178 -3.660 0.407 1.00 97.69 465 CYS A CA 1
ATOM 3756 C C . CYS A 1 465 ? -0.546 -3.841 -1.074 1.00 97.69 465 CYS A C 1
ATOM 3758 O O . CYS A 1 465 ? -1.718 -4.011 -1.399 1.00 97.69 465 CYS A O 1
ATOM 3760 N N . SER A 1 466 ? 0.437 -3.887 -1.976 1.00 96.81 466 SER A N 1
ATOM 3761 C CA . SER A 1 466 ? 0.179 -4.134 -3.400 1.00 96.81 466 SER A CA 1
ATOM 3762 C C . SER A 1 466 ? -0.542 -5.471 -3.647 1.00 96.81 466 SER A C 1
ATOM 3764 O O . SER A 1 466 ? -1.502 -5.504 -4.414 1.00 96.81 466 SER A O 1
ATOM 3766 N N . MET A 1 467 ? -0.191 -6.551 -2.942 1.00 97.12 467 MET A N 1
ATOM 3767 C CA . MET A 1 467 ? -0.884 -7.843 -3.061 1.00 97.12 467 MET A CA 1
ATOM 3768 C C . MET A 1 467 ? -2.358 -7.786 -2.607 1.00 97.12 467 MET A C 1
ATOM 3770 O O . MET A 1 467 ? -3.199 -8.409 -3.257 1.00 97.12 467 MET A O 1
ATOM 3774 N N . LEU A 1 468 ? -2.712 -6.974 -1.601 1.00 96.38 468 LEU A N 1
ATOM 3775 C CA . LEU A 1 468 ? -4.113 -6.736 -1.198 1.00 96.38 468 LEU A CA 1
ATOM 3776 C C . LEU A 1 468 ? -4.964 -6.050 -2.284 1.00 96.38 468 LEU A C 1
ATOM 3778 O O . LEU A 1 468 ? -6.188 -6.161 -2.259 1.00 96.38 468 LEU A O 1
ATOM 3782 N N . LEU A 1 469 ? -4.356 -5.362 -3.262 1.00 94.69 469 LEU A N 1
ATOM 3783 C CA . LEU A 1 469 ? -5.095 -4.854 -4.429 1.00 94.69 469 LEU A CA 1
ATOM 3784 C C . LEU A 1 469 ? -5.494 -5.959 -5.413 1.00 94.69 469 LEU A C 1
ATOM 3786 O O . LEU A 1 469 ? -6.383 -5.723 -6.242 1.00 94.69 469 LEU A O 1
ATOM 3790 N N . THR A 1 470 ? -4.807 -7.104 -5.346 1.00 94.56 470 THR A N 1
ATOM 3791 C CA . THR A 1 470 ? -5.012 -8.259 -6.226 1.00 94.56 470 THR A CA 1
ATOM 3792 C C . THR A 1 470 ? -6.047 -9.223 -5.662 1.00 94.56 470 THR A C 1
ATOM 3794 O O . THR A 1 470 ? -6.945 -9.653 -6.379 1.00 94.56 470 THR A O 1
ATOM 3797 N N . GLU A 1 471 ? -5.968 -9.502 -4.362 1.00 92.75 471 GLU A N 1
ATOM 3798 C CA . GLU A 1 471 ? -6.890 -10.377 -3.648 1.00 92.75 471 GLU A CA 1
ATOM 3799 C C . GLU A 1 471 ? -7.046 -9.830 -2.210 1.00 92.75 471 GLU A C 1
ATOM 3801 O O . GLU A 1 471 ? -6.101 -9.905 -1.419 1.00 92.75 471 GLU A O 1
ATOM 3806 N N . PRO A 1 472 ? -8.190 -9.200 -1.869 1.00 93.75 472 PRO A N 1
ATOM 3807 C CA . PRO A 1 472 ? -8.407 -8.621 -0.541 1.00 93.75 472 PRO A CA 1
ATOM 3808 C C . PRO A 1 472 ? -8.595 -9.651 0.586 1.00 93.75 472 PRO A C 1
ATOM 3810 O O . PRO A 1 472 ? -8.346 -9.315 1.744 1.00 93.75 472 PRO A O 1
ATOM 3813 N N . GLY A 1 473 ? -9.010 -10.886 0.282 1.00 93.50 473 GLY A N 1
ATOM 3814 C CA . GLY A 1 473 ? -9.123 -12.019 1.216 1.00 93.50 473 GLY A CA 1
ATOM 3815 C C . GLY A 1 473 ? -7.817 -12.369 1.937 1.00 93.50 473 GLY A C 1
ATOM 3816 O O . GLY A 1 473 ? -7.851 -12.795 3.095 1.00 93.50 473 GLY A O 1
ATOM 3817 N N . LEU A 1 474 ? -6.664 -12.077 1.324 1.00 95.69 474 LEU A N 1
ATOM 3818 C CA . LEU A 1 474 ? -5.332 -12.173 1.925 1.00 95.69 474 LEU A CA 1
ATOM 3819 C C . LEU A 1 474 ? -5.227 -11.432 3.267 1.00 95.69 474 LEU A C 1
ATOM 3821 O O . LEU A 1 474 ? -4.409 -11.826 4.096 1.00 95.69 474 LEU A O 1
ATOM 3825 N N . ILE A 1 475 ? -6.073 -10.429 3.541 1.00 97.06 475 ILE A N 1
ATOM 3826 C CA . ILE A 1 475 ? -6.117 -9.749 4.845 1.00 97.06 475 ILE A CA 1
ATOM 3827 C C . ILE A 1 475 ? -6.373 -10.723 6.010 1.00 97.06 475 ILE A C 1
ATOM 3829 O O . ILE A 1 475 ? -5.800 -10.553 7.087 1.00 97.06 475 ILE A O 1
ATOM 3833 N N . ASN A 1 476 ? -7.154 -11.789 5.790 1.00 95.88 476 ASN A N 1
ATOM 3834 C CA . ASN A 1 476 ? -7.381 -12.836 6.786 1.00 95.88 476 ASN A CA 1
ATOM 3835 C C . ASN A 1 476 ? -6.078 -13.600 7.063 1.00 95.88 476 ASN A C 1
ATOM 3837 O O . ASN A 1 476 ? -5.668 -13.712 8.219 1.00 95.88 476 ASN A O 1
ATOM 3841 N N . PHE A 1 477 ? -5.379 -14.059 6.014 1.00 94.94 477 PHE A N 1
ATOM 3842 C CA . PHE A 1 477 ? -4.057 -14.687 6.151 1.00 94.94 477 PHE A CA 1
ATOM 3843 C C . PHE A 1 477 ? -3.076 -13.760 6.880 1.00 94.94 477 PHE A C 1
ATOM 3845 O O . PHE A 1 477 ? -2.369 -14.201 7.784 1.00 94.94 477 PHE A O 1
ATOM 3852 N N . TYR A 1 478 ? -3.074 -12.467 6.548 1.00 95.62 478 TYR A N 1
ATOM 3853 C CA . TYR A 1 478 ? -2.179 -11.473 7.142 1.00 95.62 478 TYR A CA 1
ATOM 3854 C C . TYR A 1 478 ? -2.422 -11.325 8.645 1.00 95.62 478 TYR A C 1
ATOM 3856 O O . TYR A 1 478 ? -1.467 -11.287 9.421 1.00 95.62 478 TYR A O 1
ATOM 3864 N N . PHE A 1 479 ? -3.685 -11.272 9.073 1.00 95.62 479 PHE A N 1
ATOM 3865 C CA . PHE A 1 479 ? -4.044 -11.147 10.486 1.00 95.62 479 PHE A CA 1
ATOM 3866 C C . PHE A 1 479 ? -3.755 -12.426 11.261 1.00 95.62 479 PHE A C 1
ATOM 3868 O O . PHE A 1 479 ? -3.152 -12.346 12.331 1.00 95.62 479 PHE A O 1
ATOM 3875 N N . HIS A 1 480 ? -4.117 -13.592 10.718 1.00 94.56 480 HIS A N 1
ATOM 3876 C CA . HIS A 1 480 ? -3.777 -14.887 11.316 1.00 94.56 480 HIS A CA 1
ATOM 3877 C C . HIS A 1 480 ? -2.259 -15.027 11.473 1.00 94.56 480 HIS A C 1
ATOM 3879 O O . HIS A 1 480 ? -1.782 -15.282 12.575 1.00 94.56 480 HIS A O 1
ATOM 3885 N N . HIS A 1 481 ? -1.484 -14.765 10.419 1.00 92.94 481 HIS A N 1
ATOM 3886 C CA . HIS A 1 481 ? -0.024 -14.835 10.465 1.00 92.94 481 HIS A CA 1
ATOM 3887 C C . HIS A 1 481 ? 0.586 -13.848 11.477 1.00 92.94 481 HIS A C 1
ATOM 3889 O O . HIS A 1 481 ? 1.433 -14.235 12.282 1.00 92.94 481 HIS A O 1
ATOM 3895 N N . MET A 1 482 ? 0.160 -12.581 11.456 1.00 94.75 482 MET A N 1
ATOM 3896 C CA . MET A 1 482 ? 0.702 -11.535 12.328 1.00 94.75 482 MET A CA 1
ATOM 3897 C C . MET A 1 482 ? 0.351 -11.785 13.800 1.00 94.75 482 MET A C 1
ATOM 3899 O O . MET A 1 482 ? 1.238 -11.831 14.656 1.00 94.75 482 MET A O 1
ATOM 3903 N N . PHE A 1 483 ? -0.934 -11.956 14.122 1.00 95.38 483 PHE A N 1
ATOM 3904 C CA . PHE A 1 483 ? -1.379 -12.028 15.513 1.00 95.38 483 PHE A CA 1
ATOM 3905 C C . PHE A 1 483 ? -1.051 -13.369 16.171 1.00 95.38 483 PHE A C 1
ATOM 3907 O O . PHE A 1 483 ? -0.636 -13.360 17.326 1.00 95.38 483 PHE A O 1
ATOM 3914 N N . SER A 1 484 ? -1.116 -14.506 15.463 1.00 94.19 484 SER A N 1
ATOM 3915 C CA . SER A 1 484 ? -0.746 -15.807 16.052 1.00 94.19 484 SER A CA 1
ATOM 3916 C C . SER A 1 484 ? 0.739 -15.927 16.413 1.00 94.19 484 SER A C 1
ATOM 3918 O O . SER A 1 484 ? 1.105 -16.837 17.154 1.00 94.19 484 SER A O 1
ATOM 3920 N N . ARG A 1 485 ? 1.599 -15.029 15.915 1.00 94.44 485 ARG A N 1
ATOM 3921 C CA . ARG A 1 485 ? 3.041 -15.006 16.220 1.00 94.44 485 ARG A CA 1
ATOM 3922 C C . ARG A 1 485 ? 3.448 -13.840 17.124 1.00 94.44 485 ARG A C 1
ATOM 3924 O O . ARG A 1 485 ? 4.592 -13.801 17.572 1.00 94.44 485 ARG A O 1
ATOM 3931 N N . THR A 1 486 ? 2.543 -12.900 17.402 1.00 95.62 486 THR A N 1
ATOM 3932 C CA . THR A 1 486 ? 2.815 -11.714 18.225 1.00 95.62 486 THR A CA 1
ATOM 3933 C C . THR A 1 486 ? 2.569 -12.023 19.700 1.00 95.62 486 THR A C 1
ATOM 3935 O O . THR A 1 486 ? 1.447 -12.313 20.105 1.00 95.62 486 THR A O 1
ATOM 3938 N N . ASN A 1 487 ? 3.610 -11.921 20.527 1.00 95.31 487 ASN A N 1
ATOM 3939 C CA . ASN A 1 487 ? 3.462 -12.015 21.977 1.00 95.31 487 ASN A CA 1
ATOM 3940 C C . ASN A 1 487 ? 2.876 -10.704 22.524 1.00 95.31 487 ASN A C 1
ATOM 3942 O O . ASN A 1 487 ? 3.552 -9.679 22.485 1.00 95.31 487 ASN A O 1
ATOM 3946 N N . VAL A 1 488 ? 1.661 -10.742 23.084 1.00 95.94 488 VAL A N 1
ATOM 3947 C CA . VAL A 1 488 ? 0.986 -9.544 23.621 1.00 95.94 488 VAL A CA 1
ATOM 3948 C C . VAL A 1 488 ? 1.749 -8.880 24.781 1.00 95.94 488 VAL A C 1
ATOM 3950 O O . VAL A 1 488 ? 1.600 -7.684 25.020 1.00 95.94 488 VAL A O 1
ATOM 3953 N N . TYR A 1 489 ? 2.599 -9.636 25.486 1.00 94.88 489 TYR A N 1
ATOM 3954 C CA . TYR A 1 489 ? 3.449 -9.116 26.562 1.00 94.88 489 TYR A CA 1
ATOM 3955 C C . TYR A 1 489 ? 4.713 -8.404 26.044 1.00 94.88 489 TYR A C 1
ATOM 3957 O O . TYR A 1 489 ? 5.340 -7.655 26.791 1.00 94.88 489 TYR A O 1
ATOM 3965 N N . ASP A 1 490 ? 5.076 -8.589 24.770 1.00 96.62 490 ASP A N 1
ATOM 3966 C CA . ASP A 1 490 ? 6.060 -7.748 24.088 1.00 96.62 490 ASP A CA 1
ATOM 3967 C C . ASP A 1 490 ? 5.339 -6.513 23.529 1.00 96.62 490 ASP A C 1
ATOM 3969 O O . ASP A 1 490 ? 4.677 -6.544 22.485 1.00 96.62 490 ASP A O 1
ATOM 3973 N N . THR A 1 491 ? 5.463 -5.404 24.256 1.00 96.44 491 THR A N 1
ATOM 3974 C CA . THR A 1 491 ? 4.817 -4.130 23.923 1.00 96.44 491 THR A CA 1
ATOM 3975 C C . THR A 1 491 ? 5.296 -3.561 22.588 1.00 96.44 491 THR A C 1
ATOM 3977 O O . THR A 1 491 ? 4.502 -2.940 21.879 1.00 96.44 491 THR A O 1
ATOM 3980 N N . PHE A 1 492 ? 6.553 -3.801 22.200 1.00 95.81 492 PHE A N 1
ATOM 3981 C CA . PHE A 1 492 ? 7.122 -3.316 20.945 1.00 95.81 492 PHE A CA 1
ATOM 3982 C C . PHE A 1 492 ? 6.658 -4.169 19.762 1.00 95.81 492 PHE A C 1
ATOM 3984 O O . PHE A 1 492 ? 6.172 -3.624 18.768 1.00 95.81 492 PHE A O 1
ATOM 3991 N N . SER A 1 493 ? 6.723 -5.500 19.876 1.00 94.88 493 SER A N 1
ATOM 3992 C CA . SER A 1 493 ? 6.187 -6.411 18.856 1.00 94.88 493 SER A CA 1
ATOM 3993 C C . SER A 1 493 ? 4.685 -6.192 18.655 1.00 94.88 493 SER A C 1
ATOM 3995 O O . SER A 1 493 ? 4.243 -6.079 17.513 1.00 94.88 493 SER A O 1
ATOM 3997 N N . THR A 1 494 ? 3.920 -6.023 19.737 1.00 96.75 494 THR A N 1
ATOM 3998 C CA . THR A 1 494 ? 2.476 -5.743 19.676 1.00 96.75 494 THR A CA 1
ATOM 3999 C C . THR A 1 494 ? 2.176 -4.387 19.039 1.00 96.75 494 THR A C 1
ATOM 4001 O O . THR A 1 494 ? 1.313 -4.295 18.166 1.00 96.75 494 THR A O 1
ATOM 4004 N N . ALA A 1 495 ? 2.912 -3.330 19.398 1.00 96.12 495 ALA A N 1
ATOM 4005 C CA . ALA A 1 495 ? 2.750 -2.020 18.767 1.00 96.12 495 ALA A CA 1
ATOM 4006 C C . ALA A 1 495 ? 3.069 -2.057 17.262 1.00 96.12 495 ALA A C 1
ATOM 4008 O O . ALA A 1 495 ? 2.363 -1.419 16.476 1.00 96.12 495 ALA A O 1
ATOM 4009 N N . ASN A 1 496 ? 4.080 -2.823 16.841 1.00 95.38 496 ASN A N 1
ATOM 4010 C CA . ASN A 1 496 ? 4.409 -3.015 15.427 1.00 95.38 496 ASN A CA 1
ATOM 4011 C C . ASN A 1 496 ? 3.320 -3.803 14.687 1.00 95.38 496 ASN A C 1
ATOM 4013 O O . ASN A 1 496 ? 2.915 -3.380 13.606 1.00 95.38 496 ASN A O 1
ATOM 4017 N N . ALA A 1 497 ? 2.788 -4.879 15.276 1.00 96.50 497 ALA A N 1
ATOM 4018 C CA . ALA A 1 497 ? 1.673 -5.639 14.709 1.00 96.50 497 ALA A CA 1
ATOM 4019 C C . ALA A 1 497 ? 0.440 -4.748 14.474 1.00 96.50 497 ALA A C 1
ATOM 4021 O O . ALA A 1 497 ? -0.068 -4.692 13.357 1.00 96.50 497 ALA A O 1
ATOM 4022 N N . ILE A 1 498 ? 0.036 -3.958 15.479 1.00 97.56 498 ILE A N 1
ATOM 4023 C CA . ILE A 1 498 ? -1.066 -2.984 15.356 1.00 97.56 498 ILE A CA 1
ATOM 4024 C C . ILE A 1 498 ? -0.770 -1.950 14.255 1.00 97.56 498 ILE A C 1
ATOM 4026 O O . ILE A 1 498 ? -1.648 -1.627 13.462 1.00 97.56 498 ILE A O 1
ATOM 4030 N N . THR A 1 499 ? 0.465 -1.442 14.172 1.00 96.69 499 THR A N 1
ATOM 4031 C CA . THR A 1 499 ? 0.859 -0.450 13.151 1.00 96.69 499 THR A CA 1
ATOM 4032 C C . THR A 1 499 ? 0.781 -1.022 11.735 1.00 96.69 499 THR A C 1
ATOM 4034 O O . THR A 1 499 ? 0.303 -0.353 10.821 1.00 96.69 499 THR A O 1
ATOM 4037 N N . THR A 1 500 ? 1.233 -2.260 11.539 1.00 96.50 500 THR A N 1
ATOM 4038 C CA . THR A 1 500 ? 1.180 -2.941 10.241 1.00 96.50 500 THR A CA 1
ATOM 4039 C C . THR A 1 500 ? -0.266 -3.231 9.835 1.00 96.50 500 THR A C 1
ATOM 4041 O O . THR A 1 500 ? -0.638 -2.967 8.693 1.00 96.50 500 THR A O 1
ATOM 4044 N N . THR A 1 501 ? -1.112 -3.658 10.778 1.00 97.25 501 THR A N 1
ATOM 4045 C CA . THR A 1 501 ? -2.556 -3.835 10.561 1.00 97.25 501 THR A CA 1
ATOM 4046 C C . THR A 1 501 ? -3.273 -2.527 10.216 1.00 97.25 501 THR A C 1
ATOM 4048 O O . THR A 1 501 ? -4.085 -2.512 9.290 1.00 97.25 501 THR A O 1
ATOM 4051 N N . GLU A 1 502 ? -2.944 -1.422 10.896 1.00 97.81 502 GLU A N 1
ATOM 4052 C CA . GLU A 1 502 ? -3.446 -0.082 10.563 1.00 97.81 502 GLU A CA 1
ATOM 4053 C C . GLU A 1 502 ? -3.106 0.289 9.113 1.00 97.81 502 GLU A C 1
ATOM 4055 O O . GLU A 1 502 ? -3.973 0.762 8.381 1.00 97.81 502 GLU A O 1
ATOM 4060 N N . ILE A 1 503 ? -1.866 0.029 8.683 1.00 97.62 503 ILE A N 1
ATOM 4061 C CA . ILE A 1 503 ? -1.389 0.338 7.330 1.00 97.62 503 ILE A CA 1
ATOM 4062 C C . ILE A 1 503 ? -2.108 -0.505 6.271 1.00 97.62 503 ILE A C 1
ATOM 4064 O O . ILE A 1 503 ? -2.539 0.061 5.271 1.00 97.62 503 ILE A O 1
ATOM 4068 N N . TRP A 1 504 ? -2.301 -1.810 6.484 1.00 98.19 504 TRP A N 1
ATOM 4069 C CA . TRP A 1 504 ? -3.026 -2.669 5.537 1.00 98.19 504 TRP A CA 1
ATOM 4070 C C . TRP A 1 504 ? -4.485 -2.244 5.346 1.00 98.19 504 TRP A C 1
ATOM 4072 O O . TRP A 1 504 ? -4.943 -2.089 4.214 1.00 98.19 504 TRP A O 1
ATOM 4082 N N . LEU A 1 505 ? -5.212 -2.021 6.444 1.00 98.00 505 LEU A N 1
ATOM 4083 C CA . LEU A 1 505 ? -6.626 -1.645 6.383 1.00 98.00 505 LEU A CA 1
ATOM 4084 C C . LEU A 1 505 ? -6.819 -0.229 5.845 1.00 98.00 505 LEU A C 1
ATOM 4086 O O . LEU A 1 505 ? -7.680 -0.011 4.997 1.00 98.00 505 LEU A O 1
ATOM 4090 N N . LYS A 1 506 ? -5.971 0.721 6.253 1.00 96.88 506 LYS A N 1
ATOM 4091 C CA . LYS A 1 506 ? -5.984 2.059 5.664 1.00 96.88 506 LYS A CA 1
ATOM 4092 C C . LYS A 1 506 ? -5.645 2.031 4.172 1.00 96.88 506 LYS A C 1
ATOM 4094 O O . LYS A 1 506 ? -6.247 2.768 3.407 1.00 96.88 506 LYS A O 1
ATOM 4099 N N . PHE A 1 507 ? -4.707 1.191 3.744 1.00 97.06 507 PHE A N 1
ATOM 4100 C CA . PHE A 1 507 ? -4.347 1.096 2.334 1.00 97.06 507 PHE A CA 1
ATOM 4101 C C . PHE A 1 507 ? -5.498 0.545 1.471 1.00 97.06 507 PHE A C 1
ATOM 4103 O O . PHE A 1 507 ? -5.650 0.983 0.333 1.00 97.06 507 PHE A O 1
ATOM 4110 N N . LEU A 1 508 ? -6.334 -0.360 1.994 1.00 96.00 508 LEU A N 1
ATOM 4111 C CA . LEU A 1 508 ? -7.574 -0.770 1.320 1.00 96.00 508 LEU A CA 1
ATOM 4112 C C . LEU A 1 508 ? -8.557 0.411 1.184 1.00 96.00 508 LEU A C 1
ATOM 4114 O O . LEU A 1 508 ? -9.002 0.696 0.071 1.00 96.00 508 LEU A O 1
ATOM 4118 N N . ASP A 1 509 ? -8.813 1.138 2.277 1.00 95.25 509 ASP A N 1
ATOM 4119 C CA . ASP A 1 509 ? -9.706 2.312 2.328 1.00 95.25 509 ASP A CA 1
ATOM 4120 C C . ASP A 1 509 ? -9.243 3.447 1.386 1.00 95.25 509 ASP A C 1
ATOM 4122 O O . ASP A 1 509 ? -9.991 3.880 0.509 1.00 95.25 509 ASP A O 1
ATOM 4126 N N . ASP A 1 510 ? -7.962 3.836 1.455 1.00 95.00 510 ASP A N 1
ATOM 4127 C CA . ASP A 1 510 ? -7.326 4.847 0.590 1.00 95.00 510 ASP A CA 1
ATOM 4128 C C . ASP A 1 510 ? -7.372 4.465 -0.914 1.00 95.00 510 ASP A C 1
ATOM 4130 O O . ASP A 1 510 ? -7.212 5.327 -1.781 1.00 95.00 510 ASP A O 1
ATOM 4134 N N . ASN A 1 511 ? -7.585 3.184 -1.251 1.00 94.12 511 ASN A N 1
ATOM 4135 C CA . ASN A 1 511 ? -7.756 2.691 -2.626 1.00 94.12 511 ASN A CA 1
ATOM 4136 C C . ASN A 1 511 ? -9.216 2.338 -2.983 1.00 94.12 511 ASN A C 1
ATOM 4138 O O . ASN A 1 511 ? -9.457 1.771 -4.051 1.00 94.12 511 ASN A O 1
ATOM 4142 N N . GLY A 1 512 ? -10.188 2.664 -2.125 1.00 93.06 512 GLY A N 1
ATOM 4143 C CA . GLY A 1 512 ? -11.610 2.399 -2.361 1.00 93.06 512 GLY A CA 1
ATOM 4144 C C . GLY A 1 512 ? -11.963 0.909 -2.419 1.00 93.06 512 GLY A C 1
ATOM 4145 O O . GLY A 1 512 ? -12.912 0.527 -3.105 1.00 93.06 512 GLY A O 1
ATOM 4146 N N . ARG A 1 513 ? -11.185 0.050 -1.749 1.00 92.44 513 ARG A N 1
ATOM 4147 C CA . ARG A 1 513 ? -11.451 -1.388 -1.636 1.00 92.44 513 ARG A CA 1
ATOM 4148 C C . ARG A 1 513 ? -12.193 -1.669 -0.330 1.00 92.44 513 ARG A C 1
ATOM 4150 O O . ARG A 1 513 ? -11.689 -1.374 0.750 1.00 92.44 513 ARG A O 1
ATOM 4157 N N . SER A 1 514 ? -13.375 -2.275 -0.429 1.00 92.75 514 SER A N 1
ATOM 4158 C CA . SER A 1 514 ? -14.074 -2.816 0.738 1.00 92.75 514 SER A CA 1
ATOM 4159 C C . SER A 1 514 ? -13.323 -4.014 1.320 1.00 92.75 514 SER A C 1
ATOM 4161 O O . SER A 1 514 ? -12.577 -4.696 0.612 1.00 92.75 514 SER A O 1
ATOM 4163 N N . LEU A 1 515 ? -13.591 -4.331 2.588 1.00 95.06 515 LEU A N 1
ATOM 4164 C CA . LEU A 1 515 ? -13.229 -5.633 3.145 1.00 95.06 515 LEU A CA 1
ATOM 4165 C C . LEU A 1 515 ? -13.849 -6.782 2.321 1.00 95.06 515 LEU A C 1
ATOM 4167 O O . LEU A 1 515 ? -14.917 -6.607 1.719 1.00 95.06 515 LEU A O 1
ATOM 4171 N N . PRO A 1 516 ? -13.194 -7.955 2.275 1.00 94.88 516 PRO A N 1
ATOM 4172 C CA . PRO A 1 516 ? -13.730 -9.126 1.595 1.00 94.88 516 PRO A CA 1
ATOM 4173 C C . PRO A 1 516 ? -14.941 -9.686 2.365 1.00 94.88 516 PRO A C 1
ATOM 4175 O O . PRO A 1 516 ? -15.037 -9.549 3.584 1.00 94.88 516 PRO A O 1
ATOM 4178 N N . LYS A 1 517 ? -15.885 -10.333 1.669 1.00 91.69 517 LYS A N 1
ATOM 4179 C CA . LYS A 1 517 ? -17.142 -10.821 2.283 1.00 91.69 517 LYS A CA 1
ATOM 4180 C C . LYS A 1 517 ? -16.919 -11.868 3.383 1.00 91.69 517 LYS A C 1
ATOM 4182 O O . LYS A 1 517 ? -17.687 -11.932 4.332 1.00 91.69 517 LYS A O 1
ATOM 4187 N N . ASN A 1 518 ? -15.860 -12.660 3.252 1.00 92.50 518 ASN A N 1
ATOM 4188 C CA . ASN A 1 518 ? -15.397 -13.666 4.207 1.00 92.50 518 ASN A CA 1
ATOM 4189 C C . ASN A 1 518 ? -14.428 -13.090 5.263 1.00 92.50 518 ASN A C 1
ATOM 4191 O O . ASN A 1 518 ? -13.640 -13.839 5.835 1.00 92.50 518 ASN A O 1
ATOM 4195 N N . PHE A 1 519 ? -14.426 -11.774 5.508 1.00 96.81 519 PHE A N 1
ATOM 4196 C CA . PHE A 1 519 ? -13.540 -11.158 6.496 1.00 96.81 519 PHE A CA 1
ATOM 4197 C C . PHE A 1 519 ? -13.745 -11.748 7.904 1.00 96.81 519 PHE A C 1
ATOM 4199 O O . PHE A 1 519 ? -14.833 -11.653 8.487 1.00 96.81 519 PHE A O 1
ATOM 4206 N N . ASP A 1 520 ? -12.674 -12.312 8.473 1.00 96.44 520 ASP A N 1
ATOM 4207 C CA . ASP A 1 520 ? -12.673 -12.974 9.783 1.00 96.44 520 ASP A CA 1
ATOM 4208 C C . ASP A 1 520 ? -12.618 -11.948 10.929 1.00 96.44 520 ASP A C 1
ATOM 4210 O O . ASP A 1 520 ? -11.644 -11.784 11.675 1.00 96.44 520 ASP A O 1
ATOM 4214 N N . HIS A 1 521 ? -13.725 -11.223 11.062 1.00 97.31 521 HIS A N 1
ATOM 4215 C CA . HIS A 1 521 ? -13.952 -10.243 12.114 1.00 97.31 521 HIS A CA 1
ATOM 4216 C C . HIS A 1 521 ? -13.942 -10.863 13.516 1.00 97.31 521 HIS A C 1
ATOM 4218 O O . HIS A 1 521 ? -13.633 -10.163 14.482 1.00 97.31 521 HIS A O 1
ATOM 4224 N N . LYS A 1 522 ? -14.243 -12.164 13.641 1.00 97.12 522 LYS A N 1
ATOM 4225 C CA . LYS A 1 522 ? -14.222 -12.887 14.918 1.00 97.12 522 LYS A CA 1
ATOM 4226 C C . LYS A 1 522 ? -12.788 -13.063 15.405 1.00 97.12 522 LYS A C 1
ATOM 4228 O O . LYS A 1 522 ? -12.494 -12.699 16.543 1.00 97.12 522 LYS A O 1
ATOM 4233 N N . PHE A 1 523 ? -11.875 -13.518 14.548 1.00 97.38 523 PHE A N 1
ATOM 4234 C CA . PHE A 1 523 ? -10.451 -13.588 14.878 1.00 97.38 523 PHE A CA 1
ATOM 4235 C C . PHE A 1 523 ? -9.844 -12.199 15.113 1.00 97.38 523 PHE A C 1
ATOM 4237 O O . PHE A 1 523 ? -9.142 -11.994 16.105 1.00 97.38 523 PHE A O 1
ATOM 4244 N N . PHE A 1 524 ? -10.164 -11.213 14.269 1.00 98.19 524 PHE A N 1
ATOM 4245 C CA . PHE A 1 524 ? -9.694 -9.836 14.462 1.00 98.19 524 PHE A CA 1
ATOM 4246 C C . PHE A 1 524 ? -10.160 -9.242 15.805 1.00 98.19 524 PHE A C 1
ATOM 4248 O O . PHE A 1 524 ? -9.353 -8.709 16.569 1.00 98.19 524 PHE A O 1
ATOM 4255 N N . GLY A 1 525 ? -11.443 -9.391 16.149 1.00 98.25 525 GLY A N 1
ATOM 4256 C CA . GLY A 1 525 ? -11.979 -8.945 17.436 1.00 98.25 525 GLY A CA 1
ATOM 4257 C C . GLY A 1 525 ? -11.437 -9.740 18.629 1.00 98.25 525 GLY A C 1
ATOM 4258 O O . GLY A 1 525 ? -11.230 -9.156 19.689 1.00 98.25 525 GLY A O 1
ATOM 4259 N N . LYS A 1 526 ? -11.100 -11.028 18.462 1.00 98.19 526 LYS A N 1
ATOM 4260 C CA . LYS A 1 526 ? -10.388 -11.831 19.474 1.00 98.19 526 LYS A CA 1
ATOM 4261 C C . LYS A 1 526 ? -8.984 -11.281 19.752 1.00 98.19 526 LYS A C 1
ATOM 4263 O O . LYS A 1 526 ? -8.574 -11.239 20.910 1.00 98.19 526 LYS A O 1
ATOM 4268 N N . ALA A 1 527 ? -8.262 -10.821 18.728 1.00 98.06 527 ALA A N 1
ATOM 4269 C CA . ALA A 1 527 ? -6.961 -10.174 18.906 1.00 98.06 527 ALA A CA 1
ATOM 4270 C C . ALA A 1 527 ? -7.088 -8.844 19.677 1.00 98.06 527 ALA A C 1
ATOM 4272 O O . ALA A 1 527 ? -6.338 -8.614 20.626 1.00 98.06 527 ALA A O 1
ATOM 4273 N N . LEU A 1 528 ? -8.081 -8.011 19.340 1.00 98.38 528 LEU A N 1
ATOM 4274 C CA . LEU A 1 528 ? -8.396 -6.783 20.088 1.00 98.38 528 LEU A CA 1
ATOM 4275 C C . LEU A 1 528 ? -8.801 -7.068 21.544 1.00 98.38 528 LEU A C 1
ATOM 4277 O O . LEU A 1 528 ? -8.366 -6.365 22.453 1.00 98.38 528 LEU A O 1
ATOM 4281 N N . ASP A 1 529 ? -9.596 -8.114 21.776 1.00 98.56 529 ASP A N 1
ATOM 4282 C CA . ASP A 1 529 ? -9.994 -8.566 23.111 1.00 98.56 529 ASP A CA 1
ATOM 4283 C C . ASP A 1 529 ? -8.769 -8.916 23.969 1.00 98.56 529 ASP A C 1
ATOM 4285 O O . ASP A 1 529 ? -8.637 -8.421 25.086 1.00 98.56 529 ASP A O 1
ATOM 4289 N N . ILE A 1 530 ? -7.821 -9.689 23.427 1.00 98.31 530 ILE A N 1
ATOM 4290 C CA . ILE A 1 530 ? -6.557 -10.021 24.105 1.00 98.31 530 ILE A CA 1
ATOM 4291 C C . ILE A 1 530 ? -5.736 -8.752 24.398 1.00 98.31 530 ILE A C 1
ATOM 4293 O O . ILE A 1 530 ? -5.232 -8.596 25.510 1.00 98.31 530 ILE A O 1
ATOM 4297 N N . MET A 1 531 ? -5.644 -7.812 23.450 1.00 98.00 531 MET A N 1
ATOM 4298 C CA . MET A 1 531 ? -4.945 -6.533 23.653 1.00 98.00 531 MET A CA 1
ATOM 4299 C C . MET A 1 531 ? -5.556 -5.708 24.795 1.00 98.00 531 MET A C 1
ATOM 4301 O O . MET A 1 531 ? -4.815 -5.183 25.628 1.00 98.00 531 MET A O 1
ATOM 4305 N N . PHE A 1 532 ? -6.887 -5.610 24.874 1.00 98.19 532 PHE A N 1
ATOM 4306 C CA . PHE A 1 532 ? -7.576 -4.871 25.940 1.00 98.19 532 PHE A CA 1
ATOM 4307 C C . PHE A 1 532 ? -7.542 -5.587 27.299 1.00 98.19 532 PHE A C 1
ATOM 4309 O O . PHE A 1 532 ? -7.547 -4.915 28.329 1.00 98.19 532 PHE A O 1
ATOM 4316 N N . GLN A 1 533 ? -7.433 -6.920 27.337 1.00 97.75 533 GLN A N 1
ATOM 4317 C CA . GLN A 1 533 ? -7.274 -7.661 28.597 1.00 97.75 533 GLN A CA 1
ATOM 4318 C C . GLN A 1 533 ? -5.981 -7.301 29.337 1.00 97.75 533 GLN A C 1
ATOM 4320 O O . GLN A 1 533 ? -6.002 -7.281 30.568 1.00 97.75 533 GLN A O 1
ATOM 4325 N N . THR A 1 534 ? -4.904 -6.953 28.618 1.00 96.50 534 THR A N 1
ATOM 4326 C CA . THR A 1 534 ? -3.584 -6.643 29.209 1.00 96.50 534 THR A CA 1
ATOM 4327 C C . THR A 1 534 ? -3.553 -5.456 30.175 1.00 96.50 534 THR A C 1
ATOM 4329 O O . THR A 1 534 ? -2.586 -5.330 30.920 1.00 96.50 534 THR A O 1
ATOM 4332 N N . ASP A 1 535 ? -4.547 -4.559 30.129 1.00 95.06 535 ASP A N 1
ATOM 4333 C CA . ASP A 1 535 ? -4.551 -3.246 30.806 1.00 95.06 535 ASP A CA 1
ATOM 4334 C C . ASP A 1 535 ? -3.348 -2.330 30.478 1.00 95.06 535 ASP A C 1
ATOM 4336 O O . ASP A 1 535 ? -3.135 -1.283 31.094 1.00 95.06 535 ASP A O 1
ATOM 4340 N N . HIS A 1 536 ? -2.527 -2.693 29.485 1.00 97.31 536 HIS A N 1
ATOM 4341 C CA . HIS A 1 536 ? -1.313 -1.952 29.184 1.00 97.31 536 HIS A CA 1
ATOM 4342 C C . HIS A 1 536 ? -1.638 -0.715 28.340 1.00 97.31 536 HIS A C 1
ATOM 4344 O O . HIS A 1 536 ? -1.774 -0.795 27.115 1.00 97.31 536 HIS A O 1
ATOM 4350 N N . HIS A 1 537 ? -1.718 0.448 28.994 1.00 97.44 537 HIS A N 1
ATOM 4351 C CA . HIS A 1 537 ? -2.165 1.718 28.403 1.00 97.44 537 HIS A CA 1
ATOM 4352 C C . HIS A 1 537 ? -1.571 2.040 27.016 1.00 97.44 537 HIS A C 1
ATOM 4354 O O . HIS A 1 537 ? -2.291 2.547 26.158 1.00 97.44 537 HIS A O 1
ATOM 4360 N N . GLN A 1 538 ? -0.297 1.718 26.743 1.00 97.31 538 GLN A N 1
ATOM 4361 C CA . GLN A 1 538 ? 0.317 1.945 25.423 1.00 97.31 538 GLN A CA 1
ATOM 4362 C C . GLN A 1 538 ? -0.282 1.052 24.326 1.00 97.31 538 GLN A C 1
ATOM 4364 O O . GLN A 1 538 ? -0.543 1.533 23.225 1.00 97.31 538 GLN A O 1
ATOM 4369 N N . ILE A 1 539 ? -0.537 -0.227 24.630 1.00 98.06 539 ILE A N 1
ATOM 4370 C CA . ILE A 1 539 ? -1.146 -1.187 23.697 1.00 98.06 539 ILE A CA 1
ATOM 4371 C C . ILE A 1 539 ? -2.593 -0.765 23.438 1.00 98.06 539 ILE A C 1
ATOM 4373 O O . ILE A 1 539 ? -2.999 -0.627 22.286 1.00 98.06 539 ILE A O 1
ATOM 4377 N N . MET A 1 540 ? -3.342 -0.459 24.501 1.00 98.31 540 MET A N 1
ATOM 4378 C CA . MET A 1 540 ? -4.738 -0.021 24.415 1.00 98.31 540 MET A CA 1
ATOM 4379 C C . MET A 1 540 ? -4.879 1.295 23.638 1.00 98.31 540 MET A C 1
ATOM 4381 O O . MET A 1 540 ? -5.692 1.381 22.722 1.00 98.31 540 MET A O 1
ATOM 4385 N N . THR A 1 541 ? -4.040 2.296 23.926 1.00 98.38 541 THR A N 1
ATOM 4386 C CA . THR A 1 541 ? -4.005 3.574 23.191 1.00 98.38 541 THR A CA 1
ATOM 4387 C C . THR A 1 541 ? -3.683 3.352 21.714 1.00 98.38 541 THR A C 1
ATOM 4389 O O . THR A 1 541 ? -4.319 3.960 20.852 1.00 98.38 541 THR A O 1
ATOM 4392 N N . ARG A 1 542 ? -2.735 2.459 21.389 1.00 98.25 542 ARG A N 1
ATOM 4393 C CA . ARG A 1 542 ? -2.353 2.153 20.002 1.00 98.25 542 ARG A CA 1
ATOM 4394 C C . ARG A 1 542 ? -3.457 1.406 19.252 1.00 98.25 542 ARG A C 1
ATOM 4396 O O . ARG A 1 542 ? -3.752 1.783 18.121 1.00 98.25 542 ARG A O 1
ATOM 4403 N N . ALA A 1 543 ? -4.108 0.430 19.885 1.00 98.56 543 ALA A N 1
ATOM 4404 C CA . ALA A 1 543 ? -5.246 -0.301 19.327 1.00 98.56 543 ALA A CA 1
ATOM 4405 C C . ALA A 1 543 ? -6.468 0.609 19.108 1.00 98.56 543 ALA A C 1
ATOM 4407 O O . ALA A 1 543 ? -7.063 0.589 18.033 1.00 98.56 543 ALA A O 1
ATOM 4408 N N . LEU A 1 544 ? -6.801 1.475 20.072 1.00 98.69 544 LEU A N 1
ATOM 4409 C CA . LEU A 1 544 ? -7.870 2.470 19.926 1.00 98.69 544 LEU A CA 1
ATOM 4410 C C . LEU A 1 544 ? -7.548 3.532 18.869 1.00 98.69 544 LEU A C 1
ATOM 4412 O O . LEU A 1 544 ? -8.450 3.959 18.154 1.00 98.69 544 LEU A O 1
ATOM 4416 N N . SER A 1 545 ? -6.284 3.946 18.744 1.00 98.25 545 SER A N 1
ATOM 4417 C CA . SER A 1 545 ? -5.848 4.885 17.701 1.00 98.25 545 SER A CA 1
ATOM 4418 C C . SER A 1 545 ? -5.929 4.261 16.309 1.00 98.25 545 SER A C 1
ATOM 4420 O O . SER A 1 545 ? -6.439 4.908 15.399 1.00 98.25 545 SER A O 1
ATOM 4422 N N . MET A 1 546 ? -5.513 2.995 16.158 1.00 98.38 546 MET A N 1
ATOM 4423 C CA . MET A 1 546 ? -5.750 2.224 14.935 1.00 98.38 546 MET A CA 1
ATOM 4424 C C . MET A 1 546 ? -7.247 2.200 14.630 1.00 98.38 546 MET A C 1
ATOM 4426 O O . MET A 1 546 ? -7.648 2.679 13.576 1.00 98.38 546 MET A O 1
ATOM 4430 N N . LEU A 1 547 ? -8.086 1.723 15.558 1.00 98.50 547 LEU A N 1
ATOM 4431 C CA . LEU A 1 547 ? -9.539 1.698 15.364 1.00 98.50 547 LEU A CA 1
ATOM 4432 C C . LEU A 1 547 ? -10.074 3.082 14.972 1.00 98.50 547 LEU A C 1
ATOM 4434 O O . LEU A 1 547 ? -10.851 3.177 14.033 1.00 98.50 547 LEU A O 1
ATOM 4438 N N . TYR A 1 548 ? -9.605 4.171 15.582 1.00 98.19 548 TYR A N 1
ATOM 4439 C CA . TYR A 1 548 ? -9.999 5.523 15.183 1.00 98.19 548 TYR A CA 1
ATOM 4440 C C . TYR A 1 548 ? -9.677 5.831 13.712 1.00 98.19 548 TYR A C 1
ATOM 4442 O O . TYR A 1 548 ? -10.509 6.415 13.015 1.00 98.19 548 TYR A O 1
ATOM 4450 N N . SER A 1 549 ? -8.512 5.421 13.207 1.00 97.62 549 SER A N 1
ATOM 4451 C CA . SER A 1 549 ? -8.175 5.536 11.785 1.00 97.62 549 SER A CA 1
ATOM 4452 C C . SER A 1 549 ? -9.162 4.750 10.910 1.00 97.62 549 SER A C 1
ATOM 4454 O O . SER A 1 549 ? -9.783 5.345 10.028 1.00 97.62 549 SER A O 1
ATOM 4456 N N . ILE A 1 550 ? -9.366 3.458 11.201 1.00 97.06 550 ILE A N 1
ATOM 4457 C CA . ILE A 1 550 ? -9.956 2.468 10.274 1.00 97.06 550 ILE A CA 1
ATOM 4458 C C . ILE A 1 550 ? -11.414 2.043 10.542 1.00 97.06 550 ILE A C 1
ATOM 4460 O O . ILE A 1 550 ? -11.962 1.320 9.721 1.00 97.06 550 ILE A O 1
ATOM 4464 N N . LEU A 1 551 ? -12.081 2.452 11.633 1.00 97.06 551 LEU A N 1
ATOM 4465 C CA . LEU A 1 551 ? -13.377 1.860 12.048 1.00 97.06 551 LEU A CA 1
ATOM 4466 C C . LEU A 1 551 ? -14.482 1.921 10.974 1.00 97.06 551 LEU A C 1
ATOM 4468 O O . LEU A 1 551 ? -15.399 1.110 10.996 1.00 97.06 551 LEU A O 1
ATOM 4472 N N . GLN A 1 552 ? -14.378 2.867 10.038 1.00 95.12 552 GLN A N 1
ATOM 4473 C CA . GLN A 1 552 ? -15.348 3.086 8.962 1.00 95.12 552 GLN A CA 1
ATOM 4474 C C . GLN A 1 552 ? -15.264 2.053 7.823 1.00 95.12 552 GLN A C 1
ATOM 4476 O O . GLN A 1 552 ? -16.170 2.008 6.998 1.00 95.12 552 GLN A O 1
ATOM 4481 N N . ILE A 1 553 ? -14.207 1.229 7.771 1.00 96.25 553 ILE A N 1
ATOM 4482 C CA . ILE A 1 553 ? -14.075 0.147 6.780 1.00 96.25 553 ILE A CA 1
ATOM 4483 C C . ILE A 1 553 ? -14.917 -1.088 7.147 1.00 96.25 553 ILE A C 1
ATOM 4485 O O . ILE A 1 553 ? -15.207 -1.922 6.290 1.00 96.25 553 ILE A O 1
ATOM 4489 N N . PHE A 1 554 ? -15.304 -1.224 8.421 1.00 97.12 554 PHE A N 1
ATOM 4490 C CA . PHE A 1 554 ? -16.120 -2.339 8.891 1.00 97.12 554 PHE A CA 1
ATOM 4491 C C . PHE A 1 554 ? -17.601 -2.044 8.663 1.00 97.12 554 PHE A C 1
ATOM 4493 O O . PHE A 1 554 ? -18.110 -1.011 9.094 1.00 97.12 554 PHE A O 1
ATOM 4500 N N . THR A 1 555 ? -18.300 -2.992 8.050 1.00 95.69 555 THR A N 1
ATOM 4501 C CA . THR A 1 555 ? -19.748 -2.975 7.806 1.00 95.69 555 THR A CA 1
ATOM 4502 C C . THR A 1 555 ? -20.369 -4.306 8.242 1.00 95.69 555 THR A C 1
ATOM 4504 O O . THR A 1 555 ? -19.650 -5.272 8.520 1.00 95.69 555 THR A O 1
ATOM 4507 N N . GLY A 1 556 ? -21.697 -4.355 8.358 1.00 95.25 556 GLY A N 1
ATOM 4508 C CA . GLY A 1 556 ? -22.456 -5.554 8.726 1.00 95.25 556 GLY A CA 1
ATOM 4509 C C . GLY A 1 556 ? -21.983 -6.199 10.034 1.00 95.25 556 GLY A C 1
ATOM 4510 O O . GLY A 1 556 ? -21.665 -5.509 11.007 1.00 95.25 556 GLY A O 1
ATOM 4511 N N . ASP A 1 557 ? -21.904 -7.530 10.044 1.00 96.31 557 ASP A N 1
ATOM 4512 C CA . ASP A 1 557 ? -21.556 -8.340 11.221 1.00 96.31 557 ASP A CA 1
ATOM 4513 C C . ASP A 1 557 ? -20.205 -7.959 11.838 1.00 96.31 557 ASP A C 1
ATOM 4515 O O . ASP A 1 557 ? -20.070 -7.896 13.060 1.00 96.31 557 ASP A O 1
ATOM 4519 N N . ALA A 1 558 ? -19.214 -7.615 11.007 1.00 97.19 558 ALA A N 1
ATOM 4520 C CA . ALA A 1 558 ? -17.907 -7.172 11.482 1.00 97.19 558 ALA A CA 1
ATOM 4521 C C . ALA A 1 558 ? -18.016 -5.903 12.336 1.00 97.19 558 ALA A C 1
ATOM 4523 O O . ALA A 1 558 ? -17.372 -5.779 13.380 1.00 97.19 558 ALA A O 1
ATOM 4524 N N . ARG A 1 559 ? -18.872 -4.969 11.912 1.00 97.12 559 ARG A N 1
ATOM 4525 C CA . ARG A 1 559 ? -19.131 -3.715 12.618 1.00 97.12 559 ARG A CA 1
ATOM 4526 C C . ARG A 1 559 ? -19.944 -3.933 13.891 1.00 97.12 559 ARG A C 1
ATOM 4528 O O . ARG A 1 559 ? -19.618 -3.334 14.916 1.00 97.12 559 ARG A O 1
ATOM 4535 N N . VAL A 1 560 ? -20.958 -4.800 13.841 1.00 97.69 560 VAL A N 1
ATOM 4536 C CA . VAL A 1 560 ? -21.747 -5.213 15.014 1.00 97.69 560 VAL A CA 1
ATOM 4537 C C . VAL A 1 560 ? -20.821 -5.816 16.072 1.00 97.69 560 VAL A C 1
ATOM 4539 O O . VAL A 1 560 ? -20.758 -5.301 17.186 1.00 97.69 560 VAL A O 1
ATOM 4542 N N . TYR A 1 561 ? -20.007 -6.803 15.707 1.00 98.25 561 TYR A N 1
ATOM 4543 C CA . TYR A 1 561 ? -19.106 -7.480 16.637 1.00 98.25 561 TYR A CA 1
ATOM 4544 C C . TYR A 1 561 ? -18.061 -6.534 17.256 1.00 98.25 561 TYR A C 1
ATOM 4546 O O . TYR A 1 561 ? -17.881 -6.496 18.474 1.00 98.25 561 TYR A O 1
ATOM 4554 N N . ILE A 1 562 ? -17.391 -5.714 16.437 1.00 98.19 562 ILE A N 1
ATOM 4555 C CA . ILE A 1 562 ? -16.343 -4.801 16.923 1.00 98.19 562 ILE A CA 1
ATOM 4556 C C . ILE A 1 562 ? -16.939 -3.656 17.755 1.00 98.19 562 ILE A C 1
ATOM 4558 O O . ILE A 1 562 ? -16.412 -3.335 18.820 1.00 98.19 562 ILE A O 1
ATOM 4562 N N . VAL A 1 563 ? -18.020 -3.013 17.301 1.00 98.44 563 VAL A N 1
ATOM 4563 C CA . VAL A 1 563 ? -18.559 -1.824 17.983 1.00 98.44 563 VAL A CA 1
ATOM 4564 C C . VAL A 1 563 ? -19.536 -2.198 19.090 1.00 98.44 563 VAL A C 1
ATOM 4566 O O . VAL A 1 563 ? -19.390 -1.714 20.209 1.00 98.44 563 VAL A O 1
ATOM 4569 N N . ILE A 1 564 ? -20.534 -3.032 18.805 1.00 98.12 564 ILE A N 1
ATOM 4570 C CA . ILE A 1 564 ? -21.617 -3.328 19.748 1.00 98.12 564 ILE A CA 1
ATOM 4571 C C . ILE A 1 564 ? -21.160 -4.338 20.801 1.00 98.12 564 ILE A C 1
ATOM 4573 O O . ILE A 1 564 ? -21.345 -4.071 21.990 1.00 98.12 564 ILE A O 1
ATOM 4577 N N . ASP A 1 565 ? -20.550 -5.451 20.402 1.00 98.38 565 ASP A N 1
ATOM 4578 C CA . ASP A 1 565 ? -20.253 -6.543 21.339 1.00 98.38 565 ASP A CA 1
ATOM 4579 C C . ASP A 1 565 ? -18.937 -6.313 22.090 1.00 98.38 565 ASP A C 1
ATOM 4581 O O . ASP A 1 565 ? -18.878 -6.438 23.316 1.00 98.38 565 ASP A O 1
ATOM 4585 N N . LEU A 1 566 ? -17.881 -5.916 21.377 1.00 98.44 566 LEU A N 1
ATOM 4586 C CA . LEU A 1 566 ? -16.573 -5.677 21.979 1.00 98.44 566 LEU A CA 1
ATOM 4587 C C . LEU A 1 566 ? -16.485 -4.290 22.637 1.00 98.44 566 LEU A C 1
ATOM 4589 O O . LEU A 1 566 ? -16.330 -4.198 23.856 1.00 98.44 566 LEU A O 1
ATOM 4593 N N . LEU A 1 567 ? -16.575 -3.203 21.861 1.00 98.50 567 LEU A N 1
ATOM 4594 C CA . LEU A 1 567 ? -16.316 -1.851 22.377 1.00 98.50 567 LEU A CA 1
ATOM 4595 C C . LEU A 1 567 ? -17.410 -1.324 23.313 1.00 98.50 567 LEU A C 1
ATOM 4597 O O . LEU A 1 567 ? -17.068 -0.634 24.272 1.00 98.50 567 LEU A O 1
ATOM 4601 N N . LEU A 1 568 ? -18.691 -1.601 23.045 1.00 98.25 568 LEU A N 1
ATOM 4602 C CA . LEU A 1 568 ? -19.806 -1.128 23.873 1.00 98.25 568 LEU A CA 1
ATOM 4603 C C . LEU A 1 568 ? -20.198 -2.128 24.966 1.00 98.25 568 LEU A C 1
ATOM 4605 O O . LEU A 1 568 ? -20.247 -1.754 26.129 1.00 98.25 568 LEU A O 1
ATOM 4609 N N . HIS A 1 569 ? -20.482 -3.386 24.636 1.00 97.62 569 HIS A N 1
ATOM 4610 C CA . HIS A 1 569 ? -20.987 -4.326 25.637 1.00 97.62 569 HIS A CA 1
ATOM 4611 C C . HIS A 1 569 ? -19.886 -4.827 26.585 1.00 97.62 569 HIS A C 1
ATOM 4613 O O . HIS A 1 569 ? -20.044 -4.729 27.799 1.00 97.62 569 HIS A O 1
ATOM 4619 N N . LYS A 1 570 ? -18.750 -5.313 26.062 1.00 97.88 570 LYS A N 1
ATOM 4620 C CA . LYS A 1 570 ? -17.680 -5.886 26.899 1.00 97.88 570 LYS A CA 1
ATOM 4621 C C . LYS A 1 570 ? -16.777 -4.841 27.566 1.00 97.88 570 LYS A C 1
ATOM 4623 O O . LYS A 1 570 ? -16.379 -5.034 28.712 1.00 97.88 570 LYS A O 1
ATOM 4628 N N . TYR A 1 571 ? -16.423 -3.763 26.863 1.00 98.31 571 TYR A N 1
ATOM 4629 C CA . TYR A 1 571 ? -15.340 -2.864 27.290 1.00 98.31 571 TYR A CA 1
ATOM 4630 C C . TYR A 1 571 ? -15.733 -1.424 27.640 1.00 98.31 571 TYR A C 1
ATOM 4632 O O . TYR A 1 571 ? -14.850 -0.675 28.065 1.00 98.31 571 TYR A O 1
ATOM 4640 N N . PHE A 1 572 ? -17.006 -1.020 27.525 1.00 98.44 572 PHE A N 1
ATOM 4641 C CA . PHE A 1 572 ? -17.387 0.393 27.669 1.00 98.44 572 PHE A CA 1
ATOM 4642 C C . PHE A 1 572 ? -16.894 1.026 28.967 1.00 98.44 572 PHE A C 1
ATOM 4644 O O . PHE A 1 572 ? -16.145 1.996 28.909 1.00 98.44 572 PHE A O 1
ATOM 4651 N N . PHE A 1 573 ? -17.234 0.464 30.130 1.00 98.00 573 PHE A N 1
ATOM 4652 C CA . PHE A 1 573 ? -16.815 1.048 31.406 1.00 98.00 573 PHE A CA 1
ATOM 4653 C C . PHE A 1 573 ? -15.291 1.072 31.559 1.00 98.00 573 PHE A C 1
ATOM 4655 O O . PHE A 1 573 ? -14.733 2.119 31.871 1.00 98.00 573 PHE A O 1
ATOM 4662 N N . ARG A 1 574 ? -14.604 -0.042 31.269 1.00 97.94 574 ARG A N 1
ATOM 4663 C CA . ARG A 1 574 ? -13.143 -0.158 31.429 1.00 97.94 574 ARG A CA 1
ATOM 4664 C C . ARG A 1 574 ? -12.362 0.801 30.526 1.00 97.94 574 ARG A C 1
ATOM 4666 O O . ARG A 1 574 ? -11.306 1.266 30.934 1.00 97.94 574 ARG A O 1
ATOM 4673 N N . LEU A 1 575 ? -12.865 1.117 29.329 1.00 98.56 575 LEU A N 1
ATOM 4674 C CA . LEU A 1 575 ? -12.233 2.074 28.410 1.00 98.56 575 LEU A CA 1
ATOM 4675 C C . LEU A 1 575 ? -12.660 3.524 28.673 1.00 98.56 575 LEU A C 1
ATOM 4677 O O . LEU A 1 575 ? -11.830 4.429 28.604 1.00 98.56 575 LEU A O 1
ATOM 4681 N N . PHE A 1 576 ? -13.935 3.758 28.994 1.00 98.69 576 PHE A N 1
ATOM 4682 C CA . PHE A 1 576 ? -14.468 5.093 29.273 1.00 98.69 576 PHE A CA 1
ATOM 4683 C C . PHE A 1 576 ? -13.936 5.660 30.589 1.00 98.69 576 PHE A C 1
ATOM 4685 O O . PHE A 1 576 ? -13.640 6.851 30.648 1.00 98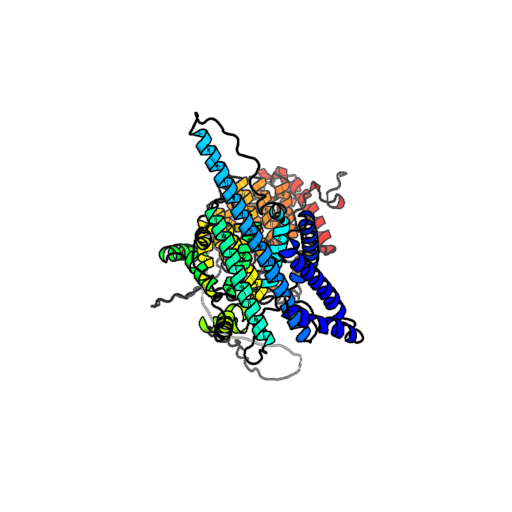.69 576 PHE A O 1
ATOM 4692 N N . LEU A 1 577 ? -13.802 4.805 31.607 1.00 98.25 577 LEU A N 1
ATOM 4693 C CA . LEU A 1 577 ? -13.335 5.104 32.965 1.00 98.25 577 LEU A CA 1
ATOM 4694 C C . LEU A 1 577 ? -11.891 4.629 33.204 1.00 98.25 577 LEU A C 1
ATOM 4696 O O . LEU A 1 577 ? -11.468 4.491 34.348 1.00 98.25 577 LEU A O 1
ATOM 4700 N N . HIS A 1 578 ? -11.133 4.352 32.140 1.00 98.25 578 HIS A N 1
ATOM 4701 C CA . HIS A 1 578 ? -9.747 3.897 32.248 1.00 98.25 578 HIS A CA 1
ATOM 4702 C C . HIS A 1 578 ? -8.892 4.900 33.040 1.00 98.25 578 HIS A C 1
ATOM 4704 O O . HIS A 1 578 ? -9.070 6.108 32.887 1.00 98.25 578 HIS A O 1
ATOM 4710 N N . TRP A 1 579 ? -7.922 4.443 33.837 1.00 98.12 579 TRP A N 1
ATOM 4711 C CA . TRP A 1 579 ? -7.082 5.332 34.656 1.00 98.12 579 TRP A CA 1
ATOM 4712 C C . TRP A 1 579 ? -6.213 6.280 33.804 1.00 98.12 579 TRP A C 1
ATOM 4714 O O . TRP A 1 579 ? -6.119 7.481 34.085 1.00 98.12 579 TRP A O 1
ATOM 4724 N N . ASP A 1 580 ? -5.620 5.767 32.720 1.00 98.44 580 ASP A N 1
ATOM 4725 C CA . ASP A 1 580 ? -4.833 6.573 31.782 1.00 98.44 580 ASP A CA 1
ATOM 4726 C C . ASP A 1 580 ? -5.719 7.496 30.933 1.00 98.44 580 ASP A C 1
ATOM 4728 O O . ASP A 1 580 ? -6.740 7.099 30.370 1.00 98.44 580 ASP A O 1
ATOM 4732 N N . THR A 1 581 ? -5.263 8.739 30.793 1.00 97.94 581 THR A N 1
ATOM 4733 C CA . THR A 1 581 ? -5.980 9.802 30.079 1.00 97.94 581 THR A CA 1
ATOM 4734 C C . THR A 1 581 ? -5.888 9.640 28.560 1.00 97.94 581 THR A C 1
ATOM 4736 O O . THR A 1 581 ? -6.796 10.063 27.850 1.00 97.94 581 THR A O 1
ATOM 4739 N N . SER A 1 582 ? -4.836 9.010 28.032 1.00 98.25 582 SER A N 1
ATOM 4740 C CA . SER A 1 582 ? -4.684 8.786 26.586 1.00 98.25 582 SER A CA 1
ATOM 4741 C C . SER A 1 582 ? -5.681 7.741 26.085 1.00 98.25 582 SER A C 1
ATOM 4743 O O . SER A 1 582 ? -6.335 7.971 25.066 1.00 98.25 582 SER A O 1
ATOM 4745 N N . VAL A 1 583 ? -5.870 6.651 26.839 1.00 98.69 583 VAL A N 1
ATOM 4746 C CA . VAL A 1 583 ? -6.894 5.626 26.565 1.00 98.69 583 VAL A CA 1
ATOM 4747 C C . VAL A 1 583 ? -8.296 6.243 26.542 1.00 98.69 583 VAL A C 1
ATOM 4749 O O . VAL A 1 583 ? -8.991 6.106 25.531 1.00 98.69 583 VAL A O 1
ATOM 4752 N N . ARG A 1 584 ? -8.685 6.997 27.587 1.00 98.56 584 ARG A N 1
ATOM 4753 C CA . ARG A 1 584 ? -9.989 7.690 27.633 1.00 98.56 584 ARG A CA 1
ATOM 4754 C C . ARG A 1 584 ? -10.175 8.641 26.450 1.00 98.56 584 ARG A C 1
ATOM 4756 O O . ARG A 1 584 ? -11.171 8.534 25.741 1.00 98.56 584 ARG A O 1
ATOM 4763 N N . ASN A 1 585 ? -9.186 9.495 26.166 1.00 98.00 585 ASN A N 1
ATOM 4764 C CA . ASN A 1 585 ? -9.230 10.442 25.045 1.00 98.00 585 ASN A CA 1
ATOM 4765 C C . ASN A 1 585 ? -9.468 9.755 23.695 1.00 98.00 585 ASN A C 1
ATOM 4767 O O . ASN A 1 585 ? -10.258 10.254 22.889 1.00 98.00 585 ASN A O 1
ATOM 4771 N N . CYS A 1 586 ? -8.793 8.627 23.441 1.00 98.50 586 CYS A N 1
ATOM 4772 C CA . CYS A 1 586 ? -8.993 7.842 22.225 1.00 98.50 586 CYS A CA 1
ATOM 4773 C C . CYS A 1 586 ? -10.410 7.262 22.178 1.00 98.50 586 CYS A C 1
ATOM 4775 O O . CYS A 1 586 ? -11.098 7.416 21.170 1.00 98.50 586 CYS A O 1
ATOM 4777 N N . TYR A 1 587 ? -10.862 6.633 23.266 1.00 98.75 587 TYR A N 1
ATOM 4778 C CA . TYR A 1 587 ? -12.161 5.964 23.324 1.00 98.75 587 TYR A CA 1
ATOM 4779 C C . TYR A 1 587 ? -13.341 6.945 23.227 1.00 98.75 587 TYR A C 1
ATOM 4781 O O . TYR A 1 587 ? -14.254 6.734 22.430 1.00 98.75 587 TYR A O 1
ATOM 4789 N N . HIS A 1 588 ? -13.302 8.069 23.949 1.00 98.75 588 HIS A N 1
ATOM 4790 C CA . HIS A 1 588 ? -14.322 9.124 23.876 1.00 98.75 588 HIS A CA 1
ATOM 4791 C C . HIS A 1 588 ? -14.485 9.650 22.447 1.00 98.75 588 HIS A C 1
ATOM 4793 O O . HIS A 1 588 ? -15.602 9.756 21.940 1.00 98.75 588 HIS A O 1
ATOM 4799 N N . GLN A 1 589 ? -13.373 9.929 21.761 1.00 98.44 589 GLN A N 1
ATOM 4800 C CA . GLN A 1 589 ? -13.401 10.387 20.372 1.00 98.44 589 GLN A CA 1
ATOM 4801 C C . GLN A 1 589 ? -13.823 9.281 19.397 1.00 98.44 589 GLN A C 1
ATOM 4803 O O . GLN A 1 589 ? -14.511 9.586 18.422 1.00 98.44 589 GLN A O 1
ATOM 4808 N N . LEU A 1 590 ? -13.481 8.015 19.660 1.00 98.44 590 LEU A N 1
ATOM 4809 C CA . LEU A 1 590 ? -13.961 6.865 18.889 1.00 98.44 590 LEU A CA 1
ATOM 4810 C C . LEU A 1 590 ? -15.498 6.806 18.913 1.00 98.44 590 LEU A C 1
ATOM 4812 O O . LEU A 1 590 ? -16.116 6.824 17.849 1.00 98.44 590 LEU A O 1
ATOM 4816 N N . LEU A 1 591 ? -16.106 6.873 20.105 1.00 98.38 591 LEU A N 1
ATOM 4817 C CA . LEU A 1 591 ? -17.564 6.877 20.301 1.00 98.38 591 LEU A CA 1
ATOM 4818 C C . LEU A 1 591 ? -18.274 8.080 19.664 1.00 98.38 591 LEU A C 1
ATOM 4820 O O . LEU A 1 591 ? -19.406 7.966 19.185 1.00 98.38 591 LEU A O 1
ATOM 4824 N N . LEU A 1 592 ? -17.644 9.256 19.692 1.00 97.69 592 LEU A N 1
ATOM 4825 C CA . LEU A 1 592 ? -18.219 10.483 19.138 1.00 97.69 592 LEU A CA 1
ATOM 4826 C C . LEU A 1 592 ? -18.122 10.514 17.613 1.00 97.69 592 LEU A C 1
ATOM 4828 O O . LEU A 1 592 ? -19.140 10.649 16.939 1.00 97.69 592 LEU A O 1
ATOM 4832 N N . PHE A 1 593 ? -16.912 10.373 17.070 1.00 97.44 593 PHE A N 1
ATOM 4833 C CA . PHE A 1 593 ? -16.631 10.629 15.659 1.00 97.44 593 PHE A CA 1
ATOM 4834 C C . PHE A 1 593 ? -16.699 9.382 14.776 1.00 97.44 593 PHE A C 1
ATOM 4836 O O . PHE A 1 593 ? -17.047 9.507 13.604 1.00 97.44 593 PHE A O 1
ATOM 4843 N N . LYS A 1 594 ? -16.318 8.200 15.267 1.00 97.00 594 LYS A N 1
ATOM 4844 C CA . LYS A 1 594 ? -15.997 7.046 14.405 1.00 97.00 594 LYS A CA 1
ATOM 4845 C C . LYS A 1 594 ? -16.951 5.860 14.550 1.00 97.00 594 LYS A C 1
ATOM 4847 O O . LYS A 1 594 ? -17.112 5.135 13.578 1.00 97.00 594 LYS A O 1
ATOM 4852 N N . SER A 1 595 ? -17.616 5.688 15.692 1.00 96.88 595 SER A N 1
ATOM 4853 C CA . SER A 1 595 ? -18.555 4.579 15.920 1.00 96.88 595 SER A CA 1
ATOM 4854 C C . SER A 1 595 ? -19.846 4.655 15.100 1.00 96.88 595 SER A C 1
ATOM 4856 O O . SER A 1 595 ? -20.529 3.642 14.996 1.00 96.88 595 SER A O 1
ATOM 4858 N N . LEU A 1 596 ? -20.174 5.809 14.510 1.00 95.88 596 LEU A N 1
ATOM 4859 C CA . LEU A 1 596 ? -21.349 6.020 13.656 1.00 95.88 596 LEU A CA 1
ATOM 4860 C C . LEU A 1 596 ? -20.922 6.363 12.221 1.00 95.88 596 LEU A C 1
ATOM 4862 O O . LEU A 1 596 ? -19.964 7.119 12.022 1.00 95.88 596 LEU A O 1
ATOM 4866 N N . HIS A 1 597 ? -21.644 5.834 11.232 1.00 93.94 597 HIS A N 1
ATOM 4867 C CA . HIS A 1 597 ? -21.492 6.202 9.821 1.00 93.94 597 HIS A CA 1
ATOM 4868 C C . HIS A 1 597 ? -22.337 7.443 9.501 1.00 93.94 597 HIS A C 1
ATOM 4870 O O . HIS A 1 597 ? -21.855 8.385 8.868 1.00 93.94 597 HIS A O 1
ATOM 4876 N N . SER A 1 598 ? -23.556 7.491 10.034 1.00 93.12 598 SER A N 1
ATOM 4877 C CA . SER A 1 598 ? -24.473 8.628 9.972 1.00 93.12 598 SER A CA 1
ATOM 4878 C C . SER A 1 598 ? -24.108 9.739 10.964 1.00 93.12 598 SER A C 1
ATOM 4880 O O . SER A 1 598 ? -23.539 9.507 12.033 1.00 93.12 598 SER A O 1
ATOM 4882 N N . ARG A 1 599 ? -24.491 10.979 10.634 1.00 92.00 599 ARG A N 1
ATOM 4883 C CA . ARG A 1 599 ? -24.419 12.126 11.559 1.00 92.00 599 ARG A CA 1
ATOM 4884 C C . ARG A 1 599 ? -25.427 11.948 12.705 1.00 92.00 599 ARG A C 1
ATOM 4886 O O . ARG A 1 599 ? -26.546 11.495 12.467 1.00 92.00 599 ARG A O 1
ATOM 4893 N N . ARG A 1 600 ? -25.073 12.331 13.938 1.00 93.50 600 ARG A N 1
ATOM 4894 C CA . ARG A 1 600 ? -25.957 12.159 15.113 1.00 93.50 600 ARG A CA 1
ATOM 4895 C C . ARG A 1 600 ? -27.247 12.964 14.988 1.00 93.50 600 ARG A C 1
ATOM 4897 O O . ARG A 1 600 ? -28.312 12.443 15.302 1.00 93.50 600 ARG A O 1
ATOM 4904 N N . SER A 1 601 ? -27.164 14.188 14.471 1.00 92.00 601 SER A N 1
ATOM 4905 C CA . SER A 1 601 ? -28.330 15.020 14.144 1.00 92.00 601 SER A CA 1
ATOM 4906 C C . SER A 1 601 ? -29.341 14.301 13.242 1.00 92.00 601 SER A C 1
ATOM 4908 O O . SER A 1 601 ? -30.543 14.409 13.474 1.00 92.00 601 SER A O 1
ATOM 4910 N N . HIS A 1 602 ? -28.873 13.507 12.273 1.00 89.88 602 HIS A N 1
ATOM 4911 C CA . HIS A 1 602 ? -29.735 12.732 11.380 1.00 89.88 602 HIS A CA 1
ATOM 4912 C C . HIS A 1 602 ? -30.475 11.613 12.130 1.00 89.88 602 HIS A C 1
ATOM 4914 O O . HIS A 1 602 ? -31.704 11.557 12.077 1.00 89.88 602 HIS A O 1
ATOM 4920 N N . LEU A 1 603 ? -29.756 10.805 12.919 1.00 89.19 603 LEU A N 1
ATOM 4921 C CA . LEU A 1 603 ? -30.341 9.730 13.737 1.00 89.19 603 LEU A CA 1
ATOM 4922 C C . LEU A 1 603 ? -31.374 10.267 14.744 1.00 89.19 603 LEU A C 1
ATOM 4924 O O . LEU A 1 603 ? -32.436 9.676 14.934 1.00 89.19 603 LEU A O 1
ATOM 4928 N N . VAL A 1 604 ? -31.084 11.414 15.367 1.00 88.75 604 VAL A N 1
ATOM 4929 C CA . VAL A 1 604 ? -32.018 12.098 16.275 1.00 88.75 604 VAL A CA 1
ATOM 4930 C C . VAL A 1 604 ? -33.245 12.608 15.519 1.00 88.75 604 VAL A C 1
ATOM 4932 O O . VAL A 1 604 ? -34.358 12.422 16.003 1.00 88.75 604 VAL A O 1
ATOM 4935 N N . SER A 1 605 ? -33.073 13.203 14.332 1.00 85.75 605 SER A N 1
ATOM 4936 C CA . SER A 1 605 ? -34.201 13.704 13.536 1.00 85.75 605 SER A CA 1
ATOM 4937 C C . SER A 1 605 ? -35.173 12.590 13.138 1.00 85.75 605 SER A C 1
ATOM 4939 O O . SER A 1 605 ? -36.374 12.756 13.326 1.00 85.75 605 SER A O 1
ATOM 4941 N N . ILE A 1 606 ? -34.656 11.429 12.715 1.00 83.06 606 ILE A N 1
ATOM 4942 C CA . ILE A 1 606 ? -35.461 10.253 12.355 1.00 83.06 606 ILE A CA 1
ATOM 4943 C C . ILE A 1 606 ? -36.202 9.708 13.582 1.00 83.06 606 ILE A C 1
ATOM 4945 O O . ILE A 1 606 ? -37.399 9.443 13.519 1.00 83.06 606 ILE A O 1
ATOM 4949 N N . ARG A 1 607 ? -35.523 9.610 14.735 1.00 81.56 607 ARG A N 1
ATOM 4950 C CA . ARG A 1 607 ? -36.137 9.140 15.989 1.00 81.56 607 ARG A CA 1
ATOM 4951 C C . ARG A 1 607 ? -37.263 10.051 16.497 1.00 81.56 607 ARG A C 1
ATOM 4953 O O . ARG A 1 607 ? -38.151 9.569 17.194 1.00 81.56 607 ARG A O 1
ATOM 4960 N N . LEU A 1 608 ? -37.202 11.351 16.209 1.00 83.75 608 LEU A N 1
ATOM 4961 C CA . LEU A 1 608 ? -38.222 12.326 16.613 1.00 83.75 608 LEU A CA 1
ATOM 4962 C C . LEU A 1 608 ? -39.338 12.494 15.570 1.00 83.75 608 LEU A C 1
ATOM 4964 O O . LEU A 1 608 ? -40.423 12.965 15.912 1.00 83.75 608 LEU A O 1
ATOM 4968 N N . SER A 1 609 ? -39.108 12.113 14.311 1.00 77.69 609 SER A N 1
ATOM 4969 C CA . SER A 1 609 ? -40.129 12.159 13.268 1.00 77.69 609 SER A CA 1
ATOM 4970 C C . SER A 1 609 ? -41.065 10.948 13.331 1.00 77.69 609 SER A C 1
ATOM 4972 O O . SER A 1 609 ? -40.724 9.857 12.879 1.00 77.69 609 SER A O 1
ATOM 4974 N N . ASN A 1 610 ? -42.306 11.178 13.767 1.00 68.31 610 ASN A N 1
ATOM 4975 C CA . ASN A 1 610 ? -43.415 10.223 13.609 1.00 68.31 610 ASN A CA 1
ATOM 4976 C C . ASN A 1 610 ? -43.868 10.042 12.139 1.00 68.31 610 ASN A C 1
ATOM 4978 O O . ASN A 1 610 ? -44.830 9.323 11.870 1.00 68.31 610 ASN A O 1
ATOM 4982 N N . ASP A 1 611 ? -43.219 10.711 11.181 1.00 67.31 611 ASP A N 1
ATOM 4983 C CA . ASP A 1 611 ? -43.589 10.667 9.769 1.00 67.31 611 ASP A CA 1
ATOM 4984 C C . ASP A 1 611 ? -43.154 9.340 9.128 1.00 67.31 611 ASP A C 1
ATOM 4986 O O . ASP A 1 611 ? -41.964 9.040 8.989 1.00 67.31 611 ASP A O 1
ATOM 4990 N N . ARG A 1 612 ? -44.133 8.536 8.704 1.00 62.59 612 ARG A N 1
ATOM 4991 C CA . ARG A 1 612 ? -43.897 7.265 8.002 1.00 62.59 612 ARG A CA 1
ATOM 4992 C C . ARG A 1 612 ? -43.155 7.450 6.673 1.00 62.59 612 ARG A C 1
ATOM 4994 O O . ARG A 1 612 ? -42.501 6.513 6.235 1.00 62.59 612 ARG A O 1
ATOM 5001 N N . ASN A 1 613 ? -43.200 8.638 6.067 1.00 61.97 613 ASN A N 1
ATOM 5002 C CA . ASN A 1 613 ? -42.477 8.938 4.829 1.00 61.97 613 ASN A CA 1
ATOM 5003 C C . ASN A 1 613 ? -40.981 9.199 5.075 1.00 61.97 613 ASN A C 1
ATOM 5005 O O . ASN A 1 613 ? -40.153 8.838 4.242 1.00 61.97 613 ASN A O 1
ATOM 5009 N N . ILE A 1 614 ? -40.618 9.770 6.233 1.00 59.50 614 ILE A N 1
ATOM 5010 C CA . ILE A 1 614 ? -39.212 9.914 6.662 1.00 59.50 614 ILE A CA 1
ATOM 5011 C C . ILE A 1 614 ? -38.643 8.550 7.077 1.00 59.50 614 ILE A C 1
ATOM 5013 O O . ILE A 1 614 ? -37.493 8.241 6.775 1.00 59.50 614 ILE A O 1
ATOM 5017 N N . ASN A 1 615 ? -39.482 7.688 7.658 1.00 54.25 615 ASN A N 1
ATOM 5018 C CA . ASN A 1 615 ? -39.186 6.274 7.920 1.00 54.25 615 ASN A CA 1
ATOM 5019 C C . ASN A 1 615 ? -39.297 5.376 6.659 1.00 54.25 615 ASN A C 1
ATOM 5021 O O . ASN A 1 615 ? -39.494 4.168 6.773 1.00 54.25 615 ASN A O 1
ATOM 5025 N N . GLY A 1 616 ? -39.196 5.966 5.462 1.00 59.25 616 GLY A N 1
ATOM 5026 C CA . GLY A 1 616 ? -39.231 5.278 4.172 1.00 59.25 616 GLY A CA 1
ATOM 5027 C C . GLY A 1 616 ? -37.968 4.444 3.870 1.00 59.25 616 GLY A C 1
ATOM 5028 O O . GLY A 1 616 ? -37.238 4.056 4.783 1.00 59.25 616 GLY A O 1
ATOM 5029 N N . PRO A 1 617 ? -37.667 4.148 2.588 1.00 50.66 617 PRO A N 1
ATOM 5030 C CA . PRO A 1 617 ? -36.777 3.046 2.188 1.00 50.66 617 PRO A CA 1
ATOM 5031 C C . PRO A 1 617 ? -35.311 3.097 2.670 1.00 50.66 617 PRO A C 1
ATOM 5033 O O . PRO A 1 617 ? -34.591 2.118 2.481 1.00 50.66 617 PRO A O 1
ATOM 5036 N N . SER A 1 618 ? -34.855 4.162 3.343 1.00 51.91 618 SER A N 1
ATOM 5037 C CA . SER A 1 618 ? -33.570 4.161 4.062 1.00 51.91 618 SER A CA 1
ATOM 5038 C C . SER A 1 618 ? -33.549 3.206 5.265 1.00 51.91 618 SER A C 1
ATOM 5040 O O . SER A 1 618 ? -32.473 2.732 5.628 1.00 51.91 618 SER A O 1
ATOM 5042 N N . MET A 1 619 ? -34.709 2.846 5.834 1.00 52.81 619 MET A N 1
ATOM 5043 C CA . MET A 1 619 ? -34.833 1.802 6.865 1.00 52.81 619 MET A CA 1
ATOM 5044 C C . MET A 1 619 ? -34.354 0.420 6.387 1.00 52.81 619 MET A C 1
ATOM 5046 O O . MET A 1 619 ? -33.973 -0.398 7.216 1.00 52.81 619 MET A O 1
ATOM 5050 N N . HIS A 1 620 ? -34.305 0.158 5.075 1.00 61.19 620 HIS A N 1
ATOM 5051 C CA . HIS A 1 620 ? -33.734 -1.084 4.537 1.00 61.19 620 HIS A CA 1
ATOM 5052 C C . HIS A 1 620 ? -32.196 -1.091 4.507 1.00 61.19 620 HIS A C 1
ATOM 5054 O O . HIS A 1 620 ? -31.596 -2.129 4.231 1.00 61.19 620 HIS A O 1
ATOM 5060 N N . ASN A 1 621 ? -31.532 0.033 4.802 1.00 84.38 621 ASN A N 1
ATOM 5061 C CA . ASN A 1 621 ? -30.084 0.052 4.957 1.00 84.38 621 ASN A CA 1
ATOM 5062 C C . ASN A 1 621 ? -29.696 -0.444 6.358 1.00 84.38 621 ASN A C 1
ATOM 5064 O O . ASN A 1 621 ? -29.818 0.280 7.349 1.00 84.38 621 ASN A O 1
ATOM 5068 N N . LEU A 1 622 ? -29.173 -1.670 6.418 1.00 87.38 622 LEU A N 1
ATOM 5069 C CA . LEU A 1 622 ? -28.725 -2.330 7.647 1.00 87.38 622 LEU A CA 1
ATOM 5070 C C . LEU A 1 622 ? -27.743 -1.465 8.465 1.00 87.38 622 LEU A C 1
ATOM 5072 O O . LEU A 1 622 ? -27.824 -1.436 9.690 1.00 87.38 622 LEU A O 1
ATOM 5076 N N . GLU A 1 623 ? -26.883 -0.680 7.806 1.00 91.94 623 GLU A N 1
ATOM 5077 C CA . GLU A 1 623 ? -25.942 0.233 8.473 1.00 91.94 623 GLU A CA 1
ATOM 5078 C C . GLU A 1 623 ? -26.634 1.339 9.282 1.00 91.94 623 GLU A C 1
ATOM 5080 O O . GLU A 1 623 ? -26.122 1.749 10.325 1.00 91.94 623 GLU A O 1
ATOM 5085 N N . HIS A 1 624 ? -27.805 1.808 8.839 1.00 90.75 624 HIS A N 1
ATOM 5086 C CA . HIS A 1 624 ? -28.574 2.837 9.540 1.00 90.75 624 HIS A CA 1
ATOM 5087 C C . HIS A 1 624 ? -29.272 2.274 10.790 1.00 90.75 624 HIS A C 1
ATOM 5089 O O . HIS A 1 624 ? -29.332 2.931 11.836 1.00 90.75 624 HIS A O 1
ATOM 5095 N N . ILE A 1 625 ? -29.755 1.029 10.716 1.00 90.88 625 ILE A N 1
ATOM 5096 C CA . ILE A 1 625 ? -30.263 0.297 11.886 1.00 90.88 625 ILE A CA 1
ATOM 5097 C C . ILE A 1 625 ? -29.123 0.118 12.899 1.00 90.88 625 ILE A C 1
ATOM 5099 O O . ILE A 1 625 ? -29.272 0.481 14.068 1.00 90.88 625 ILE A O 1
ATOM 5103 N N . THR A 1 626 ? -27.956 -0.346 12.441 1.00 94.19 626 THR A N 1
ATOM 5104 C CA . THR A 1 626 ? -26.754 -0.520 13.269 1.00 94.19 626 THR A CA 1
ATOM 5105 C C . THR A 1 626 ? -26.309 0.796 13.919 1.00 94.19 626 THR A C 1
ATOM 5107 O O . THR A 1 626 ? -26.086 0.825 15.130 1.00 94.19 626 THR A O 1
ATOM 5110 N N . ASP A 1 627 ? -26.279 1.914 13.182 1.00 95.56 627 ASP A N 1
ATOM 5111 C CA . ASP A 1 627 ? -26.035 3.258 13.733 1.00 95.56 627 ASP A CA 1
ATOM 5112 C C . ASP A 1 627 ? -27.029 3.630 14.845 1.00 95.56 627 ASP A C 1
ATOM 5114 O O . ASP A 1 627 ? -26.635 4.138 15.897 1.00 95.56 627 ASP A O 1
ATOM 5118 N N . THR A 1 628 ? -28.320 3.360 14.636 1.00 93.38 628 THR A N 1
ATOM 5119 C CA . THR A 1 628 ? -29.389 3.691 15.591 1.00 93.38 628 THR A CA 1
ATOM 5120 C C . THR A 1 628 ? -29.253 2.896 16.896 1.00 93.38 628 THR A C 1
ATOM 5122 O O . THR A 1 628 ? -29.442 3.452 17.987 1.00 93.38 628 THR A O 1
ATOM 5125 N N . VAL A 1 629 ? -28.867 1.618 16.807 1.00 95.06 629 VAL A N 1
ATOM 5126 C CA . VAL A 1 629 ? -28.585 0.751 17.966 1.00 95.06 629 VAL A CA 1
ATOM 5127 C C . VAL A 1 629 ? -27.321 1.205 18.701 1.00 95.06 629 VAL A C 1
ATOM 5129 O O . VAL A 1 629 ? -27.362 1.376 19.922 1.00 95.06 629 VAL A O 1
ATOM 5132 N N . ILE A 1 630 ? -26.223 1.464 17.980 1.00 96.81 630 ILE A N 1
ATOM 5133 C CA . ILE A 1 630 ? -24.960 1.976 18.543 1.00 96.81 630 ILE A CA 1
ATOM 5134 C C . ILE A 1 630 ? -25.208 3.289 19.293 1.00 96.81 630 ILE A C 1
ATOM 5136 O O . ILE A 1 630 ? -24.830 3.419 20.459 1.00 96.81 630 ILE A O 1
ATOM 5140 N N . TYR A 1 631 ? -25.890 4.247 18.658 1.00 96.50 631 TYR A N 1
ATOM 5141 C CA . TYR A 1 631 ? -26.213 5.539 19.261 1.00 96.50 631 TYR A CA 1
ATOM 5142 C C . TYR A 1 631 ? -27.072 5.381 20.523 1.00 96.50 631 TYR A C 1
ATOM 5144 O O . TYR A 1 631 ? -26.765 5.973 21.560 1.00 96.50 631 TYR A O 1
ATOM 5152 N N . SER A 1 632 ? -28.103 4.532 20.472 1.00 95.50 632 SER A N 1
ATOM 5153 C CA . SER A 1 632 ? -28.990 4.293 21.616 1.00 95.50 632 SER A CA 1
ATOM 5154 C C . SER A 1 632 ? -28.271 3.633 22.797 1.00 95.50 632 SER A C 1
ATOM 5156 O O . SER A 1 632 ? -28.506 4.040 23.935 1.00 95.50 632 SER A O 1
ATOM 5158 N N . LYS A 1 633 ? -27.358 2.678 22.554 1.00 97.19 633 LYS A N 1
ATOM 5159 C CA . LYS A 1 633 ? -26.515 2.085 23.609 1.00 97.19 633 LYS A CA 1
ATOM 5160 C C . LYS A 1 633 ? -25.570 3.118 24.231 1.00 97.19 633 LYS A C 1
ATOM 5162 O O . LYS A 1 633 ? -25.507 3.200 25.455 1.00 97.19 633 LYS A O 1
ATOM 5167 N N . ILE A 1 634 ? -24.901 3.945 23.419 1.00 97.44 634 ILE A N 1
ATOM 5168 C CA . ILE A 1 634 ? -24.014 5.017 23.911 1.00 97.44 634 ILE A CA 1
ATOM 5169 C C . ILE A 1 634 ? -24.778 5.979 24.831 1.00 97.44 634 ILE A C 1
ATOM 5171 O O . ILE A 1 634 ? -24.341 6.218 25.952 1.00 97.44 634 ILE A O 1
ATOM 5175 N N . GLU A 1 635 ? -25.928 6.505 24.402 1.00 96.44 635 GLU A N 1
ATOM 5176 C CA . GLU A 1 635 ? -26.716 7.431 25.231 1.00 96.44 635 GLU A CA 1
ATOM 5177 C C . GLU A 1 635 ? -27.296 6.747 26.485 1.00 96.44 635 GLU A C 1
ATOM 5179 O O . GLU A 1 635 ? -27.409 7.390 27.526 1.00 96.44 635 GLU A O 1
ATOM 5184 N N . SER A 1 636 ? -27.619 5.448 26.433 1.00 95.94 636 SER A N 1
ATOM 5185 C CA . SER A 1 636 ? -28.062 4.691 27.614 1.00 95.94 636 SER A CA 1
ATOM 5186 C C . SER A 1 636 ? -26.954 4.538 28.658 1.00 95.94 636 SER A C 1
ATOM 5188 O O . SER A 1 636 ? -27.204 4.724 29.848 1.00 95.94 636 SER A O 1
ATOM 5190 N N . TYR A 1 637 ? -25.729 4.217 28.233 1.00 97.19 637 TYR A N 1
ATOM 5191 C CA . TYR A 1 637 ? -24.599 4.098 29.152 1.00 97.19 637 TYR A CA 1
ATOM 5192 C C . TYR A 1 637 ? -24.148 5.459 29.694 1.00 97.19 637 TYR A C 1
ATOM 5194 O O . TYR A 1 637 ? -23.830 5.554 30.875 1.00 97.19 637 TYR A O 1
ATOM 5202 N N . LEU A 1 638 ? -24.194 6.527 28.888 1.00 96.81 638 LEU A N 1
ATOM 5203 C CA . LEU A 1 638 ? -23.900 7.886 29.359 1.00 96.81 638 LEU A CA 1
ATOM 5204 C C . LEU A 1 638 ? -24.852 8.328 30.476 1.00 96.81 638 LEU A C 1
ATOM 5206 O O . LEU A 1 638 ? -24.372 8.766 31.516 1.00 96.81 638 LEU A O 1
ATOM 5210 N N . ARG A 1 639 ? -26.169 8.124 30.324 1.00 95.12 639 ARG A N 1
ATOM 5211 C CA . ARG A 1 639 ? -27.140 8.429 31.394 1.00 95.12 639 ARG A CA 1
ATOM 5212 C C . ARG A 1 639 ? -26.864 7.654 32.676 1.00 95.12 639 ARG A C 1
ATOM 5214 O O . ARG A 1 639 ? -26.993 8.203 33.757 1.00 95.12 639 ARG A O 1
ATOM 5221 N N . MET A 1 640 ? -26.450 6.392 32.571 1.00 93.88 640 MET A N 1
ATOM 5222 C CA . MET A 1 640 ? -26.084 5.598 33.745 1.00 93.88 640 MET A CA 1
ATOM 5223 C C . MET A 1 640 ? -24.841 6.145 34.466 1.00 93.88 640 MET A C 1
ATOM 5225 O O . MET A 1 640 ? -24.795 6.082 35.692 1.00 93.88 640 MET A O 1
ATOM 5229 N N . LEU A 1 641 ? -23.864 6.698 33.738 1.00 94.94 641 LEU A N 1
ATOM 5230 C CA . LEU A 1 641 ? -22.718 7.393 34.336 1.00 94.94 641 LEU A CA 1
ATOM 5231 C C . LEU A 1 641 ? -23.125 8.742 34.956 1.00 94.94 641 LEU A C 1
ATOM 5233 O O . LEU A 1 641 ? -22.677 9.070 36.051 1.00 94.94 641 LEU A O 1
ATOM 5237 N N . GLU A 1 642 ? -23.977 9.513 34.275 1.00 94.50 642 GLU A N 1
ATOM 5238 C CA . GLU A 1 642 ? -24.518 10.789 34.768 1.00 94.50 642 GLU A CA 1
ATOM 5239 C C . GLU A 1 642 ? -25.329 10.582 36.057 1.00 94.50 642 GLU A C 1
ATOM 5241 O O . GLU A 1 642 ? -25.075 11.256 37.054 1.00 94.50 642 GLU A O 1
ATOM 5246 N N . ASP A 1 643 ? -26.222 9.588 36.078 1.00 91.56 643 ASP A N 1
ATOM 5247 C CA . ASP A 1 643 ? -26.976 9.170 37.262 1.00 91.56 643 ASP A CA 1
ATOM 5248 C C . ASP A 1 643 ? -26.055 8.826 38.441 1.00 91.56 643 ASP A C 1
ATOM 5250 O O . ASP A 1 643 ? -26.330 9.252 39.559 1.00 91.56 643 ASP A O 1
ATOM 5254 N N . GLN A 1 644 ? -24.974 8.068 38.202 1.00 89.44 644 GLN A N 1
ATOM 5255 C CA . GLN A 1 644 ? -24.025 7.658 39.246 1.00 89.44 644 GLN A CA 1
ATOM 5256 C C . GLN A 1 644 ? -23.301 8.868 39.860 1.00 89.44 644 GLN A C 1
ATOM 5258 O O . GLN A 1 644 ? -23.056 8.894 41.062 1.00 89.44 644 GLN A O 1
ATOM 5263 N N . VAL A 1 645 ? -22.994 9.896 39.057 1.00 89.44 645 VAL A N 1
ATOM 5264 C CA . VAL A 1 645 ? -22.376 11.147 39.538 1.00 89.44 645 VAL A CA 1
ATOM 5265 C C . VAL A 1 645 ? -23.381 12.069 40.237 1.00 89.44 645 VAL A C 1
ATOM 5267 O O . VAL A 1 645 ? -22.979 12.838 41.109 1.00 89.44 645 VAL A O 1
ATOM 5270 N N . LEU A 1 646 ? -24.666 12.008 39.875 1.00 87.19 646 LEU A N 1
ATOM 5271 C CA . LEU A 1 646 ? -25.741 12.766 40.526 1.00 87.19 646 LEU A CA 1
ATOM 5272 C C . LEU A 1 646 ? -26.248 12.103 41.814 1.00 87.19 646 LEU A C 1
ATOM 5274 O O . LEU A 1 646 ? -26.766 12.787 42.698 1.00 87.19 646 LEU A O 1
ATOM 5278 N N . SER A 1 647 ? -26.113 10.783 41.952 1.00 82.56 647 SER A N 1
ATOM 5279 C CA . SER A 1 647 ? -26.463 10.074 43.177 1.00 82.56 647 SER A CA 1
ATOM 5280 C C . SER A 1 647 ? -25.392 10.258 44.256 1.00 82.56 647 SER A C 1
ATOM 5282 O O . SER A 1 647 ? -24.639 9.336 44.548 1.00 82.56 647 SER A O 1
ATOM 5284 N N . ASP A 1 648 ? -25.428 11.397 44.956 1.00 67.06 648 ASP A N 1
ATOM 5285 C CA . ASP A 1 648 ? -24.694 11.689 46.214 1.00 67.06 648 ASP A CA 1
ATOM 5286 C C . ASP A 1 648 ? -24.998 10.694 47.370 1.00 67.06 648 ASP A C 1
ATOM 5288 O O . ASP A 1 648 ? -24.607 10.879 48.524 1.00 67.06 648 ASP A O 1
ATOM 5292 N N . THR A 1 649 ? -25.757 9.631 47.100 1.00 54.50 649 THR A N 1
ATOM 5293 C CA . THR A 1 649 ? -26.298 8.695 48.084 1.00 54.50 649 THR A CA 1
ATOM 5294 C C . THR A 1 649 ? -25.934 7.262 47.726 1.00 54.50 649 THR A C 1
ATOM 5296 O O . THR A 1 649 ? -25.897 6.886 46.561 1.00 54.50 649 THR A O 1
ATOM 5299 N N . LYS A 1 650 ? -25.715 6.448 48.768 1.00 62.84 650 LYS A N 1
ATOM 5300 C CA . LYS A 1 650 ? -25.128 5.089 48.784 1.00 62.84 650 LYS A CA 1
ATOM 5301 C C . LYS A 1 650 ? -25.904 3.989 48.020 1.00 62.84 650 LYS A C 1
ATOM 5303 O O . LYS A 1 650 ? -25.824 2.816 48.383 1.00 62.84 650 LYS A O 1
ATOM 5308 N N . ARG A 1 651 ? -26.694 4.329 47.000 1.00 69.44 651 ARG A N 1
ATOM 5309 C CA . ARG A 1 651 ? -27.413 3.386 46.135 1.00 69.44 651 ARG A CA 1
ATOM 5310 C C . ARG A 1 651 ? -26.436 2.722 45.168 1.00 69.44 651 ARG A C 1
ATOM 5312 O O . ARG A 1 651 ? -26.315 3.130 44.019 1.00 69.44 651 ARG A O 1
ATOM 5319 N N . GLN A 1 652 ? -25.767 1.674 45.639 1.00 68.75 652 GLN A N 1
ATOM 5320 C CA . GLN A 1 652 ? -24.961 0.795 44.794 1.00 68.75 652 GLN A CA 1
ATOM 5321 C C . GLN A 1 652 ? -25.825 0.229 43.655 1.00 68.75 652 GLN A C 1
ATOM 5323 O O . GLN A 1 652 ? -26.715 -0.591 43.890 1.00 68.75 652 GLN A O 1
ATOM 5328 N N . ARG A 1 653 ? -25.574 0.663 42.413 1.00 77.56 653 ARG A N 1
ATOM 5329 C CA . ARG A 1 653 ? -26.116 -0.002 41.222 1.00 77.56 653 ARG A CA 1
ATOM 5330 C C . ARG A 1 653 ? -25.372 -1.322 41.039 1.00 77.56 653 ARG A C 1
ATOM 5332 O O . ARG A 1 653 ? -24.145 -1.334 41.028 1.00 77.56 653 ARG A O 1
ATOM 5339 N N . LYS A 1 654 ? -26.112 -2.426 40.904 1.00 81.06 654 LYS A N 1
ATOM 5340 C CA . LYS A 1 654 ? -25.544 -3.783 40.805 1.00 81.06 654 LYS A CA 1
ATOM 5341 C C . LYS A 1 654 ? -24.632 -3.958 39.583 1.00 81.06 654 LYS A C 1
ATOM 5343 O O . LYS A 1 654 ? -23.669 -4.713 39.652 1.00 81.06 654 LYS A O 1
ATOM 5348 N N . ASP A 1 655 ? -24.926 -3.229 38.510 1.00 85.06 655 ASP A N 1
ATOM 5349 C CA . ASP A 1 655 ? -24.286 -3.387 37.200 1.00 85.06 655 ASP A CA 1
ATOM 5350 C C . ASP A 1 655 ? -23.175 -2.348 36.933 1.00 85.06 655 ASP A C 1
ATOM 5352 O O . ASP A 1 655 ? -22.624 -2.298 35.834 1.00 85.06 655 ASP A O 1
ATOM 5356 N N . PHE A 1 656 ? -22.849 -1.500 37.920 1.00 89.88 656 PHE A N 1
ATOM 5357 C CA . PHE A 1 656 ? -21.787 -0.496 37.813 1.00 89.88 656 PHE A CA 1
ATOM 5358 C C . PHE A 1 656 ? -20.498 -0.966 38.524 1.00 89.88 656 PHE A C 1
ATOM 5360 O O . PHE A 1 656 ? -20.559 -1.301 39.711 1.00 89.88 656 PHE A O 1
ATOM 5367 N N . PRO A 1 657 ? -19.327 -0.960 37.853 1.00 92.38 657 PRO A N 1
ATOM 5368 C CA . PRO A 1 657 ? -18.048 -1.344 38.459 1.00 92.38 657 PRO A CA 1
ATOM 5369 C C . PRO A 1 657 ? -17.555 -0.272 39.445 1.00 92.38 657 PRO A C 1
ATOM 5371 O O . PRO A 1 657 ? -17.000 0.757 39.051 1.00 92.38 657 PRO A O 1
ATOM 5374 N N . GLN A 1 658 ? -17.770 -0.513 40.741 1.00 91.19 658 GLN A N 1
ATOM 5375 C CA . GLN A 1 658 ? -17.469 0.430 41.831 1.00 91.19 658 GLN A CA 1
ATOM 5376 C C . GLN A 1 658 ? -15.982 0.814 41.886 1.00 91.19 658 GLN A C 1
ATOM 5378 O O . GLN A 1 658 ? -15.639 1.949 42.204 1.00 91.19 658 GLN A O 1
ATOM 5383 N N . GLU A 1 659 ? -15.085 -0.094 41.505 1.00 94.12 659 GLU A N 1
ATOM 5384 C CA . GLU A 1 659 ? -13.643 0.137 41.431 1.00 94.12 659 GLU A CA 1
ATOM 5385 C C . GLU A 1 659 ? -13.238 1.217 40.408 1.00 94.12 659 GLU A C 1
ATOM 5387 O O . GLU A 1 659 ? -12.155 1.792 40.518 1.00 94.12 659 GLU A O 1
ATOM 5392 N N . LEU A 1 660 ? -14.113 1.540 39.447 1.00 95.25 660 LEU A N 1
ATOM 5393 C CA . LEU A 1 660 ? -13.901 2.597 38.452 1.00 95.25 660 LEU A CA 1
ATOM 5394 C C . LEU A 1 660 ? -14.567 3.933 38.833 1.00 95.25 660 LEU A C 1
ATOM 5396 O O . LEU A 1 660 ? -14.382 4.928 38.125 1.00 95.25 660 LEU A O 1
ATOM 5400 N N . GLU A 1 661 ? -15.302 3.993 39.952 1.00 94.12 661 GLU A N 1
ATOM 5401 C CA . GLU A 1 661 ? -16.092 5.165 40.361 1.00 94.12 661 GLU A CA 1
ATOM 5402 C C . GLU A 1 661 ? -15.249 6.447 40.430 1.00 94.12 661 GLU A C 1
ATOM 5404 O O . GLU A 1 661 ? -15.668 7.498 39.936 1.00 94.12 661 GLU A O 1
ATOM 5409 N N . VAL A 1 662 ? -14.017 6.333 40.939 1.00 95.38 662 VAL A N 1
ATOM 5410 C CA . VAL A 1 662 ? -13.048 7.433 41.106 1.00 95.38 662 VAL A CA 1
ATOM 5411 C C . VAL A 1 662 ? -12.698 8.166 39.805 1.00 95.38 662 VAL A C 1
ATOM 5413 O O . VAL A 1 662 ? -12.277 9.323 39.847 1.00 95.38 662 VAL A O 1
ATOM 5416 N N . TYR A 1 663 ? -12.893 7.535 38.644 1.00 97.06 663 TYR A N 1
ATOM 5417 C CA . TYR A 1 663 ? -12.631 8.138 37.336 1.00 97.06 663 TYR A CA 1
ATOM 5418 C C . TYR A 1 663 ? -13.884 8.757 36.696 1.00 97.06 663 TYR A C 1
ATOM 5420 O O . TYR A 1 663 ? -13.758 9.489 35.712 1.00 97.06 663 TYR A O 1
ATOM 5428 N N . THR A 1 664 ? -15.083 8.525 37.241 1.00 96.06 664 THR A N 1
ATOM 5429 C CA . THR A 1 664 ? -16.371 8.838 36.588 1.00 96.06 664 THR A CA 1
ATOM 5430 C C . THR A 1 664 ? -16.561 10.319 36.305 1.00 96.06 664 THR A C 1
ATOM 5432 O O . THR A 1 664 ? -16.684 10.693 35.139 1.00 96.06 664 THR A O 1
ATOM 5435 N N . ARG A 1 665 ? -16.510 11.179 37.333 1.00 95.75 665 ARG A N 1
ATOM 5436 C CA . ARG A 1 665 ? -16.698 12.635 37.176 1.00 95.75 665 ARG A CA 1
ATOM 5437 C C . ARG A 1 665 ? -15.756 13.211 36.112 1.00 95.75 665 ARG A C 1
ATOM 5439 O O . ARG A 1 665 ? -16.207 13.827 35.151 1.00 95.75 665 ARG A O 1
ATOM 5446 N N . ARG A 1 666 ? -14.460 12.908 36.228 1.00 96.75 666 ARG A N 1
ATOM 5447 C CA . ARG A 1 666 ? -13.432 13.358 35.281 1.00 96.75 666 ARG A CA 1
ATOM 5448 C C . ARG A 1 666 ? -13.669 12.843 33.856 1.00 96.75 666 ARG A C 1
ATOM 5450 O O . ARG A 1 666 ? -13.488 13.589 32.898 1.00 96.75 666 ARG A O 1
ATOM 5457 N N . SER A 1 667 ? -14.082 11.587 33.707 1.00 97.69 667 SER A N 1
ATOM 5458 C CA . SER A 1 667 ? -14.342 10.987 32.393 1.00 97.69 667 SER A CA 1
ATOM 5459 C C . SER A 1 667 ? -15.558 11.617 31.709 1.00 97.69 667 SER A C 1
ATOM 5461 O O . SER A 1 667 ? -15.526 11.835 30.500 1.00 97.69 667 SER A O 1
ATOM 5463 N N . ILE A 1 668 ? -16.604 11.967 32.468 1.00 97.75 668 ILE A N 1
ATOM 5464 C CA . ILE A 1 668 ? -17.770 12.703 31.955 1.00 97.75 668 ILE A CA 1
ATOM 5465 C C . ILE A 1 668 ? -17.381 14.129 31.539 1.00 97.75 668 ILE A C 1
ATOM 5467 O O . ILE A 1 668 ? -17.816 14.583 30.482 1.00 97.75 668 ILE A O 1
ATOM 5471 N N . GLU A 1 669 ? -16.544 14.834 32.305 1.00 96.94 669 GLU A N 1
ATOM 5472 C CA . GLU A 1 669 ? -16.044 16.175 31.947 1.00 96.94 669 GLU A CA 1
ATOM 5473 C C . GLU A 1 669 ? -15.215 16.161 30.648 1.00 96.94 669 GLU A C 1
ATOM 5475 O O . GLU A 1 669 ? -15.445 16.973 29.740 1.00 96.94 669 GLU A O 1
ATOM 5480 N N . GLU A 1 670 ? -14.286 15.206 30.526 1.00 97.75 670 GLU A N 1
ATOM 5481 C CA . GLU A 1 670 ? -13.470 14.989 29.325 1.00 97.75 670 GLU A CA 1
ATOM 5482 C C . GLU A 1 670 ? -14.372 14.655 28.116 1.00 97.75 670 GLU A C 1
ATOM 5484 O O . GLU A 1 670 ? -14.314 15.340 27.088 1.00 97.75 670 GLU A O 1
ATOM 5489 N N . PHE A 1 671 ? -15.301 13.700 28.260 1.00 98.31 671 PHE A N 1
ATOM 5490 C CA . PHE A 1 671 ? -16.255 13.326 27.210 1.00 98.31 671 PHE A CA 1
ATOM 5491 C C . PHE A 1 671 ? -17.184 14.480 26.806 1.00 98.31 671 PHE A C 1
A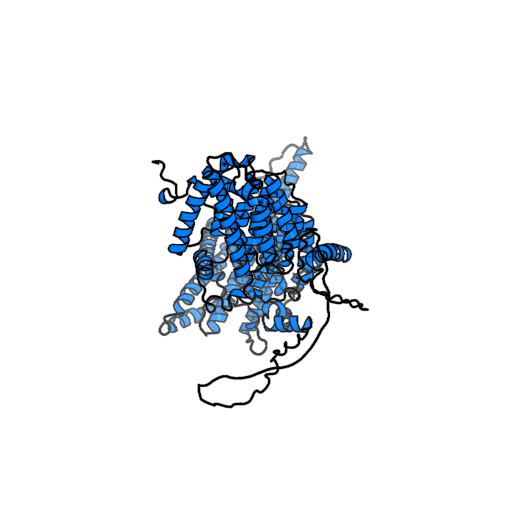TOM 5493 O O . PHE A 1 671 ? -17.419 14.695 25.617 1.00 98.31 671 PHE A O 1
ATOM 5500 N N . THR A 1 672 ? -17.691 15.259 27.764 1.00 97.94 672 THR A N 1
ATOM 5501 C CA . THR A 1 672 ? -18.570 16.416 27.513 1.00 97.94 672 THR A CA 1
ATOM 5502 C C . THR A 1 672 ? -17.854 17.489 26.701 1.00 97.94 672 THR A C 1
ATOM 5504 O O . THR A 1 672 ? -18.436 18.075 25.785 1.00 97.94 672 THR A O 1
ATOM 5507 N N . SER A 1 673 ? -16.568 17.708 26.975 1.00 98.06 673 SER A N 1
ATOM 5508 C CA . SER A 1 673 ? -15.732 18.628 26.203 1.00 98.06 673 SER A CA 1
ATOM 5509 C C . SER A 1 673 ? -15.577 18.153 24.754 1.00 98.06 673 SER A C 1
ATOM 5511 O O . SER A 1 673 ? -15.786 18.929 23.818 1.00 98.06 673 SER A O 1
ATOM 5513 N N . TYR A 1 674 ? -15.323 16.858 24.538 1.00 98.31 674 TYR A N 1
ATOM 5514 C CA . TYR A 1 674 ? -15.315 16.283 23.191 1.00 98.31 674 TYR A CA 1
ATOM 5515 C C . TYR A 1 674 ? -16.706 16.281 22.524 1.00 98.31 674 TYR A C 1
ATOM 5517 O O . TYR A 1 674 ? -16.784 16.463 21.311 1.00 98.31 674 TYR A O 1
ATOM 5525 N N . LYS A 1 675 ? -17.810 16.144 23.276 1.00 97.69 675 LYS A N 1
ATOM 5526 C CA . LYS A 1 675 ? -19.195 16.222 22.765 1.00 97.69 675 LYS A CA 1
ATOM 5527 C C . LYS A 1 675 ? -19.513 17.629 22.239 1.00 97.69 675 LYS A C 1
ATOM 5529 O O . LYS A 1 675 ? -20.078 17.752 21.155 1.00 97.69 675 LYS A O 1
ATOM 5534 N N . LYS A 1 676 ? -19.066 18.692 22.924 1.00 97.81 676 LYS A N 1
ATOM 5535 C CA . LYS A 1 676 ? -19.127 20.075 22.402 1.00 97.81 676 LYS A CA 1
ATOM 5536 C C . LYS A 1 676 ? -18.315 20.234 21.112 1.00 97.81 676 LYS A C 1
ATOM 5538 O O . LYS A 1 676 ? -18.820 20.803 20.146 1.00 97.81 676 LYS A O 1
ATOM 5543 N N . PHE A 1 677 ? -17.090 19.705 21.075 1.00 97.81 677 PHE A N 1
ATOM 5544 C CA . PHE A 1 677 ? -16.241 19.740 19.879 1.00 97.81 677 PHE A CA 1
ATOM 5545 C C . PHE A 1 677 ? -16.860 18.966 18.698 1.00 97.81 677 PHE A C 1
ATOM 5547 O O . PHE A 1 677 ? -16.833 19.446 17.566 1.00 97.81 677 PHE A O 1
ATOM 5554 N N . TYR A 1 678 ? -17.506 17.824 18.955 1.00 97.44 678 TYR A N 1
ATOM 5555 C CA . TYR A 1 678 ? -18.280 17.088 17.951 1.00 97.44 678 TYR A CA 1
ATOM 5556 C C . TYR A 1 678 ? -19.430 17.931 17.382 1.00 97.44 678 TYR A C 1
ATOM 5558 O O . TYR A 1 678 ? -19.574 18.008 16.166 1.00 97.44 678 TYR A O 1
ATOM 5566 N N . PHE A 1 679 ? -20.221 18.606 18.223 1.00 97.19 679 PHE A N 1
ATOM 5567 C CA . PHE A 1 679 ? -21.308 19.467 17.738 1.00 97.19 679 PHE A CA 1
ATOM 5568 C C . PHE A 1 679 ? -20.796 20.691 16.968 1.00 97.19 679 PHE A C 1
ATOM 5570 O O . PHE A 1 679 ? -21.415 21.103 15.987 1.00 97.19 679 PHE A O 1
ATOM 5577 N N . TYR A 1 680 ? -19.649 21.255 17.359 1.00 96.81 680 TYR A N 1
ATOM 5578 C CA . TYR A 1 680 ? -18.973 22.286 16.572 1.00 96.81 680 TYR A CA 1
ATOM 5579 C C . TYR A 1 680 ? -18.588 21.759 15.181 1.00 96.81 680 TYR A C 1
ATOM 5581 O O . TYR A 1 680 ? -18.900 22.402 14.177 1.00 96.81 680 TYR A O 1
ATOM 5589 N N . TRP A 1 681 ? -17.971 20.576 15.110 1.00 96.25 681 TRP A N 1
ATOM 5590 C CA . TRP A 1 681 ? -17.626 19.905 13.854 1.00 96.25 681 TRP A CA 1
ATOM 5591 C C . TRP A 1 681 ? -18.865 19.648 12.977 1.00 96.25 681 TRP A C 1
ATOM 5593 O O . TRP A 1 681 ? -18.897 20.052 11.815 1.00 96.25 681 TRP A O 1
ATOM 5603 N N . GLU A 1 682 ? -19.914 19.051 13.546 1.00 95.44 682 GLU A N 1
ATOM 5604 C CA . GLU A 1 682 ? -21.154 18.701 12.844 1.00 95.44 682 GLU A CA 1
ATOM 5605 C C . GLU A 1 682 ? -21.864 19.944 12.281 1.00 95.44 682 GLU A C 1
ATOM 5607 O O . GLU A 1 682 ? -22.286 19.942 11.123 1.00 95.44 682 GLU A O 1
ATOM 5612 N N . ARG A 1 683 ? -21.928 21.033 13.063 1.00 96.62 683 ARG A N 1
ATOM 5613 C CA . ARG A 1 683 ? -22.532 22.312 12.653 1.00 96.62 683 ARG A CA 1
ATOM 5614 C C . ARG A 1 683 ? -21.711 23.049 11.593 1.00 96.62 683 ARG A C 1
ATOM 5616 O O . ARG A 1 683 ? -22.290 23.648 10.694 1.00 96.62 683 ARG A O 1
ATOM 5623 N N . THR A 1 684 ? -20.382 23.041 11.706 1.00 96.50 684 THR A N 1
ATOM 5624 C CA . THR A 1 684 ? -19.490 23.718 10.743 1.00 96.50 684 THR A CA 1
ATOM 5625 C C . THR A 1 684 ? -19.285 22.931 9.453 1.00 96.50 684 THR A C 1
ATOM 5627 O O . THR A 1 684 ? -18.804 23.499 8.478 1.00 96.50 684 THR A O 1
ATOM 5630 N N . GLN A 1 685 ? -19.625 21.637 9.442 1.00 94.00 685 GLN A N 1
ATOM 5631 C CA . GLN A 1 685 ? -19.316 20.700 8.355 1.00 94.00 685 GLN A CA 1
ATOM 5632 C C . GLN A 1 685 ? -17.825 20.687 7.976 1.00 94.00 685 GLN A C 1
ATOM 5634 O O . GLN A 1 685 ? -17.458 20.429 6.830 1.00 94.00 685 GLN A O 1
ATOM 5639 N N . SER A 1 686 ? -16.959 20.967 8.952 1.00 94.25 686 SER A N 1
ATOM 5640 C CA . SER A 1 686 ? -15.508 20.935 8.781 1.00 94.25 686 SER A CA 1
ATOM 5641 C C . SER A 1 686 ? -15.017 19.510 8.487 1.00 94.25 686 SER A C 1
ATOM 5643 O O . SER A 1 686 ? -15.735 18.523 8.680 1.00 94.25 686 SER A O 1
ATOM 5645 N N . GLN A 1 687 ? -13.781 19.366 7.995 1.00 92.62 687 GLN A N 1
ATOM 5646 C CA . GLN A 1 687 ? -13.223 18.034 7.762 1.00 92.62 687 GLN A CA 1
ATOM 5647 C C . GLN A 1 687 ? -13.192 17.246 9.081 1.00 92.62 687 GLN A C 1
ATOM 5649 O O . GLN A 1 687 ? -12.714 17.739 10.104 1.00 92.62 687 GLN A O 1
ATOM 5654 N N . LYS A 1 688 ? -13.712 16.014 9.046 1.00 90.69 688 LYS A N 1
ATOM 5655 C CA . LYS A 1 688 ? -13.691 15.083 10.180 1.00 90.69 688 LYS A CA 1
ATOM 5656 C C . LYS A 1 688 ? -12.256 14.945 10.710 1.00 90.69 688 LYS A C 1
ATOM 5658 O O . LYS A 1 688 ? -11.349 14.791 9.890 1.00 90.69 688 LYS A O 1
ATOM 5663 N N . PRO A 1 689 ? -12.016 14.981 12.036 1.00 94.50 689 PRO A N 1
ATOM 5664 C CA . PRO A 1 689 ? -10.670 14.805 12.560 1.00 94.50 689 PRO A CA 1
ATOM 5665 C C . PRO A 1 689 ? -10.087 13.463 12.097 1.00 94.50 689 PRO A C 1
ATOM 5667 O O . PRO A 1 689 ? -10.642 12.397 12.352 1.00 94.50 689 PRO A O 1
ATOM 5670 N N . ASN A 1 690 ? -8.962 13.522 11.383 1.00 93.25 690 ASN A N 1
ATOM 5671 C CA . ASN A 1 690 ? -8.293 12.338 10.831 1.00 93.25 690 ASN A CA 1
ATOM 5672 C C . ASN A 1 690 ? -7.387 11.633 11.860 1.00 93.25 690 ASN A C 1
ATOM 5674 O O . ASN A 1 690 ? -6.778 10.614 11.546 1.00 93.25 690 ASN A O 1
ATOM 5678 N N . LYS A 1 691 ? -7.248 12.203 13.064 1.00 96.00 691 LYS A N 1
ATOM 5679 C CA . LYS A 1 691 ? -6.433 11.707 14.180 1.00 96.00 691 LYS A CA 1
ATOM 5680 C C . LYS A 1 691 ? -7.105 12.069 15.504 1.00 96.00 691 LYS A C 1
ATOM 5682 O O . LYS A 1 691 ? -7.795 13.083 15.580 1.00 96.00 691 LYS A O 1
ATOM 5687 N N . VAL A 1 692 ? -6.837 11.276 16.539 1.00 97.25 692 VAL A N 1
ATOM 5688 C CA . VAL A 1 692 ? -7.222 11.575 17.926 1.00 97.25 692 VAL A CA 1
ATOM 5689 C C . VAL A 1 692 ? -6.532 12.864 18.391 1.00 97.25 692 VAL A C 1
ATOM 5691 O O . VAL A 1 692 ? -5.321 13.015 18.229 1.00 97.25 692 VAL A O 1
ATOM 5694 N N . ILE A 1 693 ? -7.290 13.781 18.995 1.00 97.50 693 ILE A N 1
ATOM 5695 C CA . ILE A 1 693 ? -6.784 15.036 19.568 1.00 97.50 693 ILE A CA 1
ATOM 5696 C C . ILE A 1 693 ? -6.598 14.859 21.086 1.00 97.50 693 ILE A C 1
ATOM 5698 O O . ILE A 1 693 ? -7.583 14.610 21.789 1.00 97.50 693 ILE A O 1
ATOM 5702 N N . PRO A 1 694 ? -5.376 14.984 21.640 1.00 97.44 694 PRO A N 1
ATOM 5703 C CA . PRO A 1 694 ? -5.156 14.944 23.086 1.00 97.44 694 PRO A CA 1
ATOM 5704 C C . PRO A 1 694 ? -5.949 16.030 23.822 1.00 97.44 694 PRO A C 1
ATOM 5706 O O . PRO A 1 694 ? -5.982 17.174 23.373 1.00 97.44 694 PRO A O 1
ATOM 5709 N N . TYR A 1 695 ? -6.533 15.713 24.981 1.00 96.75 695 TYR A N 1
ATOM 5710 C CA . TYR A 1 695 ? -7.350 16.663 25.756 1.00 96.75 695 TYR A CA 1
ATOM 5711 C C . TYR A 1 695 ? -6.595 17.943 26.147 1.00 96.75 695 TYR A C 1
ATOM 5713 O O . TYR A 1 695 ? -7.170 19.029 26.184 1.00 96.75 695 TYR A O 1
ATOM 5721 N N . SER A 1 696 ? -5.282 17.846 26.370 1.00 96.62 696 SER A N 1
ATOM 5722 C CA . SER A 1 696 ? -4.411 19.005 26.597 1.00 96.62 696 SER A CA 1
ATOM 5723 C C . SER A 1 696 ? -4.430 20.000 25.429 1.00 96.62 696 SER A C 1
ATOM 5725 O O . SER A 1 696 ? -4.436 21.203 25.678 1.00 96.62 696 SER A O 1
ATOM 5727 N N . LEU A 1 697 ? -4.513 19.507 24.188 1.00 97.25 697 LEU A N 1
ATOM 5728 C CA . LEU A 1 697 ? -4.536 20.291 22.947 1.00 97.25 697 LEU A CA 1
ATOM 5729 C C . LEU A 1 697 ? -5.951 20.683 22.486 1.00 97.25 697 LEU A C 1
ATOM 5731 O O . LEU A 1 697 ? -6.088 21.408 21.503 1.00 97.25 697 LEU A O 1
ATOM 5735 N N . LEU A 1 698 ? -7.004 20.225 23.171 1.00 97.06 698 LEU A N 1
ATOM 5736 C CA . LEU A 1 698 ? -8.369 20.677 22.908 1.00 97.06 698 LEU A CA 1
ATOM 5737 C C . LEU A 1 698 ? -8.497 22.168 23.269 1.00 97.06 698 LEU A C 1
ATOM 5739 O O . LEU A 1 698 ? -7.991 22.593 24.310 1.00 97.06 698 LEU A O 1
ATOM 5743 N N . ALA A 1 699 ? -9.164 22.967 22.434 1.00 97.00 699 ALA A N 1
ATOM 5744 C CA . ALA A 1 699 ? -9.322 24.399 22.692 1.00 97.00 699 ALA A CA 1
ATOM 5745 C C . ALA A 1 699 ? -10.083 24.662 24.009 1.00 97.00 699 ALA A C 1
ATOM 5747 O O . ALA A 1 699 ? -11.025 23.941 24.348 1.00 97.00 699 ALA A O 1
ATOM 5748 N N . GLU A 1 700 ? -9.680 25.701 24.749 1.00 96.69 700 GLU A N 1
ATOM 5749 C CA . GLU A 1 700 ? -10.249 26.017 26.072 1.00 96.69 700 GLU A CA 1
ATOM 5750 C C . GLU A 1 700 ? -11.759 26.317 26.021 1.00 96.69 700 GLU A C 1
ATOM 5752 O O . GLU A 1 700 ? -12.459 26.031 26.984 1.00 96.69 700 GLU A O 1
ATOM 5757 N N . GLU A 1 701 ? -12.290 26.779 24.883 1.00 96.31 701 GLU A N 1
ATOM 5758 C CA . GLU A 1 701 ? -13.733 26.989 24.665 1.00 96.31 701 GLU A CA 1
ATOM 5759 C C . GLU A 1 701 ? -14.587 25.709 24.782 1.00 96.31 701 GLU A C 1
ATOM 5761 O O . GLU A 1 701 ? -15.777 25.775 25.099 1.00 96.31 701 GLU A O 1
ATOM 5766 N N . PHE A 1 702 ? -13.993 24.530 24.566 1.00 96.88 702 PHE A N 1
ATOM 5767 C CA . PHE A 1 702 ? -14.681 23.248 24.734 1.00 96.88 702 PHE A CA 1
ATOM 5768 C C . PHE A 1 702 ? -14.562 22.707 26.166 1.00 96.88 702 PHE A C 1
ATOM 5770 O O . PHE A 1 702 ? -15.470 22.015 26.637 1.00 96.88 702 PHE A O 1
ATOM 5777 N N . LYS A 1 703 ? -13.484 23.044 26.879 1.00 96.06 703 LYS A N 1
ATOM 5778 C CA . LYS A 1 703 ? -13.221 22.590 28.253 1.00 96.06 703 LYS A CA 1
ATOM 5779 C C . LYS A 1 703 ? -14.220 23.208 29.256 1.00 96.06 703 LYS A C 1
ATOM 5781 O O . LYS A 1 703 ? -14.907 24.184 28.940 1.00 96.06 703 LYS A O 1
ATOM 5786 N N . PRO A 1 704 ? -14.389 22.631 30.460 1.00 92.88 704 PRO A N 1
ATOM 5787 C CA . PRO A 1 704 ? -15.133 23.281 31.536 1.00 92.88 704 PRO A CA 1
ATOM 5788 C C . PRO A 1 704 ? -14.392 24.531 32.043 1.00 92.88 704 PRO A C 1
ATOM 5790 O O . PRO A 1 704 ? -13.167 24.535 32.183 1.00 92.88 704 PRO A O 1
ATOM 5793 N N . ASN A 1 705 ? -15.141 25.592 32.353 1.00 91.19 705 ASN A N 1
ATOM 5794 C CA . ASN A 1 705 ? -14.585 26.811 32.940 1.00 91.19 705 ASN A CA 1
ATOM 5795 C C . ASN A 1 705 ? -14.082 26.527 34.362 1.00 91.19 705 ASN A C 1
ATOM 5797 O O . ASN A 1 705 ? -14.890 26.315 35.259 1.00 91.19 705 ASN A O 1
ATOM 5801 N N . LYS A 1 706 ? -12.769 26.636 34.606 1.00 81.62 706 LYS A N 1
ATOM 5802 C CA . LYS A 1 706 ? -12.125 26.466 35.933 1.00 81.62 706 LYS A CA 1
ATOM 5803 C C . LYS A 1 706 ? -12.472 27.555 36.978 1.00 81.62 706 LYS A C 1
ATOM 5805 O O . LYS A 1 706 ? -11.672 27.824 37.869 1.00 81.62 706 LYS A O 1
ATOM 5810 N N . LYS A 1 707 ? -13.591 28.265 36.812 1.00 70.62 707 LYS A N 1
ATOM 5811 C CA . LYS A 1 707 ? -14.055 29.379 37.666 1.00 70.62 707 LYS A CA 1
ATOM 5812 C C . LYS A 1 707 ? -15.409 29.089 38.337 1.00 70.62 707 LYS A C 1
ATOM 5814 O O . LYS A 1 707 ? -16.058 30.020 38.809 1.00 70.62 707 LYS A O 1
ATOM 5819 N N . GLN A 1 708 ? -15.825 27.826 38.336 1.00 47.50 708 GLN A N 1
ATOM 5820 C CA . GLN A 1 708 ? -16.958 27.268 39.074 1.00 47.50 708 GLN A CA 1
ATOM 5821 C C . GLN A 1 708 ? -16.439 26.100 39.914 1.00 47.50 708 GLN A C 1
ATOM 5823 O O . GLN A 1 708 ? -16.987 25.923 41.018 1.00 47.50 708 GLN A O 1
#